Protein AF-A0A2V8G2S6-F1 (afdb_monomer_lite)

Secondary structure (DSSP, 8-state):
-EE-S-B-TT-PBPPPEE------S-S---SPP-EEEEESPTTEEEE-TTPPEEEEESS-B-GGG-STTTEEEEBTTBS---EEEEEETTEEEEEESSPPPTT-EEEEEE-S-BBTTSPBPPPEEEEEEE-S----PPP-EEEEESPTT--SB-TTPPEEEEESS-B-GGG-STTTEEEEETTEEE-EEEEE-TTS-EEEEE-SSPPTT-EEEEEE-TT-BBTT-PBPPPEEEEEEBPPPPP-----EEEEESPTT--SB-TT--EEEEESS-B-HHHHHHHEEEEETTEE--EEEEEETTTTEEEEEESSPPPTT-EEEEEE-TT-BBTT-PBP--EEEEEEBPP-TTTPPP-EEEEESPTTEEEE-SS--EEEEESS-B-GGG-STTTEEEEETTEEEPEEEEE-TTSSEEEEEEB-TTS-B-PPPTT-EEEEEE-S-BBTTSPBPSS-EEEEEEE-S----PPP-EEEEESPTT--S--TT--EEEEESS---GGG-STTTS-EESSSEE-EEEEEETTTTEEEEEESS--PPP------

Foldseek 3Di:
DKDFDDADPVRHGDDIDDDDDDDDPDDDDDDAKEFPAWVVGFAAEAAAQQDKIKTFIPWFFDPVQDDCVQKAKAFVQAGHFDFDWDGDTRMIITGGLFGHAAQTKIKIWGWQTAHPVGHIYDIDIGIYTHHRDADQDWKEFPAWPVHFAAEAAEQFDKIKTFISTAWRPVLDFCVQKFKDWQNHTAWTFPDADSNNGMTITDRGGHDAQTKIKIWGDQSIGHPSGGTYHTDMGIYHHHHDQDQDAKEFPAKFVGFAAEQAALFFKIKTFIPAAWDQVQFVVQKFKDWQPHTFDWDWDADPRRGMIITGTPGGHDAFIKMKIWGFQSTAHPSRHGHDIDIGIYTHHHDLLPDWWEFPAWPVHFAAEAAAQFGWTKTFTSHAWDQVQWAPVQKFKAWPVGTFDWGWGADPRNGMITTFGADPVRHGDTHDAQIKMKMWGHRIGHPSRHHHDDTDIGMYTHHDHHDPDDKDFPAWPVGPPDDPDDLPGKTKTFIPDADDVNVDACVVDFDDDVHTFHFDWDADPNRRMITTDTSDGRDDRPPPPDD

Structure (mmCIF, N/CA/C/O backbone):
data_AF-A0A2V8G2S6-F1
#
_entry.id   AF-A0A2V8G2S6-F1
#
loop_
_atom_site.group_PDB
_atom_site.id
_atom_site.type_symbol
_atom_site.label_atom_id
_atom_site.label_alt_id
_atom_site.label_comp_id
_atom_site.label_asym_id
_atom_site.label_entity_id
_atom_site.label_seq_id
_atom_site.pdbx_PDB_ins_code
_atom_site.Cartn_x
_atom_site.Cartn_y
_atom_site.Cartn_z
_atom_site.occupancy
_atom_site.B_iso_or_equiv
_atom_site.auth_seq_id
_atom_site.auth_comp_id
_atom_site.auth_asym_id
_atom_site.auth_atom_id
_atom_site.pdbx_PDB_model_num
ATOM 1 N N . MET A 1 1 ? -41.842 -23.698 20.831 1.00 73.94 1 MET A N 1
ATOM 2 C CA . MET A 1 1 ? -41.095 -22.805 19.926 1.00 73.94 1 MET A CA 1
ATOM 3 C C . MET A 1 1 ? -39.726 -23.414 19.662 1.00 73.94 1 MET A C 1
ATOM 5 O O . MET A 1 1 ? -39.176 -24.031 20.563 1.00 73.94 1 MET A O 1
ATOM 9 N N . PHE A 1 2 ? -39.205 -23.274 18.445 1.00 83.19 2 PHE A N 1
ATOM 10 C CA . PHE A 1 2 ? -37.863 -23.719 18.058 1.00 83.19 2 PHE A CA 1
ATOM 11 C C . PHE A 1 2 ? -37.106 -22.527 17.459 1.00 83.19 2 PHE A C 1
ATOM 13 O O . PHE A 1 2 ? -37.693 -21.777 16.681 1.00 83.19 2 PHE A O 1
ATOM 20 N N . VAL A 1 3 ? -35.842 -22.342 17.839 1.00 77.25 3 VAL A N 1
ATOM 21 C CA . VAL A 1 3 ? -34.951 -21.271 17.366 1.00 77.25 3 VAL A CA 1
ATOM 22 C C . VAL A 1 3 ? -33.617 -21.898 16.976 1.00 77.25 3 VAL A C 1
ATOM 24 O O . VAL A 1 3 ? -32.995 -22.556 17.799 1.00 77.25 3 VAL A O 1
ATOM 27 N N . GLY A 1 4 ? -33.164 -21.709 15.739 1.00 84.38 4 GLY A N 1
ATOM 28 C CA . GLY A 1 4 ? -31.860 -22.189 15.272 1.00 84.38 4 GLY A CA 1
ATOM 29 C C . GLY A 1 4 ? -31.703 -22.062 13.756 1.00 84.38 4 GLY A C 1
ATOM 30 O O . GLY A 1 4 ? -32.691 -21.858 13.052 1.00 84.38 4 GLY A O 1
ATOM 31 N N . GLY A 1 5 ? -30.467 -22.194 13.259 1.00 81.38 5 GLY A N 1
ATOM 32 C CA . GLY A 1 5 ? -30.161 -22.232 11.818 1.00 81.38 5 GLY A CA 1
ATOM 33 C C . GLY A 1 5 ? -29.676 -20.921 11.183 1.00 81.38 5 GLY A C 1
ATOM 34 O O . GLY A 1 5 ? -29.696 -20.810 9.962 1.00 81.38 5 GLY A O 1
ATOM 35 N N . PHE A 1 6 ? -29.241 -19.937 11.973 1.00 80.00 6 PHE A N 1
ATOM 36 C CA . PHE A 1 6 ? -28.694 -18.655 11.497 1.00 80.00 6 PHE A CA 1
ATOM 37 C C . PHE A 1 6 ? -27.395 -18.291 12.241 1.00 80.00 6 PHE A C 1
ATOM 39 O O . PHE A 1 6 ? -27.136 -18.846 13.309 1.00 80.00 6 PHE A O 1
ATOM 46 N N . ALA A 1 7 ? -26.566 -17.411 11.664 1.00 78.00 7 ALA A N 1
ATOM 47 C CA . ALA A 1 7 ? -25.222 -17.062 12.151 1.00 78.00 7 ALA A CA 1
ATOM 48 C C . ALA A 1 7 ? -25.098 -15.598 12.626 1.00 78.00 7 ALA A C 1
ATOM 50 O O . ALA A 1 7 ? -25.909 -14.758 12.234 1.00 78.00 7 ALA A O 1
ATOM 51 N N . ASP A 1 8 ? -24.082 -15.296 13.447 1.00 53.94 8 ASP A N 1
ATOM 52 C CA . ASP A 1 8 ? -23.677 -13.924 13.795 1.00 53.94 8 ASP A CA 1
ATOM 53 C C . ASP A 1 8 ? -22.885 -13.228 12.661 1.00 53.94 8 ASP A C 1
ATOM 55 O O . ASP A 1 8 ? -22.620 -13.813 11.610 1.00 53.94 8 ASP A O 1
ATOM 59 N N . VAL A 1 9 ? -22.501 -11.959 12.869 1.00 40.91 9 VAL A N 1
ATOM 60 C CA . VAL A 1 9 ? -21.756 -11.140 11.884 1.00 40.91 9 VAL A CA 1
ATOM 61 C C . VAL A 1 9 ? -20.371 -11.725 11.554 1.00 40.91 9 VAL A C 1
ATOM 63 O O . VAL A 1 9 ? -19.828 -11.447 10.488 1.00 40.91 9 VAL A O 1
ATOM 66 N N . ALA A 1 10 ? -19.818 -12.568 12.429 1.00 52.97 10 ALA A N 1
ATOM 67 C CA . ALA A 1 10 ? -18.556 -13.275 12.232 1.00 52.97 10 ALA A CA 1
ATOM 68 C C . ALA A 1 10 ? -18.741 -14.702 11.665 1.00 52.97 10 ALA A C 1
ATOM 70 O O . ALA A 1 10 ? -17.755 -15.403 11.446 1.00 52.97 10 ALA A O 1
ATOM 71 N N . GLY A 1 11 ? -19.980 -15.133 11.394 1.00 57.66 11 GLY A N 1
ATOM 72 C CA . GLY A 1 11 ? -20.303 -16.442 10.822 1.00 57.66 11 GLY A CA 1
ATOM 73 C C . GLY A 1 11 ? -20.510 -17.571 11.839 1.00 57.66 11 GLY A C 1
ATOM 74 O O . GLY A 1 11 ? -20.657 -18.725 11.432 1.00 57.66 11 GLY A O 1
ATOM 75 N N . ASN A 1 12 ? -20.569 -17.283 13.142 1.00 68.88 12 ASN A N 1
ATOM 76 C CA . ASN A 1 12 ? -20.807 -18.303 14.166 1.00 68.88 12 ASN A CA 1
ATOM 77 C C . ASN A 1 12 ? -22.293 -18.679 14.221 1.00 68.88 12 ASN A C 1
ATOM 79 O O . ASN A 1 12 ? -23.148 -17.825 14.453 1.00 68.88 12 ASN A O 1
ATOM 83 N N . LEU A 1 13 ? -22.617 -19.961 14.026 1.00 75.25 13 LEU A N 1
ATOM 84 C CA . LEU A 1 13 ? -23.997 -20.457 14.053 1.00 75.25 13 LEU A CA 1
ATOM 85 C C . LEU A 1 13 ? -24.593 -20.435 15.468 1.00 75.25 13 LEU A C 1
ATOM 87 O O . LEU A 1 13 ? -23.981 -20.909 16.425 1.00 75.25 13 LEU A O 1
ATOM 91 N N . VAL A 1 14 ? -25.837 -19.968 15.582 1.00 81.12 14 VAL A N 1
ATOM 92 C CA . VAL A 1 14 ? -26.627 -20.038 16.816 1.00 81.12 14 VAL A CA 1
ATOM 93 C C . VAL A 1 14 ? -26.963 -21.493 17.143 1.00 81.12 14 VAL A C 1
ATOM 95 O O . VAL A 1 14 ? -27.516 -22.222 16.312 1.00 81.12 14 VAL A O 1
ATOM 98 N N . LEU A 1 15 ? -26.665 -21.901 18.381 1.00 85.94 15 LEU A N 1
ATOM 99 C CA . LEU A 1 15 ? -27.032 -23.211 18.916 1.00 85.94 15 LEU A CA 1
ATOM 100 C C . LEU A 1 15 ? -28.563 -23.387 18.911 1.00 85.94 15 LEU A C 1
ATOM 102 O O . LEU A 1 15 ? -29.269 -22.519 19.432 1.00 85.94 15 LEU A O 1
ATOM 106 N N . PRO A 1 16 ? -29.097 -24.496 18.362 1.00 85.12 16 PRO A N 1
ATOM 107 C CA . PRO A 1 16 ? -30.531 -24.750 18.367 1.00 85.12 16 PRO A CA 1
ATOM 108 C C . PRO A 1 16 ? -31.110 -24.790 19.786 1.00 85.12 16 PRO A C 1
ATOM 110 O O . PRO A 1 16 ? -30.599 -25.487 20.661 1.00 85.12 16 PRO A O 1
ATOM 113 N N . PHE A 1 17 ? -32.219 -24.086 19.989 1.00 86.56 17 PHE A N 1
ATOM 114 C CA . PHE A 1 17 ? -32.960 -24.008 21.242 1.00 86.56 17 PHE A CA 1
ATOM 115 C C . PHE A 1 17 ? -34.432 -24.371 21.019 1.00 86.56 17 PHE A C 1
ATOM 117 O O . PHE A 1 17 ? -35.082 -23.885 20.091 1.00 86.56 17 PHE A O 1
ATOM 124 N N . GLY A 1 18 ? -34.975 -25.220 21.893 1.00 82.06 18 GLY A N 1
ATOM 125 C CA . GLY A 1 18 ? -36.381 -25.617 21.893 1.00 82.06 18 GLY A CA 1
ATOM 126 C C . GLY A 1 18 ? -37.057 -25.291 23.222 1.00 82.06 18 GLY A C 1
ATOM 127 O O . GLY A 1 18 ? -36.481 -25.503 24.284 1.00 82.06 18 GLY A O 1
ATOM 128 N N . SER A 1 19 ? -38.299 -24.812 23.164 1.00 83.12 19 SER A N 1
ATOM 129 C CA . SER A 1 19 ? -39.150 -24.583 24.336 1.00 83.12 19 SER A CA 1
ATOM 130 C C . SER A 1 19 ? -40.579 -25.083 24.110 1.00 83.12 19 SER A C 1
ATOM 132 O O . SER A 1 19 ? -41.086 -25.091 22.984 1.00 83.12 19 SER A O 1
ATOM 134 N N . THR A 1 20 ? -41.262 -25.479 25.182 1.00 82.50 20 THR A N 1
ATOM 135 C CA . THR A 1 20 ? -42.677 -25.886 25.176 1.00 82.50 20 THR A CA 1
ATOM 136 C C . THR A 1 20 ? -43.471 -25.033 26.159 1.00 82.50 20 THR A C 1
ATOM 138 O O . THR A 1 20 ? -42.955 -24.678 27.215 1.00 82.50 20 THR A O 1
ATOM 141 N N . PHE A 1 21 ? -44.728 -24.725 25.840 1.00 76.81 21 PHE A N 1
ATOM 142 C CA . PHE A 1 21 ? -45.660 -24.034 26.733 1.00 76.81 21 PHE A CA 1
ATOM 143 C C . PHE A 1 21 ? -47.059 -24.643 26.596 1.00 76.81 21 PHE A C 1
ATOM 145 O O . PHE A 1 21 ? -47.377 -25.231 25.562 1.00 76.81 21 PHE A O 1
ATOM 152 N N . THR A 1 22 ? -47.890 -24.479 27.625 1.00 76.12 22 THR A N 1
ATOM 153 C CA . THR A 1 22 ? -49.288 -24.932 27.635 1.00 76.12 22 THR A CA 1
ATOM 154 C C . THR A 1 22 ? -50.199 -23.718 27.761 1.00 76.12 22 THR A C 1
ATOM 156 O O . THR A 1 22 ? -50.002 -22.887 28.646 1.00 76.12 22 THR A O 1
ATOM 159 N N . THR A 1 23 ? -51.193 -23.596 26.884 1.00 66.75 23 THR A N 1
ATOM 160 C CA . THR A 1 23 ? -52.196 -22.523 26.940 1.00 66.75 23 THR A CA 1
ATOM 161 C C . THR A 1 23 ? -53.319 -22.886 27.914 1.00 66.75 23 THR A C 1
ATOM 163 O O . THR A 1 23 ? -53.769 -24.031 27.937 1.00 66.75 23 THR A O 1
ATOM 166 N N . GLY A 1 24 ? -53.793 -21.921 28.706 1.00 66.88 24 GLY A N 1
ATOM 167 C CA . GLY A 1 24 ? -54.974 -22.101 29.560 1.00 66.88 24 GLY A CA 1
ATOM 168 C C . GLY A 1 24 ? -56.293 -22.112 28.772 1.00 66.88 24 GLY A C 1
ATOM 169 O O . GLY A 1 24 ? -56.325 -21.776 27.592 1.00 66.88 24 GLY A O 1
ATOM 170 N N . THR A 1 25 ? -57.392 -22.475 29.441 1.00 66.94 25 THR A N 1
ATOM 171 C CA . THR A 1 25 ? -58.759 -22.518 28.875 1.00 66.94 25 THR A CA 1
ATOM 172 C C . THR A 1 25 ? -59.547 -21.207 29.030 1.00 66.94 25 THR A C 1
ATOM 174 O O . THR A 1 25 ? -60.686 -21.126 28.576 1.00 66.94 25 THR A O 1
ATOM 177 N N . ALA A 1 26 ? -58.976 -20.185 29.678 1.00 60.41 26 ALA A N 1
ATOM 178 C CA . ALA A 1 26 ? -59.649 -18.916 29.962 1.00 60.41 26 ALA A CA 1
ATOM 179 C C . ALA A 1 26 ? -59.536 -17.916 28.796 1.00 60.41 26 ALA A C 1
ATOM 181 O O . ALA A 1 26 ? -58.455 -17.711 28.243 1.00 60.41 26 ALA A O 1
ATOM 182 N N . ALA A 1 27 ? -60.652 -17.261 28.461 1.00 57.44 27 ALA A N 1
ATOM 183 C CA . ALA A 1 27 ? -60.690 -16.141 27.526 1.00 57.44 27 ALA A CA 1
ATOM 184 C C . ALA A 1 27 ? -60.096 -14.882 28.182 1.00 57.44 27 ALA A C 1
ATOM 186 O O . ALA A 1 27 ? -60.570 -14.474 29.237 1.00 57.44 27 ALA A O 1
ATOM 187 N N . THR A 1 28 ? -59.080 -14.299 27.532 1.00 59.25 28 THR A N 1
ATOM 188 C CA . THR A 1 28 ? -58.486 -12.962 27.761 1.00 59.25 28 THR A CA 1
ATOM 189 C C . THR A 1 28 ? -58.239 -12.565 29.219 1.00 59.25 28 THR A C 1
ATOM 191 O O . THR A 1 28 ? -59.146 -12.146 29.933 1.00 59.25 28 THR A O 1
ATOM 194 N N . ASP A 1 29 ? -56.974 -12.606 29.635 1.00 66.75 29 ASP A N 1
ATOM 195 C CA . ASP A 1 29 ? -56.553 -11.996 30.892 1.00 66.75 29 ASP A CA 1
ATOM 196 C C . ASP A 1 29 ? -56.624 -10.457 30.794 1.00 66.75 29 ASP A C 1
ATOM 198 O O . ASP A 1 29 ? -56.007 -9.861 29.917 1.00 66.75 29 ASP A O 1
ATOM 202 N N . THR A 1 30 ? -57.400 -9.807 31.665 1.00 70.12 30 THR A N 1
ATOM 203 C CA . THR A 1 30 ? -57.536 -8.335 31.724 1.00 70.12 30 THR A CA 1
ATOM 204 C C . THR A 1 30 ? -57.228 -7.756 33.107 1.00 70.12 30 THR A C 1
ATOM 206 O O . THR A 1 30 ? -57.429 -6.565 33.342 1.00 70.12 30 THR A O 1
ATOM 209 N N . GLY A 1 31 ? -56.811 -8.585 34.071 1.00 80.00 31 GLY A N 1
ATOM 210 C CA . GLY A 1 31 ? -56.532 -8.115 35.433 1.00 80.00 31 GLY A CA 1
ATOM 211 C C . GLY A 1 31 ? -55.173 -7.407 35.523 1.00 80.00 31 GLY A C 1
ATOM 212 O O . GLY A 1 31 ? -54.226 -7.889 34.902 1.00 80.00 31 GLY A O 1
ATOM 213 N N . PRO A 1 32 ? -55.019 -6.342 36.332 1.00 88.31 32 PRO A N 1
ATOM 214 C CA . PRO A 1 32 ? -53.746 -5.633 36.445 1.00 88.31 32 PRO A CA 1
ATOM 215 C C . PRO A 1 32 ? -52.643 -6.526 37.031 1.00 88.31 32 PRO A C 1
ATOM 217 O O . PRO A 1 32 ? -52.900 -7.383 37.891 1.00 88.31 32 PRO A O 1
ATOM 220 N N . LEU A 1 33 ? -51.404 -6.291 36.595 1.00 94.25 33 LEU A N 1
ATOM 221 C CA . LEU A 1 33 ? -50.216 -6.857 37.223 1.00 94.25 33 LEU A CA 1
ATOM 222 C C . LEU A 1 33 ? -49.904 -6.073 38.504 1.00 94.25 33 LEU A C 1
ATOM 224 O O . LEU A 1 33 ? -49.764 -4.851 38.480 1.00 94.25 33 LEU A O 1
ATOM 228 N N . VAL A 1 34 ? -49.802 -6.763 39.639 1.00 95.56 34 VAL A N 1
ATOM 229 C CA . VAL A 1 34 ? -49.590 -6.126 40.948 1.00 95.56 34 VAL A CA 1
ATOM 230 C C . VAL A 1 34 ? -48.527 -6.885 41.732 1.00 95.56 34 VAL A C 1
ATOM 232 O O . VAL A 1 34 ? -48.513 -8.119 41.739 1.00 95.56 34 VAL A O 1
ATOM 235 N N . VAL A 1 35 ? -47.655 -6.150 42.427 1.00 97.69 35 VAL A N 1
ATOM 236 C CA . VAL A 1 35 ? -46.734 -6.730 43.411 1.00 97.69 35 VAL A CA 1
ATOM 237 C C . VAL A 1 35 ? -47.540 -7.181 44.629 1.00 97.69 35 VAL A C 1
ATOM 239 O O . VAL A 1 35 ? -48.164 -6.379 45.314 1.00 97.69 35 VAL A O 1
ATOM 242 N N . SER A 1 36 ? -47.533 -8.483 44.885 1.00 96.19 36 SER A N 1
ATOM 243 C CA . SER A 1 36 ? -48.246 -9.129 45.990 1.00 96.19 36 SER A CA 1
ATOM 244 C C . SER A 1 36 ? -47.417 -9.242 47.272 1.00 96.19 36 SER A C 1
ATOM 246 O O . SER A 1 36 ? -47.992 -9.275 48.357 1.00 96.19 36 SER A O 1
ATOM 248 N N . ALA A 1 37 ? -46.086 -9.317 47.168 1.00 97.38 37 ALA A N 1
ATOM 249 C CA . ALA A 1 37 ? -45.198 -9.401 48.325 1.00 97.38 37 ALA A CA 1
ATOM 250 C C . ALA A 1 37 ? -43.751 -9.020 47.984 1.00 97.38 37 ALA A C 1
ATOM 252 O O . ALA A 1 37 ? -43.295 -9.206 46.853 1.00 97.38 37 ALA A O 1
ATOM 253 N N . PHE A 1 38 ? -43.030 -8.576 49.014 1.00 98.31 38 PHE A N 1
ATOM 254 C CA . PHE A 1 38 ? -41.576 -8.432 49.033 1.00 98.31 38 PHE A CA 1
ATOM 255 C C . PHE A 1 38 ? -40.978 -9.389 50.069 1.00 98.31 38 PHE A C 1
ATOM 257 O O . PHE A 1 38 ? -41.578 -9.645 51.116 1.00 98.31 38 PHE A O 1
ATOM 264 N N . THR A 1 39 ? -39.793 -9.919 49.797 1.00 97.25 39 THR A N 1
ATOM 265 C CA . THR A 1 39 ? -38.954 -10.604 50.785 1.00 97.25 39 THR A CA 1
ATOM 266 C C . THR A 1 39 ? -37.517 -10.112 50.617 1.00 97.25 39 THR A C 1
ATOM 268 O O . THR A 1 39 ? -36.975 -10.293 49.534 1.00 97.25 39 THR A O 1
ATOM 271 N N . PRO A 1 40 ? -36.884 -9.497 51.629 1.00 97.94 40 PRO A N 1
ATOM 272 C CA . PRO A 1 40 ? -37.421 -9.167 52.953 1.00 97.94 40 PRO A CA 1
ATOM 273 C C . PRO A 1 40 ? -38.694 -8.310 52.902 1.00 97.94 40 PRO A C 1
ATOM 275 O O . PRO A 1 40 ? -38.900 -7.538 51.967 1.00 97.94 40 PRO A O 1
ATOM 278 N N . ALA A 1 41 ? -39.576 -8.482 53.889 1.00 96.62 41 ALA A N 1
ATOM 279 C CA . ALA A 1 41 ? -40.801 -7.692 53.971 1.00 96.62 41 ALA A CA 1
ATOM 280 C C . ALA A 1 41 ? -40.472 -6.222 54.285 1.00 96.62 41 ALA A C 1
ATOM 282 O O . ALA A 1 41 ? -39.447 -5.924 54.904 1.00 96.62 41 ALA A O 1
ATOM 283 N N . ASN A 1 42 ? -41.353 -5.303 53.893 1.00 97.06 42 ASN A N 1
ATOM 284 C CA . ASN A 1 42 ? -41.153 -3.878 54.145 1.00 97.06 42 ASN A CA 1
ATOM 285 C C . ASN A 1 42 ? -40.967 -3.584 55.650 1.00 97.06 42 ASN A C 1
ATOM 287 O O . ASN A 1 42 ? -41.752 -4.044 56.477 1.00 97.06 42 ASN A O 1
ATOM 291 N N . GLY A 1 43 ? -39.937 -2.811 55.993 1.00 95.12 43 GLY A N 1
ATOM 292 C CA . GLY A 1 43 ? -39.555 -2.445 57.357 1.00 95.12 43 GLY A CA 1
ATOM 293 C C . GLY A 1 43 ? -38.746 -3.495 58.130 1.00 95.12 43 GLY A C 1
ATOM 294 O O . GLY A 1 43 ? -38.398 -3.236 59.284 1.00 95.12 43 GLY A O 1
ATOM 295 N N . THR A 1 44 ? -38.432 -4.657 57.537 1.00 97.75 44 THR A N 1
ATOM 296 C CA . THR A 1 44 ? -37.689 -5.732 58.228 1.00 97.75 44 THR A CA 1
ATOM 297 C C . THR A 1 44 ? -36.325 -5.235 58.715 1.00 97.75 44 THR A C 1
ATOM 299 O O . THR A 1 44 ? -35.618 -4.537 57.992 1.00 97.75 44 THR A O 1
ATOM 302 N N . GLN A 1 45 ? -35.950 -5.612 59.937 1.00 96.31 45 GLN A N 1
ATOM 303 C CA . GLN A 1 45 ? -34.667 -5.280 60.563 1.00 96.31 45 GLN A CA 1
ATOM 304 C C . GLN A 1 45 ? -33.744 -6.503 60.610 1.00 96.31 45 GLN A C 1
ATOM 306 O O . GLN A 1 45 ? -34.222 -7.636 60.572 1.00 96.31 45 GLN A O 1
ATOM 311 N N . ASN A 1 46 ? -32.437 -6.275 60.773 1.00 92.75 46 ASN A N 1
ATOM 312 C CA . ASN A 1 46 ? -31.417 -7.318 60.942 1.00 92.75 46 ASN A CA 1
ATOM 313 C C . ASN A 1 46 ? -31.403 -8.373 59.821 1.00 92.75 46 ASN A C 1
ATOM 315 O O . ASN A 1 46 ? -31.139 -9.551 60.063 1.00 92.75 46 ASN A O 1
ATOM 319 N N . VAL A 1 47 ? -31.685 -7.957 58.586 1.00 94.81 47 VAL A N 1
ATOM 320 C CA . VAL A 1 47 ? -31.625 -8.841 57.418 1.00 94.81 47 VAL A CA 1
ATOM 321 C C . VAL A 1 47 ? -30.165 -9.247 57.157 1.00 94.81 47 VAL A C 1
ATOM 323 O O . VAL A 1 47 ? -29.308 -8.365 57.101 1.00 94.81 47 VAL A O 1
ATOM 326 N N . PRO A 1 48 ? -29.834 -10.539 56.971 1.00 92.81 48 PRO A N 1
ATOM 327 C CA . PRO A 1 48 ? -28.477 -10.947 56.611 1.00 92.81 48 PRO A CA 1
ATOM 328 C C . PRO A 1 48 ? -27.971 -10.214 55.364 1.00 92.81 48 PRO A C 1
ATOM 330 O O . PRO A 1 48 ? -28.701 -10.088 54.381 1.00 92.81 48 PRO A O 1
ATOM 333 N N . VAL A 1 49 ? -26.720 -9.758 55.385 1.00 89.06 49 VAL A N 1
ATOM 334 C CA . VAL A 1 49 ? -26.115 -8.972 54.292 1.00 89.06 49 VAL A CA 1
ATOM 335 C C . VAL A 1 49 ? -26.077 -9.712 52.947 1.00 89.06 49 VAL A C 1
ATOM 337 O O . VAL A 1 49 ? -26.112 -9.086 51.899 1.00 89.06 49 VAL A O 1
ATOM 340 N N . ASN A 1 50 ? -26.098 -11.044 52.953 1.00 89.38 50 ASN A N 1
ATOM 341 C CA . ASN A 1 50 ? -26.149 -11.894 51.759 1.00 89.38 50 ASN A CA 1
ATOM 342 C C . ASN A 1 50 ? -27.579 -12.274 51.320 1.00 89.38 50 ASN A C 1
ATOM 344 O O . ASN A 1 50 ? -27.755 -13.192 50.517 1.00 89.38 50 ASN A O 1
ATOM 348 N N . SER A 1 51 ? -28.611 -11.627 51.869 1.00 92.94 51 SER A N 1
ATOM 349 C CA . SER A 1 51 ? -30.001 -11.934 51.518 1.00 92.94 51 SER A CA 1
ATOM 350 C C . SER A 1 51 ? -30.320 -11.524 50.083 1.00 92.94 51 SER A C 1
ATOM 352 O O . SER A 1 51 ? -29.951 -10.444 49.634 1.00 92.94 51 SER A O 1
ATOM 354 N N . THR A 1 52 ? -31.087 -12.349 49.378 1.00 96.81 52 THR A N 1
ATOM 355 C CA . THR A 1 52 ? -31.693 -11.971 48.095 1.00 96.81 52 THR A CA 1
ATOM 356 C C . THR A 1 52 ? -32.927 -11.096 48.304 1.00 96.81 52 THR A C 1
ATOM 358 O O . THR A 1 52 ? -33.623 -11.242 49.310 1.00 96.81 52 THR A O 1
ATOM 361 N N . VAL A 1 53 ? -33.267 -10.274 47.312 1.00 98.06 53 VAL A N 1
ATOM 362 C CA . VAL A 1 53 ? -34.546 -9.552 47.246 1.00 98.06 53 VAL A CA 1
ATOM 363 C C . VAL A 1 53 ? -35.504 -10.316 46.335 1.00 98.06 53 VAL A C 1
ATOM 365 O O . VAL A 1 53 ? -35.231 -10.499 45.156 1.00 98.06 53 VAL A O 1
ATOM 368 N N . VAL A 1 54 ? -36.646 -10.748 46.855 1.00 98.38 54 VAL A N 1
ATOM 369 C CA . VAL A 1 54 ? -37.690 -11.452 46.105 1.00 98.38 54 VAL A CA 1
ATOM 370 C C . VAL A 1 54 ? -38.919 -10.559 45.985 1.00 98.38 54 VAL A C 1
ATOM 372 O O . VAL A 1 54 ? -39.483 -10.119 46.987 1.00 98.38 54 VAL A O 1
ATOM 375 N N . VAL A 1 55 ? -39.357 -10.322 44.753 1.00 98.38 55 VAL A N 1
ATOM 376 C CA . VAL A 1 55 ? -40.589 -9.608 44.412 1.00 98.38 55 VAL A CA 1
ATOM 377 C C . VAL A 1 55 ? -41.570 -10.620 43.838 1.00 98.38 55 VAL A C 1
ATOM 379 O O . VAL A 1 55 ? -41.288 -11.266 42.828 1.00 98.38 55 VAL A O 1
ATOM 382 N N . ARG A 1 56 ? -42.732 -10.777 44.474 1.00 98.12 56 ARG A N 1
ATOM 383 C CA . ARG A 1 56 ? -43.760 -11.718 44.021 1.00 98.12 56 ARG A CA 1
ATOM 384 C C . ARG A 1 56 ? -44.941 -10.967 43.443 1.00 98.12 56 ARG A C 1
ATOM 386 O O . ARG A 1 56 ? -45.575 -10.185 44.145 1.00 98.12 56 ARG A O 1
ATOM 393 N N . PHE A 1 57 ? -45.277 -11.243 42.199 1.00 97.62 57 PHE A N 1
ATOM 394 C CA . PHE A 1 57 ? -46.425 -10.699 41.491 1.00 97.62 57 PHE A CA 1
ATOM 395 C C . PHE A 1 57 ? -47.625 -11.645 41.588 1.00 97.62 57 PHE A C 1
ATOM 397 O O . PHE A 1 57 ? -47.485 -12.839 41.858 1.00 97.62 57 PHE A O 1
ATOM 404 N N . ASN A 1 58 ? -48.825 -11.113 41.362 1.00 94.19 58 ASN A N 1
ATOM 405 C CA . ASN A 1 58 ? -50.060 -11.901 41.336 1.00 94.19 58 ASN A CA 1
ATOM 406 C C . ASN A 1 58 ? -50.163 -12.856 40.128 1.00 94.19 58 ASN A C 1
ATOM 408 O O . ASN A 1 58 ? -51.034 -13.724 40.123 1.00 94.19 58 ASN A O 1
ATOM 412 N N . LYS A 1 59 ? -49.308 -12.693 39.110 1.00 91.25 59 LYS A N 1
ATOM 413 C CA . LYS A 1 59 ? -49.313 -13.448 37.848 1.00 91.25 59 LYS A CA 1
ATOM 414 C C . LYS A 1 59 ? -47.905 -13.595 37.281 1.00 91.25 59 LYS A C 1
ATOM 416 O O . LYS A 1 59 ? -46.980 -12.945 37.760 1.00 91.25 59 LYS A O 1
ATOM 421 N N . ALA A 1 60 ? -47.755 -14.441 36.259 1.00 92.31 60 ALA A N 1
ATOM 422 C CA . ALA A 1 60 ? -46.488 -14.609 35.556 1.00 92.31 60 ALA A CA 1
ATOM 423 C C . ALA A 1 60 ? -46.029 -13.306 34.887 1.00 92.31 60 ALA A C 1
ATOM 425 O O . ALA A 1 60 ? -46.826 -12.631 34.236 1.00 92.31 60 ALA A O 1
ATOM 426 N N . VAL A 1 61 ? -44.745 -12.981 35.039 1.00 95.88 61 VAL A N 1
ATOM 427 C CA . VAL A 1 61 ? -44.136 -11.783 34.447 1.00 95.88 61 VAL A CA 1
ATOM 428 C C . VAL A 1 61 ? -43.319 -12.134 33.212 1.00 95.88 61 VAL A C 1
ATOM 430 O O . VAL A 1 61 ? -42.817 -13.250 33.076 1.00 95.88 61 VAL A O 1
ATOM 433 N N . SER A 1 62 ? -43.175 -11.165 32.315 1.00 93.88 62 SER A N 1
ATOM 434 C CA . SER A 1 62 ? -42.331 -11.258 31.132 1.00 93.88 62 SER A CA 1
ATOM 435 C C . SER A 1 62 ? -40.861 -11.029 31.510 1.00 93.88 62 SER A C 1
ATOM 437 O O . SER A 1 62 ? -40.504 -9.904 31.883 1.00 93.88 62 SER A O 1
ATOM 439 N N . PRO A 1 63 ? -39.976 -12.045 31.397 1.00 93.44 63 PRO A N 1
ATOM 440 C CA . PRO A 1 63 ? -38.586 -11.920 31.836 1.00 93.44 63 PRO A CA 1
ATOM 441 C C . PRO A 1 63 ? -37.800 -10.825 31.112 1.00 93.44 63 PRO A C 1
ATOM 443 O O . PRO A 1 63 ? -36.909 -10.227 31.700 1.00 93.44 63 PRO A O 1
ATOM 446 N N . VAL A 1 64 ? -38.153 -10.514 29.861 1.00 93.62 64 VAL A N 1
ATOM 447 C CA . VAL A 1 64 ? -37.467 -9.480 29.062 1.00 93.62 64 VAL A CA 1
ATOM 448 C C . VAL A 1 64 ? -37.719 -8.058 29.565 1.00 93.62 64 VAL A C 1
ATOM 450 O O . VAL A 1 64 ? -36.985 -7.141 29.213 1.00 93.62 64 VAL A O 1
ATOM 453 N N . THR A 1 65 ? -38.748 -7.864 30.391 1.00 95.44 65 THR A N 1
ATOM 454 C CA . THR A 1 65 ? -39.047 -6.559 30.999 1.00 95.44 65 THR A CA 1
ATOM 455 C C . THR A 1 65 ? -38.419 -6.389 32.373 1.00 95.44 65 THR A C 1
ATOM 457 O O . THR A 1 65 ? -38.449 -5.290 32.905 1.00 95.44 65 THR A O 1
ATOM 460 N N . VAL A 1 66 ? -37.825 -7.442 32.943 1.00 96.88 66 VAL A N 1
ATOM 461 C CA . VAL A 1 66 ? -37.175 -7.399 34.254 1.00 96.88 66 VAL A CA 1
ATOM 462 C C . VAL A 1 66 ? -35.712 -7.003 34.082 1.00 96.88 66 VAL A C 1
ATOM 464 O O . VAL A 1 66 ? -34.906 -7.765 33.555 1.00 96.88 66 VAL A O 1
ATOM 467 N N . ASN A 1 67 ? -35.363 -5.806 34.541 1.00 93.06 67 ASN A N 1
ATOM 468 C CA . ASN A 1 67 ? -33.995 -5.293 34.541 1.00 93.06 67 ASN A CA 1
ATOM 469 C C . ASN A 1 67 ? -33.786 -4.268 35.671 1.00 93.06 67 ASN A C 1
ATOM 471 O O . ASN A 1 67 ? -34.690 -3.995 36.467 1.00 93.06 67 ASN A O 1
ATOM 475 N N . THR A 1 68 ? -32.589 -3.682 35.716 1.00 91.56 68 THR A N 1
ATOM 476 C CA . THR A 1 68 ? -32.175 -2.697 36.724 1.00 91.56 68 THR A CA 1
ATOM 477 C C . THR A 1 68 ? -33.044 -1.443 36.768 1.00 91.56 68 THR A C 1
ATOM 479 O O . THR A 1 68 ? -33.136 -0.838 37.826 1.00 91.56 68 THR A O 1
ATOM 482 N N . ASN A 1 69 ? -33.738 -1.082 35.682 1.00 92.62 69 ASN A N 1
ATOM 483 C CA . ASN A 1 69 ? -34.619 0.089 35.649 1.00 92.62 69 ASN A CA 1
ATOM 484 C C . ASN A 1 69 ? -36.045 -0.214 36.131 1.00 92.62 69 ASN A C 1
ATOM 486 O O . ASN A 1 69 ? -36.757 0.697 36.547 1.00 92.62 69 ASN A O 1
ATOM 490 N N . THR A 1 70 ? -36.491 -1.472 36.052 1.00 95.62 70 THR A N 1
ATOM 491 C CA . THR A 1 70 ? -37.860 -1.857 36.440 1.00 95.62 70 THR A CA 1
ATOM 492 C C . THR A 1 70 ? -37.955 -2.388 37.863 1.00 95.62 70 THR A C 1
ATOM 494 O O . THR A 1 70 ? -39.017 -2.325 38.481 1.00 95.62 70 THR A O 1
ATOM 497 N N . ILE A 1 71 ? -36.854 -2.935 38.385 1.00 97.44 71 ILE A N 1
ATOM 498 C CA . ILE A 1 71 ? -36.701 -3.330 39.787 1.00 97.44 71 ILE A CA 1
ATOM 499 C C . ILE A 1 71 ? -35.391 -2.725 40.283 1.00 97.44 71 ILE A C 1
ATOM 501 O O . ILE A 1 71 ? -34.324 -3.321 40.150 1.00 97.44 71 ILE A O 1
ATOM 505 N N . VAL A 1 72 ? -35.484 -1.529 40.847 1.00 96.94 72 VAL A N 1
ATOM 506 C CA . VAL A 1 72 ? -34.346 -0.759 41.344 1.00 96.94 72 VAL A CA 1
ATOM 507 C C . VAL A 1 72 ? -34.086 -1.147 42.795 1.00 96.94 72 VAL A C 1
ATOM 509 O O . VAL A 1 72 ? -34.944 -0.943 43.655 1.00 96.94 72 VAL A O 1
ATOM 512 N N . VAL A 1 73 ? -32.898 -1.678 43.082 1.00 96.31 73 VAL A N 1
ATOM 513 C CA . VAL A 1 73 ? -32.402 -1.886 44.450 1.00 96.31 73 VAL A CA 1
ATOM 514 C C . VAL A 1 73 ? -31.353 -0.816 44.733 1.00 96.31 73 VAL A C 1
ATOM 516 O O . VAL A 1 73 ? -30.397 -0.689 43.976 1.00 96.31 73 VAL A O 1
ATOM 519 N N . SER A 1 74 ? -31.541 -0.021 45.784 1.00 94.44 74 SER A N 1
ATOM 520 C CA . SER A 1 74 ? -30.748 1.181 46.078 1.00 94.44 74 SER A CA 1
ATOM 521 C C . SER A 1 74 ? -30.547 1.390 47.578 1.00 94.44 74 SER A C 1
ATOM 523 O O . SER A 1 74 ? -31.221 0.775 48.401 1.00 94.44 74 SER A O 1
ATOM 525 N N . TYR A 1 75 ? -29.631 2.281 47.944 1.00 91.44 75 TYR A N 1
ATOM 526 C CA . TYR A 1 75 ? -29.487 2.827 49.297 1.00 91.44 75 TYR A CA 1
ATOM 527 C C . TYR A 1 75 ? -28.757 4.175 49.238 1.00 91.44 75 TYR A C 1
ATOM 529 O O . TYR A 1 75 ? -28.483 4.700 48.158 1.00 91.44 75 TYR A O 1
ATOM 537 N N . ALA A 1 76 ? -28.478 4.793 50.387 1.00 83.81 76 ALA A N 1
ATOM 538 C CA . ALA A 1 76 ? -27.848 6.111 50.434 1.00 83.81 76 ALA A CA 1
ATOM 539 C C . ALA A 1 76 ? -26.518 6.145 49.649 1.00 83.81 76 ALA A C 1
ATOM 541 O O . ALA A 1 76 ? -25.582 5.422 49.973 1.00 83.81 76 ALA A O 1
ATOM 542 N N . GLY A 1 77 ? -26.449 7.000 48.622 1.00 78.19 77 GLY A N 1
ATOM 543 C CA . GLY A 1 77 ? -25.275 7.151 47.750 1.00 78.19 77 GLY A CA 1
ATOM 544 C C . GLY A 1 77 ? -25.207 6.186 46.559 1.00 78.19 77 GLY A C 1
ATOM 545 O O . GLY A 1 77 ? -24.316 6.337 45.728 1.00 78.19 77 GLY A O 1
ATOM 546 N N . VAL A 1 78 ? -26.146 5.238 46.436 1.00 84.25 78 VAL A N 1
ATOM 547 C CA . VAL A 1 78 ? -26.135 4.184 45.407 1.00 84.25 78 VAL A CA 1
ATOM 548 C C . VAL A 1 78 ? -27.518 4.033 44.793 1.00 84.25 78 VAL A C 1
ATOM 550 O O . VAL A 1 78 ? -28.451 3.555 45.436 1.00 84.25 78 VAL A O 1
ATOM 553 N N . SER A 1 79 ? -27.655 4.436 43.530 1.00 88.38 79 SER A N 1
ATOM 554 C CA . SER A 1 79 ? -28.933 4.393 42.811 1.00 88.38 79 SER A CA 1
ATOM 555 C C . SER A 1 79 ? -29.301 2.998 42.308 1.00 88.38 79 SER A C 1
ATOM 557 O O . SER A 1 79 ? -30.488 2.698 42.243 1.00 88.38 79 SER A O 1
ATOM 559 N N . HIS A 1 80 ? -28.318 2.149 41.990 1.00 92.00 80 HIS A N 1
ATOM 560 C CA . HIS A 1 80 ? -28.530 0.755 41.594 1.00 92.00 80 HIS A CA 1
ATOM 561 C C . HIS A 1 80 ? -27.429 -0.133 42.171 1.00 92.00 80 HIS A C 1
ATOM 563 O O . HIS A 1 80 ? -26.243 0.107 41.950 1.00 92.00 80 HIS A O 1
ATOM 569 N N . VAL A 1 81 ? -27.829 -1.172 42.896 1.00 90.88 81 VAL A N 1
ATOM 570 C CA . VAL A 1 81 ? -26.936 -2.230 43.370 1.00 90.88 81 VAL A CA 1
ATOM 571 C C . VAL A 1 81 ? -26.758 -3.265 42.261 1.00 90.88 81 VAL A C 1
ATOM 573 O O . VAL A 1 81 ? -27.745 -3.706 41.668 1.00 90.88 81 VAL A O 1
ATOM 576 N N . ALA A 1 82 ? -25.519 -3.679 41.987 1.00 88.56 82 ALA A N 1
ATOM 577 C CA . ALA A 1 82 ? -25.256 -4.760 41.042 1.00 88.56 82 ALA A CA 1
ATOM 578 C C . ALA A 1 82 ? -25.799 -6.100 41.559 1.00 88.56 82 ALA A C 1
ATOM 580 O O . ALA A 1 82 ? -25.641 -6.454 42.729 1.00 88.56 82 ALA A O 1
ATOM 581 N N . GLY A 1 83 ? -26.403 -6.880 40.668 1.00 91.00 83 GLY A N 1
ATOM 582 C CA . GLY A 1 83 ? -26.911 -8.208 40.980 1.00 91.00 83 GLY A CA 1
ATOM 583 C C . GLY A 1 83 ? -27.599 -8.868 39.793 1.00 91.00 83 GLY A C 1
ATOM 584 O O . GLY A 1 83 ? -27.786 -8.261 38.739 1.00 91.00 83 GLY A O 1
ATOM 585 N N . ALA A 1 84 ? -27.962 -10.133 39.967 1.00 93.81 84 ALA A N 1
ATOM 586 C CA . ALA A 1 84 ? -28.617 -10.940 38.948 1.00 93.81 84 ALA A CA 1
ATOM 587 C C . ALA A 1 84 ? -30.119 -11.058 39.224 1.00 93.81 84 ALA A C 1
ATOM 589 O O . ALA A 1 84 ? -30.523 -11.332 40.354 1.00 93.81 84 ALA A O 1
ATOM 590 N N . TYR A 1 85 ? -30.935 -10.918 38.178 1.00 96.25 85 TYR A N 1
ATOM 591 C CA . TYR A 1 85 ? -32.376 -11.157 38.231 1.00 96.25 85 TYR A CA 1
ATOM 592 C C . TYR A 1 85 ? -32.694 -12.550 37.690 1.00 96.25 85 TYR A C 1
ATOM 594 O O . TYR A 1 85 ? -32.303 -12.901 36.579 1.00 96.25 85 TYR A O 1
ATOM 602 N N . ALA A 1 86 ? -33.449 -13.331 38.453 1.00 97.19 86 ALA A N 1
ATOM 603 C CA . ALA A 1 86 ? -34.001 -14.609 38.029 1.00 97.19 86 ALA A CA 1
ATOM 604 C C . ALA A 1 86 ? -35.528 -14.540 38.067 1.00 97.19 86 ALA A C 1
ATOM 606 O O . ALA A 1 86 ? -36.109 -14.131 39.072 1.00 97.19 86 ALA A O 1
ATOM 607 N N . VAL A 1 87 ? -36.179 -14.951 36.979 1.00 97.06 87 VAL A N 1
ATOM 608 C CA . VAL A 1 87 ? -37.641 -14.952 36.859 1.00 97.06 87 VAL A CA 1
ATOM 609 C C . VAL A 1 87 ? -38.155 -16.386 36.850 1.00 97.06 87 VAL A C 1
ATOM 611 O O . VAL A 1 87 ? -37.716 -17.205 36.047 1.00 97.06 87 VAL A O 1
ATOM 614 N N . SER A 1 88 ? -39.114 -16.683 37.726 1.00 94.94 88 SER A N 1
ATOM 615 C CA . SER A 1 88 ? -39.819 -17.965 37.777 1.00 94.94 88 SER A CA 1
ATOM 616 C C . SER A 1 88 ? -41.316 -17.725 37.951 1.00 94.94 88 SER A C 1
ATOM 618 O O . SER A 1 88 ? -41.801 -17.397 39.040 1.00 94.94 88 SER A O 1
ATOM 620 N N . GLY A 1 89 ? -42.058 -17.829 36.845 1.00 92.06 89 GLY A N 1
ATOM 621 C CA . GLY A 1 89 ? -43.476 -17.480 36.802 1.00 92.06 89 GLY A CA 1
ATOM 622 C C . GLY A 1 89 ? -43.699 -16.026 37.220 1.00 92.06 89 GLY A C 1
ATOM 623 O O . GLY A 1 89 ? -43.255 -15.109 36.539 1.00 92.06 89 GLY A O 1
ATOM 624 N N . GLY A 1 90 ? -44.414 -15.816 38.328 1.00 94.00 90 GLY A N 1
ATOM 625 C CA . GLY A 1 90 ? -44.671 -14.487 38.897 1.00 94.00 90 GLY A CA 1
ATOM 626 C C . GLY A 1 90 ? -43.661 -14.036 39.948 1.00 94.00 90 GLY A C 1
ATOM 627 O O . GLY A 1 90 ? -43.903 -13.053 40.635 1.00 94.00 90 GLY A O 1
ATOM 628 N N . THR A 1 91 ? -42.563 -14.761 40.140 1.00 97.69 91 THR A N 1
ATOM 629 C CA . THR A 1 91 ? -41.550 -14.428 41.147 1.00 97.69 91 THR A CA 1
ATOM 630 C C . THR A 1 91 ? -40.295 -13.914 40.463 1.00 97.69 91 THR A C 1
ATOM 632 O O . THR A 1 91 ? -39.770 -14.579 39.570 1.00 97.69 91 THR A O 1
ATOM 635 N N . VAL A 1 92 ? -39.801 -12.761 40.907 1.00 98.31 92 VAL A N 1
ATOM 636 C CA . VAL A 1 92 ? -38.498 -12.224 40.518 1.00 98.31 92 VAL A CA 1
ATOM 637 C C . VAL A 1 92 ? -37.575 -12.232 41.727 1.00 98.31 92 VAL A C 1
ATOM 639 O O . VAL A 1 92 ? -37.894 -11.626 42.746 1.00 98.31 92 VAL A O 1
ATOM 642 N N . THR A 1 93 ? -36.427 -12.886 41.604 1.00 98.12 93 THR A N 1
ATOM 643 C CA . THR A 1 93 ? -35.374 -12.901 42.622 1.00 98.12 93 THR A CA 1
ATOM 644 C C . THR A 1 93 ? -34.190 -12.085 42.130 1.00 98.12 93 THR A C 1
ATOM 646 O O . THR A 1 93 ? -33.585 -12.428 41.120 1.00 98.12 93 THR A O 1
ATOM 649 N N . PHE A 1 94 ? -33.845 -11.029 42.853 1.00 97.88 94 PHE A N 1
ATOM 650 C CA . PHE A 1 94 ? -32.600 -10.290 42.713 1.00 97.88 94 PHE A CA 1
ATOM 651 C C . PHE A 1 94 ? -31.571 -10.826 43.715 1.00 97.88 94 PHE A C 1
ATOM 653 O O . PHE A 1 94 ? -31.795 -10.802 44.928 1.00 97.88 94 PHE A O 1
ATOM 660 N N . THR A 1 95 ? -30.444 -11.310 43.203 1.00 95.75 95 THR A N 1
ATOM 661 C CA . THR A 1 95 ? -29.297 -11.753 44.003 1.00 95.75 95 THR A CA 1
ATOM 662 C C . THR A 1 95 ? -28.203 -10.700 43.884 1.00 95.75 95 THR A C 1
ATOM 664 O O . THR A 1 95 ? -27.693 -10.527 42.775 1.00 95.75 95 THR A O 1
ATOM 667 N N . PRO A 1 96 ? -27.859 -9.973 44.962 1.00 91.81 96 PRO A N 1
ATOM 668 C CA . PRO A 1 96 ? -26.816 -8.958 44.890 1.00 91.81 96 PRO A CA 1
ATOM 669 C C . PRO A 1 96 ? -25.467 -9.614 44.559 1.00 91.81 96 PRO A C 1
ATOM 671 O O . PRO A 1 96 ? -25.202 -10.744 44.972 1.00 91.81 96 PRO A O 1
ATOM 674 N N . ALA A 1 97 ? -24.641 -8.932 43.765 1.00 88.25 97 ALA A N 1
ATOM 675 C CA . ALA A 1 97 ? -23.358 -9.465 43.304 1.00 88.25 97 ALA A CA 1
ATOM 676 C C . ALA A 1 97 ? -22.301 -9.528 44.423 1.00 88.25 97 ALA A C 1
ATOM 678 O O . ALA A 1 97 ? -21.474 -10.435 44.410 1.00 88.25 97 ALA A O 1
ATOM 679 N N . SER A 1 98 ? -22.394 -8.612 45.392 1.00 85.38 98 SER A N 1
ATOM 680 C CA . SER A 1 98 ? -21.665 -8.620 46.669 1.00 85.38 98 SER A CA 1
ATOM 681 C C . SER A 1 98 ? -22.655 -8.452 47.823 1.00 85.38 98 SER A C 1
ATOM 683 O O . SER A 1 98 ? -23.775 -7.978 47.593 1.00 85.38 98 SER A O 1
ATOM 685 N N . PRO A 1 99 ? -22.305 -8.853 49.059 1.00 87.25 99 PRO A N 1
ATOM 686 C CA . PRO A 1 99 ? -23.157 -8.622 50.220 1.00 87.25 99 PRO A CA 1
ATOM 687 C C . PRO A 1 99 ? -23.580 -7.150 50.336 1.00 87.25 99 PRO A C 1
ATOM 689 O O . PRO A 1 99 ? -22.806 -6.236 50.074 1.00 87.25 99 PRO A O 1
ATOM 692 N N . PHE A 1 100 ? -24.821 -6.897 50.748 1.00 88.19 100 PHE A N 1
ATOM 693 C CA . PHE A 1 100 ? -25.249 -5.543 51.085 1.00 88.19 100 PHE A CA 1
ATOM 694 C C . PHE A 1 100 ? -24.398 -4.983 52.240 1.00 88.19 100 PHE A C 1
ATOM 696 O O . PHE A 1 100 ? -24.031 -5.740 53.140 1.00 88.19 100 PHE A O 1
ATOM 703 N N . PRO A 1 101 ? -24.155 -3.662 52.308 1.00 84.94 101 PRO A N 1
ATOM 704 C CA . PRO A 1 101 ? -23.429 -3.087 53.434 1.00 84.94 101 PRO A CA 1
ATOM 705 C C . PRO A 1 101 ? -24.171 -3.322 54.750 1.00 84.94 101 PRO A C 1
ATOM 707 O O . PRO A 1 101 ? -25.406 -3.321 54.790 1.00 84.94 101 PRO A O 1
ATOM 710 N N . GLY A 1 102 ? -23.432 -3.498 55.844 1.00 88.06 102 GLY A N 1
ATOM 711 C CA . GLY A 1 102 ? -24.015 -3.683 57.170 1.00 88.06 102 GLY A CA 1
ATOM 712 C C . GLY A 1 102 ? -24.738 -2.437 57.688 1.00 88.06 102 GLY A C 1
ATOM 713 O O . GLY A 1 102 ? -24.396 -1.310 57.330 1.00 88.06 102 GLY A O 1
ATOM 714 N N . ASN A 1 103 ? -25.739 -2.636 58.550 1.00 90.12 103 ASN A N 1
ATOM 715 C CA . ASN A 1 103 ? -26.513 -1.566 59.197 1.00 90.12 103 ASN A CA 1
ATOM 716 C C . ASN A 1 103 ? -27.048 -0.494 58.218 1.00 90.12 103 ASN A C 1
ATOM 718 O O . ASN A 1 103 ? -27.048 0.702 58.514 1.00 90.12 103 ASN A O 1
ATOM 722 N N . THR A 1 104 ? -27.467 -0.919 57.026 1.00 91.44 104 THR A N 1
ATOM 723 C CA . THR A 1 104 ? -27.835 -0.029 55.920 1.00 91.44 104 THR A CA 1
ATOM 724 C C . THR A 1 104 ? -29.287 -0.246 55.515 1.00 91.44 104 THR A C 1
ATOM 726 O O . THR A 1 104 ? -29.751 -1.380 55.394 1.00 91.44 104 THR A O 1
ATOM 729 N N . SER A 1 105 ? -30.016 0.855 55.301 1.00 95.12 105 SER A N 1
ATOM 730 C CA . SER A 1 105 ? -31.378 0.821 54.763 1.00 95.12 105 SER A CA 1
ATOM 731 C C . SER A 1 105 ? -31.335 0.600 53.254 1.00 95.12 105 SER A C 1
ATOM 733 O O . SER A 1 105 ? -31.006 1.518 52.502 1.00 95.12 105 SER A O 1
ATOM 735 N N . ILE A 1 106 ? -31.719 -0.596 52.820 1.00 96.00 106 ILE A N 1
ATOM 736 C CA . ILE A 1 106 ? -31.885 -0.962 51.416 1.00 96.00 106 ILE A CA 1
ATOM 737 C C . ILE A 1 106 ? -33.314 -0.634 50.986 1.00 96.00 106 ILE A C 1
ATOM 739 O O . ILE A 1 106 ? -34.274 -0.929 51.697 1.00 96.00 106 ILE A O 1
ATOM 743 N N . SER A 1 107 ? -33.455 -0.015 49.821 1.00 97.56 107 SER A N 1
ATOM 744 C CA . SER A 1 107 ? -34.713 0.363 49.186 1.00 97.56 107 SER A CA 1
ATOM 745 C C . SER A 1 107 ? -34.901 -0.438 47.904 1.00 97.56 107 SER A C 1
ATOM 747 O O . SER A 1 107 ? -33.985 -0.561 47.097 1.00 97.56 107 SER A O 1
ATOM 749 N N . VAL A 1 108 ? -36.106 -0.955 47.700 1.00 98.25 108 VAL A N 1
ATOM 750 C CA . VAL A 1 108 ? -36.522 -1.693 46.509 1.00 98.25 108 VAL A CA 1
ATOM 751 C C . VAL A 1 108 ? -37.699 -0.949 45.898 1.00 98.25 108 VAL A C 1
ATOM 753 O O . VAL A 1 108 ? -38.712 -0.740 46.564 1.00 98.25 108 VAL A O 1
ATOM 756 N N . GLN A 1 109 ? -37.578 -0.548 44.638 1.00 97.94 109 GLN A N 1
ATOM 757 C CA . GLN A 1 109 ? -38.637 0.109 43.876 1.00 97.94 109 GLN A CA 1
ATOM 758 C C . GLN A 1 109 ? -38.956 -0.719 42.638 1.00 97.94 109 GLN A C 1
ATOM 760 O O . GLN A 1 109 ? -38.054 -1.158 41.932 1.00 97.94 109 GLN A O 1
ATOM 765 N N . VAL A 1 110 ? -40.241 -0.938 42.378 1.00 98.12 110 VAL A N 1
ATOM 766 C CA . VAL A 1 110 ? -40.723 -1.787 41.289 1.00 98.12 110 VAL A CA 1
ATOM 767 C C . VAL A 1 110 ? -41.740 -1.014 40.466 1.00 98.12 110 VAL A C 1
ATOM 769 O O . VAL A 1 110 ? -42.788 -0.613 40.972 1.00 98.12 110 VAL A O 1
ATOM 772 N N . THR A 1 111 ? -41.451 -0.817 39.185 1.00 96.94 111 THR A N 1
ATOM 773 C CA . THR A 1 111 ? -42.331 -0.116 38.242 1.00 96.94 111 THR A CA 1
ATOM 774 C C . THR A 1 111 ? -42.028 -0.552 36.809 1.00 96.94 111 THR A C 1
ATOM 776 O O . THR A 1 111 ? -40.874 -0.784 36.463 1.00 96.94 111 THR A O 1
ATOM 779 N N . GLY A 1 112 ? -43.051 -0.674 35.963 1.00 94.69 112 GLY A N 1
ATOM 780 C CA . GLY A 1 112 ? -42.870 -0.972 34.537 1.00 94.69 112 GLY A CA 1
ATOM 781 C C . GLY A 1 112 ? -42.491 -2.418 34.180 1.00 94.69 112 GLY A C 1
ATOM 782 O O . GLY A 1 112 ? -42.268 -2.689 33.001 1.00 94.69 112 GLY A O 1
ATOM 783 N N . VAL A 1 113 ? -42.460 -3.350 35.140 1.00 97.31 113 VAL A N 1
ATOM 784 C CA . VAL A 1 113 ? -42.445 -4.796 34.849 1.00 97.31 113 VAL A CA 1
ATOM 785 C C . VAL A 1 113 ? -43.773 -5.159 34.188 1.00 97.31 113 VAL A C 1
ATOM 787 O O . VAL A 1 113 ? -44.821 -4.704 34.649 1.00 97.31 113 VAL A O 1
ATOM 790 N N . GLN A 1 114 ? -43.742 -5.970 33.128 1.00 95.00 114 GLN A N 1
ATOM 791 C CA . GLN A 1 114 ? -44.939 -6.369 32.381 1.00 95.00 114 GLN A CA 1
ATOM 792 C C . GLN A 1 114 ? -45.276 -7.848 32.574 1.00 95.00 114 GLN A C 1
ATOM 794 O O . GLN A 1 114 ? -44.399 -8.678 32.828 1.00 95.00 114 GLN A O 1
ATOM 799 N N . ASP A 1 115 ? -46.553 -8.191 32.421 1.00 92.31 115 ASP A N 1
ATOM 800 C CA . ASP A 1 115 ? -47.003 -9.578 32.296 1.00 92.31 115 ASP A CA 1
ATOM 801 C C . ASP A 1 115 ? -46.767 -10.123 30.872 1.00 92.31 115 ASP A C 1
ATOM 803 O O . ASP A 1 115 ? -46.202 -9.452 30.006 1.00 92.31 115 ASP A O 1
ATOM 807 N N . LEU A 1 116 ? -47.174 -11.370 30.617 1.00 89.38 116 LEU A N 1
ATOM 808 C CA . LEU A 1 116 ? -46.979 -12.022 29.313 1.00 89.38 116 LEU A CA 1
ATOM 809 C C . LEU A 1 116 ? -47.834 -11.432 28.174 1.00 89.38 116 LEU A C 1
ATOM 811 O O . LEU A 1 116 ? -47.622 -11.806 27.022 1.00 89.38 116 LEU A O 1
ATOM 815 N N . ILE A 1 117 ? -48.785 -10.540 28.472 1.00 87.31 117 ILE A N 1
ATOM 816 C CA . ILE A 1 117 ? -49.652 -9.877 27.483 1.00 87.31 117 ILE A CA 1
ATOM 817 C C . ILE A 1 117 ? -49.430 -8.355 27.414 1.00 87.31 117 ILE A C 1
ATOM 819 O O . ILE A 1 117 ? -50.101 -7.681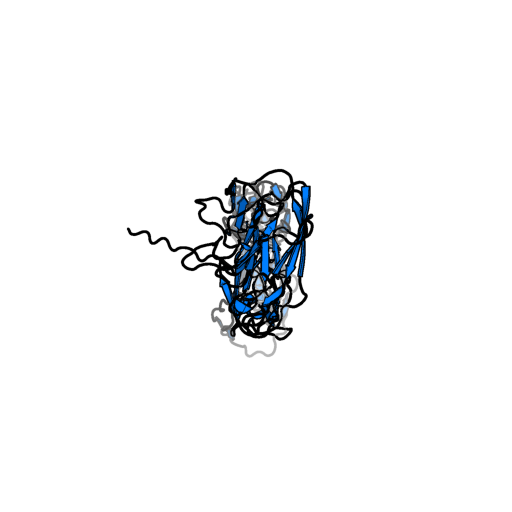 26.635 1.00 87.31 117 ILE A O 1
ATOM 823 N N . GLY A 1 118 ? -48.466 -7.824 28.175 1.00 88.69 118 GLY A N 1
ATOM 824 C CA . GLY A 1 118 ? -48.004 -6.437 28.106 1.00 88.69 118 GLY A CA 1
ATOM 825 C C . GLY A 1 118 ? -48.593 -5.479 29.146 1.00 88.69 118 GLY A C 1
ATOM 826 O O . GLY A 1 118 ? -48.360 -4.275 29.044 1.00 88.69 118 GLY A O 1
ATOM 827 N N . ASN A 1 119 ? -49.334 -5.950 30.157 1.00 90.12 119 ASN A N 1
ATOM 828 C CA . ASN A 1 119 ? -49.808 -5.060 31.223 1.00 90.12 119 ASN A CA 1
ATOM 829 C C . ASN A 1 119 ? -48.675 -4.752 32.207 1.00 90.12 119 ASN A C 1
ATOM 831 O O . ASN A 1 119 ? -48.120 -5.662 32.824 1.00 90.12 119 ASN A O 1
ATOM 835 N N . SER A 1 120 ? -48.377 -3.468 32.405 1.00 93.69 120 SER A N 1
ATOM 836 C CA . SER A 1 120 ? -47.370 -3.013 33.369 1.00 93.69 120 SER A CA 1
ATOM 837 C C . SER A 1 120 ? -47.897 -2.974 34.802 1.00 93.69 120 SER A C 1
ATOM 839 O O . SER A 1 120 ? -49.055 -2.625 35.044 1.00 93.69 120 SER A O 1
ATOM 841 N N . ASN A 1 121 ? -47.024 -3.238 35.774 1.00 95.44 121 ASN A N 1
ATOM 842 C CA . ASN A 1 121 ? -47.332 -2.986 37.176 1.00 95.44 121 ASN A CA 1
ATOM 843 C C . ASN A 1 121 ? -47.332 -1.481 37.505 1.00 95.44 121 ASN A C 1
ATOM 845 O O . ASN A 1 121 ? -46.526 -0.714 36.976 1.00 95.44 121 ASN A O 1
ATOM 849 N N . GLY A 1 122 ? -48.197 -1.070 38.439 1.00 93.25 122 GLY A N 1
ATOM 850 C CA . GLY A 1 122 ? -48.099 0.240 39.093 1.00 93.25 122 GLY A CA 1
ATOM 851 C C . GLY A 1 122 ? -46.938 0.297 40.095 1.00 93.25 122 GLY A C 1
ATOM 852 O O . GLY A 1 122 ? -46.440 -0.746 40.517 1.00 93.25 122 GLY A O 1
ATOM 853 N N . PHE A 1 123 ? -46.522 1.503 40.495 1.00 96.56 123 PHE A N 1
ATOM 854 C CA . PHE A 1 123 ? -45.409 1.699 41.433 1.00 96.56 123 PHE A CA 1
ATOM 855 C C . PHE A 1 123 ? -45.625 0.944 42.754 1.00 96.56 123 PHE A C 1
ATOM 857 O O . PHE A 1 123 ? -46.651 1.108 43.415 1.00 96.56 123 PHE A O 1
ATOM 864 N N . ALA A 1 124 ? -44.631 0.155 43.153 1.00 97.56 124 ALA A N 1
ATOM 865 C CA . ALA A 1 124 ? -44.568 -0.514 44.446 1.00 97.56 124 ALA A CA 1
ATOM 866 C C . ALA A 1 124 ? -43.166 -0.364 45.042 1.00 97.56 124 ALA A C 1
ATOM 868 O O . ALA A 1 124 ? -42.176 -0.333 44.311 1.00 97.56 124 ALA A O 1
ATOM 869 N N . SER A 1 125 ? -43.066 -0.305 46.368 1.00 97.81 125 SER A N 1
ATOM 870 C CA . SER A 1 125 ? -41.776 -0.224 47.047 1.00 97.81 125 SER A CA 1
ATOM 871 C C . SER A 1 125 ? -41.760 -0.963 48.379 1.00 97.81 125 SER A C 1
ATOM 873 O O . SER A 1 125 ? -42.796 -1.187 49.008 1.00 97.81 125 SER A O 1
ATOM 875 N N . ALA A 1 126 ? -40.557 -1.333 48.804 1.00 98.00 126 ALA A N 1
ATOM 876 C CA . ALA A 1 126 ? -40.263 -1.829 50.138 1.00 98.00 126 ALA A CA 1
ATOM 877 C C . ALA A 1 126 ? -38.869 -1.364 50.563 1.00 98.00 126 ALA A C 1
ATOM 879 O O . ALA A 1 126 ? -38.009 -1.110 49.723 1.00 98.00 126 ALA A O 1
ATOM 880 N N . SER A 1 127 ? -38.628 -1.288 51.865 1.00 97.88 127 SER A N 1
ATOM 881 C CA . SER A 1 127 ? -37.292 -1.113 52.423 1.00 97.88 127 SER A CA 1
ATOM 882 C C . SER A 1 127 ? -37.019 -2.112 53.538 1.00 97.88 127 SER A C 1
ATOM 884 O O . SER A 1 127 ? -37.942 -2.657 54.141 1.00 97.88 127 SER A O 1
ATOM 886 N N . PHE A 1 128 ? -35.749 -2.379 53.815 1.00 97.88 128 PHE A N 1
ATOM 887 C CA . PHE A 1 128 ? -35.309 -3.198 54.942 1.00 97.88 128 PHE A CA 1
ATOM 888 C C . PHE A 1 128 ? -33.931 -2.739 55.419 1.00 97.88 128 PHE A C 1
ATOM 890 O O . PHE A 1 128 ? -33.206 -2.077 54.682 1.00 97.88 128 PHE A O 1
ATOM 897 N N . VAL A 1 129 ? -33.567 -3.088 56.652 1.00 96.56 129 VAL A N 1
ATOM 898 C CA . VAL A 1 129 ? -32.266 -2.758 57.246 1.00 96.56 129 VAL A CA 1
ATOM 899 C C . VAL A 1 129 ? -31.451 -4.032 57.430 1.00 96.56 129 VAL A C 1
ATOM 901 O O . VAL A 1 129 ? -31.929 -5.017 58.004 1.00 96.56 129 VAL A O 1
ATOM 904 N N . THR A 1 130 ? -30.219 -4.019 56.933 1.00 93.88 130 THR A N 1
ATOM 905 C CA . THR A 1 130 ? -29.279 -5.137 57.055 1.00 93.88 130 THR A CA 1
ATOM 906 C C . THR A 1 130 ? -28.704 -5.261 58.467 1.00 93.88 130 THR A C 1
ATOM 908 O O . THR A 1 130 ? -28.616 -4.291 59.219 1.00 93.88 130 THR A O 1
ATOM 911 N N . ALA A 1 131 ? -28.291 -6.470 58.844 1.00 89.88 131 ALA A N 1
ATOM 912 C CA . ALA A 1 131 ? -27.557 -6.726 60.078 1.00 89.88 131 ALA A CA 1
ATOM 913 C C . ALA A 1 131 ? -26.206 -5.986 60.085 1.00 89.88 131 ALA A C 1
ATOM 915 O O . ALA A 1 131 ? -25.641 -5.682 59.036 1.00 89.88 131 ALA A O 1
ATOM 916 N N . ALA A 1 132 ? -25.663 -5.718 61.272 1.00 83.69 132 ALA A N 1
ATOM 917 C CA . ALA A 1 132 ? -24.367 -5.060 61.444 1.00 83.69 132 ALA A CA 1
ATOM 918 C C . ALA A 1 132 ? -23.192 -6.028 61.187 1.00 83.69 132 ALA A C 1
ATOM 920 O O . ALA A 1 132 ? -22.463 -6.393 62.106 1.00 83.69 132 ALA A O 1
ATOM 921 N N . VAL A 1 133 ? -23.027 -6.471 59.939 1.00 78.69 133 VAL A N 1
ATOM 922 C CA . VAL A 1 133 ? -21.867 -7.250 59.482 1.00 78.69 133 VAL A CA 1
ATOM 923 C C . VAL A 1 133 ? -21.109 -6.412 58.459 1.00 78.69 133 VAL A C 1
ATOM 925 O O . VAL A 1 133 ? -21.711 -5.926 57.504 1.00 78.69 133 VAL A O 1
ATOM 928 N N . ALA A 1 134 ? -19.812 -6.205 58.680 1.00 70.12 134 ALA A N 1
ATOM 929 C CA . ALA A 1 134 ? -18.970 -5.479 57.737 1.00 70.12 134 ALA A CA 1
ATOM 930 C C . ALA A 1 134 ? -18.658 -6.361 56.522 1.00 70.12 134 ALA A C 1
ATOM 932 O O . ALA A 1 134 ? -18.278 -7.520 56.688 1.00 70.12 134 ALA A O 1
ATOM 933 N N . ASP A 1 135 ? -18.804 -5.802 55.323 1.00 77.88 135 ASP A N 1
ATOM 934 C CA . ASP A 1 135 ? -18.220 -6.386 54.121 1.00 77.88 135 ASP A CA 1
ATOM 935 C C . ASP A 1 135 ? -16.730 -6.040 54.084 1.00 77.88 135 ASP A C 1
ATOM 937 O O . ASP A 1 135 ? -16.353 -4.878 54.231 1.00 77.88 135 ASP A O 1
ATOM 941 N N . THR A 1 136 ? -15.894 -7.063 53.937 1.00 84.94 136 THR A N 1
ATOM 942 C CA . THR A 1 136 ? -14.431 -6.956 53.929 1.00 84.94 136 THR A CA 1
ATOM 943 C C . THR A 1 136 ? -13.819 -7.450 52.619 1.00 84.94 136 THR A C 1
ATOM 945 O O . THR A 1 136 ? -12.611 -7.682 52.575 1.00 84.94 136 THR A O 1
ATOM 948 N N . THR A 1 137 ? -14.631 -7.700 51.590 1.00 88.44 137 THR A N 1
ATOM 949 C CA . THR A 1 137 ? -14.171 -8.220 50.297 1.00 88.44 137 THR A CA 1
ATOM 950 C C . THR A 1 137 ? -13.826 -7.048 49.383 1.00 88.44 137 THR A C 1
ATOM 952 O O . THR A 1 137 ? -14.699 -6.241 49.108 1.00 88.44 137 THR A O 1
ATOM 955 N N . PRO A 1 138 ? -12.574 -6.906 48.922 1.00 91.50 138 PRO A N 1
ATOM 956 C CA . PRO A 1 138 ? -12.225 -5.870 47.959 1.00 91.50 138 PRO A CA 1
ATOM 957 C C . PRO A 1 138 ? -12.864 -6.090 46.582 1.00 91.50 138 PRO A C 1
ATOM 959 O O . PRO A 1 138 ? -13.026 -7.242 46.168 1.00 91.50 138 PRO A O 1
ATOM 962 N N . PRO A 1 139 ? -13.101 -5.016 45.807 1.00 95.31 139 PRO A N 1
ATOM 963 C CA . PRO A 1 139 ? -13.430 -5.164 44.400 1.00 95.31 139 PRO A CA 1
ATOM 964 C C . PRO A 1 139 ? -12.226 -5.724 43.630 1.00 95.31 139 PRO A C 1
ATOM 966 O O . PRO A 1 139 ? -11.074 -5.394 43.913 1.00 95.31 139 PRO A O 1
ATOM 969 N N . GLU A 1 140 ? -12.496 -6.524 42.603 1.00 96.50 140 GLU A N 1
ATOM 970 C CA . GLU A 1 140 ? -11.513 -7.093 41.678 1.00 96.50 140 GLU A CA 1
ATOM 971 C C . GLU A 1 140 ? -11.858 -6.703 40.236 1.00 96.50 140 GLU A C 1
ATOM 973 O O . GLU A 1 140 ? -13.017 -6.443 39.912 1.00 96.50 140 GLU A O 1
ATOM 978 N N . VAL A 1 141 ? -10.873 -6.679 39.336 1.00 97.56 141 VAL A N 1
ATOM 979 C CA . VAL A 1 141 ? -11.136 -6.530 37.897 1.00 97.56 141 VAL A CA 1
ATOM 980 C C . VAL A 1 141 ? -11.560 -7.887 37.337 1.00 97.56 141 VAL A C 1
ATOM 982 O O . VAL A 1 141 ? -10.750 -8.801 37.228 1.00 97.56 141 VAL A O 1
ATOM 985 N N . ALA A 1 142 ? -12.830 -8.012 36.958 1.00 94.44 142 ALA A N 1
ATOM 986 C CA . ALA A 1 142 ? -13.385 -9.228 36.371 1.00 94.44 142 ALA A CA 1
ATOM 987 C C . ALA A 1 142 ? -12.989 -9.394 34.894 1.00 94.44 142 ALA A C 1
ATOM 989 O O . ALA A 1 142 ? -12.770 -10.513 34.434 1.00 94.44 142 ALA A O 1
ATOM 990 N N . SER A 1 143 ? -12.898 -8.292 34.141 1.00 95.50 143 SER A N 1
ATOM 991 C CA . SER A 1 143 ? -12.433 -8.313 32.750 1.00 95.50 143 SER A CA 1
ATOM 992 C C . SER A 1 143 ? -11.960 -6.945 32.270 1.00 95.50 143 SER A C 1
ATOM 994 O O . SER A 1 143 ? -12.517 -5.917 32.659 1.00 95.50 143 SER A O 1
ATOM 996 N N . VAL A 1 144 ? -11.009 -6.951 31.337 1.00 96.25 144 VAL A N 1
ATOM 997 C CA . VAL A 1 144 ? -10.558 -5.777 30.583 1.00 96.25 144 VAL A CA 1
ATOM 998 C C . VAL A 1 144 ? -10.633 -6.069 29.085 1.00 96.25 144 VAL A C 1
ATOM 1000 O O . VAL A 1 144 ? -10.346 -7.179 28.639 1.00 96.25 144 VAL A O 1
ATOM 1003 N N . THR A 1 145 ? -11.087 -5.096 28.304 1.00 94.81 145 THR A N 1
ATOM 1004 C CA . THR A 1 145 ? -11.085 -5.133 26.838 1.00 94.81 145 THR A CA 1
ATOM 1005 C C . THR A 1 145 ? -10.473 -3.833 26.326 1.00 94.81 145 THR A C 1
ATOM 1007 O O . THR A 1 145 ? -10.938 -2.786 26.765 1.00 94.81 145 THR A O 1
ATOM 1010 N N . PRO A 1 146 ? -9.484 -3.851 25.416 1.00 96.44 146 PRO A N 1
ATOM 1011 C CA . PRO A 1 146 ? -8.760 -5.025 24.921 1.00 96.44 146 PRO A CA 1
ATOM 1012 C C . PRO A 1 146 ? -8.115 -5.846 26.047 1.00 96.44 146 PRO A C 1
ATOM 1014 O O . PRO A 1 146 ? -7.829 -5.315 27.118 1.00 96.44 146 PRO A O 1
ATOM 1017 N N . ALA A 1 147 ? -7.958 -7.151 25.820 1.00 93.38 147 ALA A N 1
ATOM 1018 C CA . ALA A 1 147 ? -7.366 -8.048 26.809 1.00 93.38 147 ALA A CA 1
ATOM 1019 C C . ALA A 1 147 ? -5.872 -7.748 26.999 1.00 93.38 147 ALA A C 1
ATOM 1021 O O . ALA A 1 147 ? -5.204 -7.259 26.081 1.00 93.38 147 ALA A O 1
ATOM 1022 N N . ASP A 1 148 ? -5.347 -8.081 28.175 1.00 94.94 148 ASP A N 1
ATOM 1023 C CA . ASP A 1 148 ? -3.942 -7.860 28.500 1.00 94.94 148 ASP A CA 1
ATOM 1024 C C . ASP A 1 148 ? -3.006 -8.601 27.532 1.00 94.94 148 ASP A C 1
ATOM 1026 O O . ASP A 1 148 ? -3.213 -9.773 27.214 1.00 94.94 148 ASP A O 1
ATOM 1030 N N . GLY A 1 149 ? -1.992 -7.897 27.034 1.00 90.81 149 GLY A N 1
ATOM 1031 C CA . GLY A 1 149 ? -1.036 -8.394 26.050 1.00 90.81 149 GLY A CA 1
ATOM 1032 C C . GLY A 1 149 ? -1.575 -8.531 24.622 1.00 90.81 149 GLY A C 1
ATOM 1033 O O . GLY A 1 149 ? -0.863 -9.070 23.775 1.00 90.81 149 GLY A O 1
ATOM 1034 N N . SER A 1 150 ? -2.798 -8.073 24.324 1.00 92.75 150 SER A N 1
ATOM 1035 C CA . SER A 1 150 ? -3.314 -8.094 22.947 1.00 92.75 150 SER A CA 1
ATOM 1036 C C . SER A 1 150 ? -2.498 -7.192 22.013 1.00 92.75 150 SER A C 1
ATOM 1038 O O . SER A 1 150 ? -2.029 -6.125 22.412 1.00 92.75 150 SER A O 1
ATOM 1040 N N . GLY A 1 151 ? -2.313 -7.644 20.771 1.00 91.44 151 GLY A N 1
ATOM 1041 C CA . GLY A 1 151 ? -1.652 -6.895 19.703 1.00 91.44 151 GLY A CA 1
ATOM 1042 C C . GLY A 1 151 ? -2.615 -6.520 18.584 1.00 91.44 151 GLY A C 1
ATOM 1043 O O . GLY A 1 151 ? -3.754 -6.991 18.571 1.00 91.44 151 GLY A O 1
ATOM 1044 N N . ASP A 1 152 ? -2.149 -5.669 17.669 1.00 90.38 152 ASP A N 1
ATOM 1045 C CA . ASP A 1 152 ? -2.896 -5.202 16.494 1.00 90.38 152 ASP A CA 1
ATOM 1046 C C . ASP A 1 152 ? -4.304 -4.688 16.829 1.00 90.38 152 ASP A C 1
ATOM 1048 O O . ASP A 1 152 ? -5.278 -4.899 16.105 1.00 90.38 152 ASP A O 1
ATOM 1052 N N . VAL A 1 153 ? -4.432 -4.019 17.977 1.00 93.38 153 VAL A N 1
ATOM 1053 C CA . VAL A 1 153 ? -5.704 -3.438 18.390 1.00 93.38 153 VAL A CA 1
ATOM 1054 C C . VAL A 1 153 ? -6.011 -2.233 17.505 1.00 93.38 153 VAL A C 1
ATOM 1056 O O . VAL A 1 153 ? -5.212 -1.299 17.408 1.00 93.38 153 VAL A O 1
ATOM 1059 N N . GLY A 1 154 ? -7.203 -2.233 16.906 1.00 91.62 154 GLY A N 1
ATOM 1060 C CA . GLY A 1 154 ? -7.651 -1.158 16.026 1.00 91.62 154 GLY A CA 1
ATOM 1061 C C . GLY A 1 154 ? -7.637 0.219 16.694 1.00 91.62 154 GLY A C 1
ATOM 1062 O O . GLY A 1 154 ? -7.989 0.362 17.869 1.00 91.62 154 GLY A O 1
ATOM 1063 N N . LEU A 1 155 ? -7.300 1.264 15.933 1.00 93.06 155 LEU A N 1
ATOM 1064 C CA . LEU A 1 155 ? -7.076 2.612 16.487 1.00 93.06 155 LEU A CA 1
ATOM 1065 C C . LEU A 1 155 ? -8.324 3.266 17.111 1.00 93.06 155 LEU A C 1
ATOM 1067 O O . LEU A 1 155 ? -8.209 4.249 17.835 1.00 93.06 155 LEU A O 1
ATOM 1071 N N . ASN A 1 156 ? -9.522 2.734 16.860 1.00 90.75 156 ASN A N 1
ATOM 1072 C CA . ASN A 1 156 ? -10.780 3.219 17.447 1.00 90.75 156 ASN A CA 1
ATOM 1073 C C . ASN A 1 156 ? -11.318 2.315 18.573 1.00 90.75 156 ASN A C 1
ATOM 1075 O O . ASN A 1 156 ? -12.478 2.451 18.969 1.00 90.75 156 ASN A O 1
ATOM 1079 N N . ALA A 1 157 ? -10.512 1.373 19.070 1.00 90.38 157 ALA A N 1
ATOM 1080 C CA . ALA A 1 157 ? -10.911 0.494 20.161 1.00 90.38 157 ALA A CA 1
ATOM 1081 C C . ALA A 1 157 ? -11.201 1.284 21.448 1.00 90.38 157 ALA A C 1
ATOM 1083 O O . ALA A 1 157 ? -10.460 2.188 21.835 1.00 90.38 157 ALA A O 1
ATOM 1084 N N . GLN A 1 158 ? -12.282 0.912 22.135 1.00 91.00 158 GLN A N 1
ATOM 1085 C CA . GLN A 1 158 ? -12.588 1.424 23.471 1.00 91.00 158 GLN A CA 1
ATOM 1086 C C . GLN A 1 158 ? -11.937 0.548 24.534 1.00 91.00 158 GLN A C 1
ATOM 1088 O O . GLN A 1 158 ? -11.886 -0.672 24.377 1.00 91.00 158 GLN A O 1
ATOM 1093 N N . VAL A 1 159 ? -11.509 1.169 25.637 1.00 95.50 159 VAL A N 1
ATOM 1094 C CA . VAL A 1 159 ? -11.029 0.429 26.804 1.00 95.50 159 VAL A CA 1
ATOM 1095 C C . VAL A 1 159 ? -12.170 0.281 27.802 1.00 95.50 159 VAL A C 1
ATOM 1097 O O . VAL A 1 159 ? -12.674 1.270 28.328 1.00 95.50 159 VAL A O 1
ATOM 1100 N N . VAL A 1 160 ? -12.592 -0.952 28.059 1.00 96.69 160 VAL A N 1
ATOM 1101 C CA . VAL A 1 160 ? -13.716 -1.290 28.937 1.00 96.69 160 VAL A CA 1
ATOM 1102 C C . VAL A 1 160 ? -13.217 -2.170 30.070 1.00 96.69 160 VAL A C 1
ATOM 1104 O O . VAL A 1 160 ? -12.581 -3.194 29.831 1.00 96.69 160 VAL A O 1
ATOM 1107 N N . VAL A 1 161 ? -13.530 -1.786 31.304 1.00 97.75 161 VAL A N 1
ATOM 1108 C CA . VAL A 1 161 ? -13.174 -2.526 32.518 1.00 97.75 161 VAL A CA 1
ATOM 1109 C C . VAL A 1 161 ? -14.449 -2.897 33.255 1.00 97.75 161 VAL A C 1
ATOM 1111 O O . VAL A 1 161 ? -15.277 -2.029 33.519 1.00 97.75 161 VAL A O 1
ATOM 1114 N N . THR A 1 162 ? -14.603 -4.173 33.596 1.00 96.81 162 THR A N 1
ATOM 1115 C CA . THR A 1 162 ? -15.709 -4.671 34.426 1.00 96.81 162 THR A CA 1
ATOM 1116 C C . THR A 1 162 ? -15.155 -5.181 35.747 1.00 96.81 162 THR A C 1
ATOM 1118 O O . THR A 1 162 ? -14.174 -5.920 35.754 1.00 96.81 162 THR A O 1
ATOM 1121 N N . PHE A 1 163 ? -15.783 -4.805 36.856 1.00 96.62 163 PHE A N 1
ATOM 1122 C CA . PHE A 1 163 ? -15.364 -5.161 38.213 1.00 96.62 163 PHE A CA 1
ATOM 1123 C C . PHE A 1 163 ? -16.161 -6.343 38.776 1.00 96.62 163 PHE A C 1
ATOM 1125 O O . PHE A 1 163 ? -17.160 -6.749 38.186 1.00 96.62 163 PHE A O 1
ATOM 1132 N N . SER A 1 164 ? -15.719 -6.923 39.893 1.00 93.62 164 SER A N 1
ATOM 1133 C CA . SER A 1 164 ? -16.397 -8.007 40.617 1.00 93.62 164 SER A CA 1
ATOM 1134 C C . SER A 1 164 ? -17.630 -7.535 41.387 1.00 93.62 164 SER A C 1
ATOM 1136 O O . SER A 1 164 ? -18.491 -8.360 41.697 1.00 93.62 164 SER A O 1
ATOM 1138 N N . GLU A 1 165 ? -17.758 -6.225 41.618 1.00 89.81 165 GLU A N 1
ATOM 1139 C CA . GLU A 1 165 ? -18.833 -5.588 42.377 1.00 89.81 165 GLU A CA 1
ATOM 1140 C C . GLU A 1 165 ? -18.999 -4.100 42.046 1.00 89.81 165 GLU A C 1
ATOM 1142 O O . GLU A 1 165 ? -18.245 -3.541 41.247 1.00 89.81 165 GLU A O 1
ATOM 1147 N N . SER A 1 166 ? -20.035 -3.471 42.609 1.00 89.44 166 SER A N 1
ATOM 1148 C CA . SER A 1 166 ? -20.305 -2.048 42.402 1.00 89.44 166 SER A CA 1
ATOM 1149 C C . SER A 1 166 ? -19.235 -1.187 43.073 1.00 89.44 166 SER A C 1
ATOM 1151 O O . SER A 1 166 ? -18.973 -1.311 44.266 1.00 89.44 166 SER A O 1
ATOM 1153 N N . LEU A 1 167 ? -18.668 -0.251 42.318 1.00 92.75 167 LEU A N 1
ATOM 1154 C CA . LEU A 1 167 ? -17.728 0.732 42.844 1.00 92.75 167 LEU A CA 1
ATOM 1155 C C . LEU A 1 167 ? -18.454 1.910 43.494 1.00 92.75 167 LEU A C 1
ATOM 1157 O O . LEU A 1 167 ? -19.555 2.284 43.085 1.00 92.75 167 LEU A O 1
ATOM 1161 N N . ASN A 1 168 ? -17.795 2.561 44.452 1.00 89.69 168 ASN A N 1
ATOM 1162 C CA . ASN A 1 168 ? -18.208 3.868 44.946 1.00 89.69 168 ASN A CA 1
ATOM 1163 C C . ASN A 1 168 ? -17.945 4.939 43.878 1.00 89.69 168 ASN A C 1
ATOM 1165 O O . ASN A 1 168 ? -16.775 5.261 43.627 1.00 89.69 168 ASN A O 1
ATOM 1169 N N . PRO A 1 169 ? -18.996 5.563 43.302 1.00 89.69 169 PRO A N 1
ATOM 1170 C CA . PRO A 1 169 ? -18.842 6.530 42.216 1.00 89.69 169 PRO A CA 1
ATOM 1171 C C . PRO A 1 169 ? -17.969 7.729 42.589 1.00 89.69 169 PRO A C 1
ATOM 1173 O O . PRO A 1 169 ? -17.296 8.286 41.728 1.00 89.69 169 PRO A O 1
ATOM 1176 N N . ALA A 1 170 ? -17.922 8.110 43.871 1.00 90.75 170 ALA A N 1
ATOM 1177 C CA . ALA A 1 170 ? -17.096 9.221 44.343 1.00 90.75 170 ALA A CA 1
ATOM 1178 C C . ALA A 1 170 ? -15.584 8.935 44.257 1.00 90.75 170 ALA A C 1
ATOM 1180 O O . ALA A 1 170 ? -14.780 9.864 44.312 1.00 90.75 170 ALA A O 1
ATOM 1181 N N . THR A 1 171 ? -15.190 7.665 44.121 1.00 95.25 171 THR A N 1
ATOM 1182 C CA . THR A 1 171 ? -13.785 7.240 43.993 1.00 95.25 171 THR A CA 1
ATOM 1183 C C . THR A 1 171 ? -13.375 6.932 42.549 1.00 95.25 171 THR A C 1
ATOM 1185 O O . THR A 1 171 ? -12.192 6.734 42.267 1.00 95.25 171 THR A O 1
ATOM 1188 N N . VAL A 1 172 ? -14.326 6.940 41.611 1.00 96.06 172 VAL A N 1
ATOM 1189 C CA . VAL A 1 172 ? -14.098 6.681 40.185 1.00 96.06 172 VAL A CA 1
ATOM 1190 C C . VAL A 1 172 ? -13.877 8.011 39.467 1.00 96.06 172 VAL A C 1
ATOM 1192 O O . VAL A 1 172 ? -14.798 8.797 39.266 1.00 96.06 172 VAL A O 1
ATOM 1195 N N . SER A 1 173 ? -12.628 8.299 39.100 1.00 94.88 173 SER A N 1
ATOM 1196 C CA . SER A 1 173 ? -12.249 9.566 38.470 1.00 94.88 173 SER A CA 1
ATOM 1197 C C . SER A 1 173 ? -11.024 9.409 37.572 1.00 94.88 173 SER A C 1
ATOM 1199 O O . SER A 1 173 ? -10.310 8.412 37.629 1.00 94.88 173 SER A O 1
ATOM 1201 N N . ASN A 1 174 ? -10.700 10.448 36.802 1.00 92.81 174 ASN A N 1
ATOM 1202 C CA . ASN A 1 174 ? -9.475 10.484 35.997 1.00 92.81 174 ASN A CA 1
ATOM 1203 C C . ASN A 1 174 ? -8.178 10.470 36.842 1.00 92.81 174 ASN A C 1
ATOM 1205 O O . ASN A 1 174 ? -7.097 10.278 36.296 1.00 92.81 174 ASN A O 1
ATOM 1209 N N . ASN A 1 175 ? -8.245 10.656 38.163 1.00 92.00 175 ASN A N 1
ATOM 1210 C CA . ASN A 1 175 ? -7.070 10.503 39.029 1.00 92.00 175 ASN A CA 1
ATOM 1211 C C . ASN A 1 175 ? -6.860 9.052 39.480 1.00 92.00 175 ASN A C 1
ATOM 1213 O O . ASN A 1 175 ? -5.755 8.689 39.872 1.00 92.00 175 ASN A O 1
ATOM 1217 N N . THR A 1 176 ? -7.914 8.238 39.444 1.00 96.19 176 THR A N 1
ATOM 1218 C CA . THR A 1 176 ? -7.883 6.831 39.859 1.00 96.19 176 THR A CA 1
ATOM 1219 C C . THR A 1 176 ? -7.877 5.869 38.677 1.00 96.19 176 THR A C 1
ATOM 1221 O O . THR A 1 176 ? -7.485 4.721 38.840 1.00 96.19 176 THR A O 1
ATOM 1224 N N . PHE A 1 177 ? -8.222 6.364 37.486 1.00 97.06 177 PHE A N 1
ATOM 1225 C CA . PHE A 1 177 ? -8.160 5.671 36.205 1.00 97.06 177 PHE A CA 1
ATOM 1226 C C . PHE A 1 177 ? -7.354 6.493 35.193 1.00 97.06 177 PHE A C 1
ATOM 1228 O O . PHE A 1 177 ? -7.622 7.681 34.979 1.00 97.06 177 PHE A O 1
ATOM 1235 N N . ALA A 1 178 ? -6.389 5.866 34.527 1.00 94.12 178 ALA A N 1
ATOM 1236 C CA . ALA A 1 178 ? -5.589 6.511 33.495 1.00 94.12 178 ALA A CA 1
ATOM 1237 C C . ALA A 1 178 ? -5.250 5.545 32.358 1.00 94.12 178 ALA A C 1
ATOM 1239 O O . ALA A 1 178 ? -4.918 4.388 32.601 1.00 94.12 178 ALA A O 1
ATOM 1240 N N . LEU A 1 179 ? -5.294 6.048 31.124 1.00 95.81 179 LEU A N 1
ATOM 1241 C CA . LEU A 1 179 ? -4.653 5.407 29.982 1.00 95.81 179 LEU A CA 1
ATOM 1242 C C . LEU A 1 179 ? -3.341 6.129 29.685 1.00 95.81 179 LEU A C 1
ATOM 1244 O O . LEU A 1 179 ? -3.231 7.340 29.875 1.00 95.81 179 LEU A O 1
ATOM 1248 N N . PHE A 1 180 ? -2.352 5.397 29.196 1.00 95.50 180 PHE A N 1
ATOM 1249 C CA . PHE A 1 180 ? -1.080 5.934 28.735 1.00 95.50 180 PHE A CA 1
ATOM 1250 C C . PHE A 1 180 ? -0.764 5.372 27.358 1.00 95.50 180 PHE A C 1
ATOM 1252 O O . PHE A 1 180 ? -0.939 4.181 27.150 1.00 95.50 180 PHE A O 1
ATOM 1259 N N . ALA A 1 181 ? -0.267 6.202 26.446 1.00 96.06 181 ALA A N 1
ATOM 1260 C CA . ALA A 1 181 ? 0.373 5.764 25.213 1.00 96.06 181 ALA A CA 1
ATOM 1261 C C . ALA A 1 181 ? 1.870 6.029 25.338 1.00 96.06 181 ALA A C 1
ATOM 1263 O O . ALA A 1 181 ? 2.281 7.181 25.487 1.00 96.06 181 ALA A O 1
ATOM 1264 N N . ASN A 1 182 ? 2.683 4.971 25.327 1.00 95.25 182 ASN A N 1
ATOM 1265 C CA . ASN A 1 182 ? 4.142 5.063 25.461 1.00 95.25 182 ASN A CA 1
ATOM 1266 C C . ASN A 1 182 ? 4.586 5.940 26.658 1.00 95.25 182 ASN A C 1
ATOM 1268 O O . ASN A 1 182 ? 5.515 6.738 26.558 1.00 95.25 182 ASN A O 1
ATOM 1272 N N . GLY A 1 183 ? 3.880 5.830 27.791 1.00 91.81 183 GLY A N 1
ATOM 1273 C CA . GLY A 1 183 ? 4.154 6.591 29.018 1.00 91.81 183 GLY A CA 1
ATOM 1274 C C . GLY A 1 183 ? 3.547 8.000 29.083 1.00 91.81 183 GLY A C 1
ATOM 1275 O O . GLY A 1 183 ? 3.610 8.637 30.133 1.00 91.81 183 GLY A O 1
ATOM 1276 N N . ILE A 1 184 ? 2.908 8.487 28.015 1.00 94.56 184 ILE A N 1
ATOM 1277 C CA . ILE A 1 184 ? 2.179 9.762 28.014 1.00 94.56 184 ILE A CA 1
ATOM 1278 C C . ILE A 1 184 ? 0.715 9.509 28.342 1.00 94.56 184 ILE A C 1
ATOM 1280 O O . ILE A 1 184 ? 0.065 8.704 27.682 1.00 94.56 184 ILE A O 1
ATOM 1284 N N . ARG A 1 185 ? 0.179 10.201 29.352 1.00 93.06 185 ARG A N 1
ATOM 1285 C CA . ARG A 1 185 ? -1.221 10.041 29.761 1.00 93.06 185 ARG A CA 1
ATOM 1286 C C . ARG A 1 185 ? -2.156 10.474 28.629 1.00 93.06 185 ARG A C 1
ATOM 1288 O O . ARG A 1 185 ? -2.072 11.606 28.159 1.00 93.06 185 ARG A O 1
ATOM 1295 N N . ILE A 1 186 ? -3.062 9.586 28.239 1.00 91.88 186 ILE A N 1
ATOM 1296 C CA . ILE A 1 186 ? -4.096 9.804 27.228 1.00 91.88 186 ILE A CA 1
ATOM 1297 C C . ILE A 1 186 ? -5.480 9.512 27.814 1.00 91.88 186 ILE A C 1
ATOM 1299 O O . ILE A 1 186 ? -5.621 8.788 28.798 1.00 91.88 186 ILE A O 1
ATOM 1303 N N . GLY A 1 187 ? -6.510 10.073 27.186 1.00 82.75 187 GLY A N 1
ATOM 1304 C CA . GLY A 1 187 ? -7.900 9.724 27.451 1.00 82.75 187 GLY A CA 1
ATOM 1305 C C . GLY A 1 187 ? -8.463 10.087 28.828 1.00 82.75 187 GLY A C 1
ATOM 1306 O O . GLY A 1 187 ? -7.807 10.639 29.719 1.00 82.75 187 GLY A O 1
ATOM 1307 N N . ASN A 1 188 ? -9.745 9.776 28.976 1.00 87.88 188 ASN A N 1
ATOM 1308 C CA . ASN A 1 188 ? -10.546 10.010 30.169 1.00 87.88 188 ASN A CA 1
ATOM 1309 C C . ASN A 1 188 ? -11.633 8.942 30.302 1.00 87.88 188 ASN A C 1
ATOM 1311 O O . ASN A 1 188 ? -11.963 8.241 29.343 1.00 87.88 188 ASN A O 1
ATOM 1315 N N . ILE A 1 189 ? -12.225 8.851 31.491 1.00 93.88 189 ILE A N 1
ATOM 1316 C CA . ILE A 1 189 ? -13.466 8.102 31.682 1.00 93.88 189 ILE A CA 1
ATOM 1317 C C . ILE A 1 189 ? -14.532 8.709 30.762 1.00 93.88 189 ILE A C 1
ATOM 1319 O O . ILE A 1 189 ? -14.773 9.919 30.790 1.00 93.88 189 ILE A O 1
ATOM 1323 N N . ALA A 1 190 ? -15.133 7.861 29.933 1.00 92.19 190 ALA A N 1
ATOM 1324 C CA . ALA A 1 190 ? -16.208 8.205 29.014 1.00 92.19 190 ALA A CA 1
ATOM 1325 C C . ALA A 1 190 ? -17.580 7.952 29.650 1.00 92.19 190 ALA A C 1
ATOM 1327 O O . ALA A 1 190 ? -18.473 8.789 29.544 1.00 92.19 190 ALA A O 1
ATOM 1328 N N . SER A 1 191 ? -17.741 6.820 30.339 1.00 94.06 191 SER A N 1
ATOM 1329 C CA . SER A 1 191 ? -18.982 6.480 31.035 1.00 94.06 191 SER A CA 1
ATOM 1330 C C . SER A 1 191 ? -18.757 5.456 32.141 1.00 94.06 191 SER A C 1
ATOM 1332 O O . SER A 1 191 ? -17.815 4.665 32.090 1.00 94.06 191 SER A O 1
ATOM 1334 N N . VAL A 1 192 ? -19.682 5.434 33.096 1.00 94.31 192 VAL A N 1
ATOM 1335 C CA . VAL A 1 192 ? -19.809 4.393 34.120 1.00 94.31 192 VAL A CA 1
ATOM 1336 C C . VAL A 1 192 ? -21.213 3.796 34.002 1.00 94.31 192 VAL A C 1
ATOM 1338 O O . VAL A 1 192 ? -22.171 4.535 33.762 1.00 94.31 192 VAL A O 1
ATOM 1341 N N . SER A 1 193 ? -21.343 2.473 34.104 1.00 92.94 193 SER A N 1
ATOM 1342 C CA . SER A 1 193 ? -22.647 1.800 34.054 1.00 92.94 193 SER A CA 1
ATOM 1343 C C . SER A 1 193 ? -23.529 2.175 35.249 1.00 92.94 193 SER A C 1
ATOM 1345 O O . SER A 1 193 ? -23.034 2.553 36.307 1.00 92.94 193 SER A O 1
ATOM 1347 N N . ALA A 1 194 ? -24.852 2.047 35.103 1.00 84.94 194 ALA A N 1
ATOM 1348 C CA . ALA A 1 194 ? -25.811 2.438 36.144 1.00 84.94 194 ALA A CA 1
ATOM 1349 C C . ALA A 1 194 ? -25.623 1.685 37.477 1.00 84.94 194 ALA A C 1
ATOM 1351 O O . ALA A 1 194 ? -25.906 2.241 38.535 1.00 84.94 194 ALA A O 1
ATOM 1352 N N . ASP A 1 195 ? -25.129 0.445 37.418 1.00 83.88 195 ASP A N 1
ATOM 1353 C CA . ASP A 1 195 ? -24.792 -0.414 38.561 1.00 83.88 195 ASP A CA 1
ATOM 1354 C C . ASP A 1 195 ? -23.354 -0.212 39.085 1.00 83.88 195 ASP A C 1
ATOM 1356 O O . ASP A 1 195 ? -22.904 -0.942 39.968 1.00 83.88 195 ASP A O 1
ATOM 1360 N N . ASN A 1 196 ? -22.625 0.770 38.546 1.00 90.31 196 ASN A N 1
ATOM 1361 C CA . ASN A 1 196 ? -21.256 1.145 38.910 1.00 90.31 196 ASN A CA 1
ATOM 1362 C C . ASN A 1 196 ? -20.212 0.025 38.791 1.00 90.31 196 ASN A C 1
ATOM 1364 O O . ASN A 1 196 ? -19.200 0.048 39.488 1.00 90.31 196 ASN A O 1
ATOM 1368 N N . ARG A 1 197 ? -20.444 -0.959 37.917 1.00 91.94 197 ARG A N 1
ATOM 1369 C CA . ARG A 1 197 ? -19.559 -2.120 37.742 1.00 91.94 197 ARG A CA 1
ATOM 1370 C C . ARG A 1 197 ? -18.709 -2.055 36.475 1.00 91.94 197 ARG A C 1
ATOM 1372 O O . ARG A 1 197 ? -17.705 -2.752 36.383 1.00 91.94 197 ARG A O 1
ATOM 1379 N N . THR A 1 198 ? -19.095 -1.243 35.495 1.00 95.75 198 THR A N 1
ATOM 1380 C CA . THR A 1 198 ? -18.382 -1.113 34.219 1.00 95.75 198 THR A CA 1
ATOM 1381 C C . THR A 1 198 ? -17.913 0.319 34.027 1.00 95.75 198 THR A C 1
ATOM 1383 O O . THR A 1 198 ? -18.721 1.246 34.063 1.00 95.75 198 THR A O 1
ATOM 1386 N N . VAL A 1 199 ? -16.616 0.497 33.788 1.00 97.06 199 VAL A N 1
ATOM 1387 C CA . VAL A 1 199 ? -16.003 1.786 33.457 1.00 97.06 199 VAL A CA 1
ATOM 1388 C C . VAL A 1 199 ? -15.484 1.715 32.028 1.00 97.06 199 VAL A C 1
ATOM 1390 O O . VAL A 1 199 ? -14.691 0.840 31.687 1.00 97.06 199 VAL A O 1
ATOM 1393 N N . VAL A 1 200 ? -15.933 2.648 31.193 1.00 96.31 200 VAL A N 1
ATOM 1394 C CA . VAL A 1 200 ? -15.451 2.811 29.819 1.00 96.31 200 VAL A CA 1
ATOM 1395 C C . VAL A 1 200 ? -14.524 4.013 29.783 1.00 96.31 200 VAL A C 1
ATOM 1397 O O . VAL A 1 200 ? -14.901 5.106 30.211 1.00 96.31 200 VAL A O 1
ATOM 1400 N N . LEU A 1 201 ? -13.322 3.826 29.250 1.00 94.88 201 LEU A N 1
ATOM 1401 C CA . LEU A 1 201 ? -12.356 4.880 28.988 1.00 94.88 201 LEU A CA 1
ATOM 1402 C C . LEU A 1 201 ? -12.255 5.112 27.479 1.00 94.88 201 LEU A C 1
ATOM 1404 O O . LEU A 1 201 ? -12.246 4.170 26.686 1.00 94.88 201 LEU A O 1
ATOM 1408 N N . SER A 1 202 ? -12.149 6.380 27.090 1.00 86.56 202 SER A N 1
ATOM 1409 C CA . SER A 1 202 ? -11.913 6.779 25.705 1.00 86.56 202 SER A CA 1
ATOM 1410 C C . SER A 1 202 ? -10.623 7.579 25.606 1.00 86.56 202 SER A C 1
ATOM 1412 O O . SER A 1 202 ? -10.438 8.560 26.326 1.00 86.56 202 SER A O 1
ATOM 1414 N N . GLY A 1 203 ? -9.740 7.159 24.700 1.00 76.69 203 GLY A N 1
ATOM 1415 C CA . GLY A 1 203 ? -8.572 7.927 24.264 1.00 76.69 203 GLY A CA 1
ATOM 1416 C C . GLY A 1 203 ? -8.842 8.810 23.043 1.00 76.69 203 GLY A C 1
ATOM 1417 O O . GLY A 1 203 ? -7.923 9.475 22.578 1.00 76.69 203 GLY A O 1
ATOM 1418 N N . GLY A 1 204 ? -10.069 8.806 22.507 1.00 86.25 204 GLY A N 1
ATOM 1419 C CA . GLY A 1 204 ? -10.305 9.177 21.111 1.00 86.25 204 GLY A CA 1
ATOM 1420 C C . GLY A 1 204 ? -9.730 8.110 20.175 1.00 86.25 204 GLY A C 1
ATOM 1421 O O . GLY A 1 204 ? -9.811 6.922 20.483 1.00 86.25 204 GLY A O 1
ATOM 1422 N N . THR A 1 205 ? -9.134 8.529 19.058 1.00 91.06 205 THR A N 1
ATOM 1423 C CA . THR A 1 205 ? -8.326 7.636 18.215 1.00 91.06 205 THR A CA 1
ATOM 1424 C C . THR A 1 205 ? -6.988 7.379 18.902 1.00 91.06 205 THR A C 1
ATOM 1426 O O . THR A 1 205 ? -6.223 8.309 19.164 1.00 91.06 205 THR A O 1
ATOM 1429 N N . LEU A 1 206 ? -6.718 6.116 19.214 1.00 93.62 206 LEU A N 1
ATOM 1430 C CA . LEU A 1 206 ? -5.469 5.672 19.810 1.00 93.62 206 LEU A CA 1
ATOM 1431 C C . LEU A 1 206 ? -4.306 5.889 18.823 1.00 93.62 206 LEU A C 1
ATOM 1433 O O . LEU A 1 206 ? -4.485 5.708 17.616 1.00 93.62 206 LEU A O 1
ATOM 1437 N N . PRO A 1 207 ? -3.107 6.267 19.299 1.00 93.94 207 PRO A N 1
ATOM 1438 C CA . PRO A 1 207 ? -1.933 6.374 18.438 1.00 93.94 207 PRO A CA 1
ATOM 1439 C C . PRO A 1 207 ? -1.570 5.018 17.825 1.00 93.94 207 PRO A C 1
ATOM 1441 O O . PRO A 1 207 ? -1.644 4.002 18.512 1.00 93.94 207 PRO A O 1
ATOM 1444 N N . ALA A 1 208 ? -1.145 5.006 16.564 1.00 94.50 208 ALA A N 1
ATOM 1445 C CA . ALA A 1 208 ? -0.659 3.800 15.900 1.00 94.50 208 ALA A CA 1
ATOM 1446 C C . ALA A 1 208 ? 0.675 3.301 16.478 1.00 94.50 208 ALA A C 1
ATOM 1448 O O . ALA A 1 208 ? 1.424 4.086 17.075 1.00 94.50 208 ALA A O 1
ATOM 1449 N N . ALA A 1 209 ? 0.964 2.011 16.290 1.00 94.69 209 ALA A N 1
ATOM 1450 C CA . ALA A 1 209 ? 2.212 1.349 16.673 1.00 94.69 209 ALA A CA 1
ATOM 1451 C C . ALA A 1 209 ? 2.660 1.673 18.112 1.00 94.69 209 ALA A C 1
ATOM 1453 O O . ALA A 1 209 ? 3.829 1.966 18.378 1.00 94.69 209 ALA A O 1
ATOM 1454 N N . SER A 1 210 ? 1.709 1.712 19.047 1.00 95.94 210 SER A N 1
ATOM 1455 C CA . SER A 1 210 ? 1.930 2.225 20.398 1.00 95.94 210 SER A CA 1
ATOM 1456 C C . SER A 1 210 ? 1.524 1.219 21.462 1.00 95.94 210 SER A C 1
ATOM 1458 O O . SER A 1 210 ? 0.507 0.540 21.340 1.00 95.94 210 SER A O 1
ATOM 1460 N N . LEU A 1 211 ? 2.297 1.168 22.550 1.00 96.94 211 LEU A N 1
ATOM 1461 C CA . LEU A 1 211 ? 1.896 0.474 23.768 1.00 96.94 211 LEU A CA 1
ATOM 1462 C C . LEU A 1 211 ? 0.898 1.350 24.522 1.00 96.94 211 LEU A C 1
ATOM 1464 O O . LEU A 1 211 ? 1.244 2.444 24.983 1.00 96.94 211 LEU A O 1
ATOM 1468 N N . ILE A 1 212 ? -0.324 0.850 24.667 1.00 97.50 212 ILE A N 1
ATOM 1469 C CA . ILE A 1 212 ? -1.357 1.442 25.503 1.00 97.50 212 ILE A CA 1
ATOM 1470 C C . ILE A 1 212 ? -1.348 0.740 26.857 1.00 97.50 212 ILE A C 1
ATOM 1472 O O . ILE A 1 212 ? -1.362 -0.485 26.919 1.00 97.50 212 ILE A O 1
ATOM 1476 N N . SER A 1 213 ? -1.325 1.502 27.948 1.00 96.62 213 SER A N 1
ATOM 1477 C CA . SER A 1 213 ? -1.378 0.978 29.316 1.00 96.62 213 SER A CA 1
ATOM 1478 C C . SER A 1 213 ? -2.542 1.589 30.083 1.00 96.62 213 SER A C 1
ATOM 1480 O O . SER A 1 213 ? -2.643 2.808 30.196 1.00 96.62 213 SER A O 1
ATOM 1482 N N . LEU A 1 214 ? -3.402 0.741 30.632 1.00 96.81 214 LEU A N 1
ATOM 1483 C CA . LEU A 1 214 ? -4.421 1.078 31.613 1.00 96.81 214 LEU A CA 1
ATOM 1484 C C . LEU A 1 214 ? -3.830 0.960 33.014 1.00 96.81 214 LEU A C 1
ATOM 1486 O O . LEU A 1 214 ? -3.253 -0.067 33.353 1.00 96.81 214 LEU A O 1
ATOM 1490 N N . VAL A 1 215 ? -4.027 1.990 33.832 1.00 96.75 215 VAL A N 1
ATOM 1491 C CA . VAL A 1 215 ? -3.658 2.011 35.248 1.00 96.75 215 VAL A CA 1
ATOM 1492 C C . VAL A 1 215 ? -4.885 2.373 36.074 1.00 96.75 215 VAL A C 1
ATOM 1494 O O . VAL A 1 215 ? -5.535 3.390 35.815 1.00 96.75 215 VAL A O 1
ATOM 1497 N N . ILE A 1 216 ? -5.175 1.550 37.079 1.00 97.88 216 ILE A N 1
ATOM 1498 C CA . ILE A 1 216 ? -6.235 1.768 38.061 1.00 97.88 216 ILE A CA 1
ATOM 1499 C C . ILE A 1 216 ? -5.613 1.690 39.451 1.00 97.88 216 ILE A C 1
ATOM 1501 O O . ILE A 1 216 ? -4.901 0.737 39.760 1.00 97.88 216 ILE A O 1
ATOM 1505 N N . THR A 1 217 ? -5.851 2.701 40.280 1.00 97.56 217 THR A N 1
ATOM 1506 C CA . THR A 1 217 ? -5.210 2.799 41.595 1.00 97.56 217 THR A CA 1
ATOM 1507 C C . THR A 1 217 ? -6.091 2.254 42.715 1.00 97.56 217 THR A C 1
ATOM 1509 O O . THR A 1 217 ? -7.319 2.249 42.643 1.00 97.56 217 THR A O 1
ATOM 1512 N N . SER A 1 218 ? -5.452 1.905 43.822 1.00 96.69 218 SER A N 1
ATOM 1513 C CA . SER A 1 218 ? -6.056 1.476 45.085 1.00 96.69 218 SER A CA 1
ATOM 1514 C C . SER A 1 218 ? -6.856 2.558 45.816 1.00 96.69 218 SER A C 1
ATOM 1516 O O . SER A 1 218 ? -7.452 2.315 46.865 1.00 96.69 218 SER A O 1
ATOM 1518 N N . ALA A 1 219 ? -6.922 3.773 45.265 1.00 97.25 219 ALA A N 1
ATOM 1519 C CA . ALA A 1 219 ? -7.861 4.789 45.725 1.00 97.25 219 ALA A CA 1
ATOM 1520 C C . ALA A 1 219 ? -9.305 4.506 45.270 1.00 97.25 219 ALA A C 1
ATOM 1522 O O . ALA A 1 219 ? -10.231 5.084 45.843 1.00 97.25 219 ALA A O 1
ATOM 1523 N N . VAL A 1 220 ? -9.506 3.627 44.279 1.00 97.81 220 VAL A N 1
ATOM 1524 C CA . VAL A 1 220 ? -10.830 3.097 43.931 1.00 97.81 220 VAL A CA 1
ATOM 1525 C C . VAL A 1 220 ? -11.325 2.210 45.065 1.00 97.81 220 VAL A C 1
ATOM 1527 O O . VAL A 1 220 ? -10.605 1.326 45.532 1.00 97.81 220 VAL A O 1
ATOM 1530 N N . ARG A 1 221 ? -12.560 2.444 45.506 1.00 93.81 221 ARG A N 1
ATOM 1531 C CA . ARG A 1 221 ? -13.196 1.661 46.566 1.00 93.81 221 ARG A CA 1
ATOM 1532 C C . ARG A 1 221 ? -14.535 1.113 46.116 1.00 93.81 221 ARG A C 1
ATOM 1534 O O . ARG A 1 221 ? -15.208 1.721 45.281 1.00 93.81 221 ARG A O 1
ATOM 1541 N N . ASP A 1 222 ? -14.929 0.000 46.709 1.00 91.06 222 ASP A N 1
ATOM 1542 C CA . ASP A 1 222 ? -16.313 -0.449 46.667 1.00 91.06 222 ASP A CA 1
ATOM 1543 C C . ASP A 1 222 ? -17.217 0.428 47.552 1.00 91.06 222 ASP A C 1
ATOM 1545 O O . ASP A 1 222 ? -16.812 1.450 48.125 1.00 91.06 222 ASP A O 1
ATOM 1549 N N . LEU A 1 223 ? -18.475 0.017 47.663 1.00 81.44 223 LEU A N 1
ATOM 1550 C CA . LEU A 1 223 ? -19.485 0.718 48.439 1.00 81.44 223 LEU A CA 1
ATOM 1551 C C . LEU A 1 223 ? -19.383 0.503 49.957 1.00 81.44 223 LEU A C 1
ATOM 1553 O O . LEU A 1 223 ? -19.946 1.302 50.709 1.00 81.44 223 LEU A O 1
ATOM 1557 N N . ALA A 1 224 ? -18.687 -0.539 50.409 1.00 82.25 224 ALA A N 1
ATOM 1558 C CA . ALA A 1 224 ? -18.376 -0.793 51.815 1.00 82.25 224 ALA A CA 1
ATOM 1559 C C . ALA A 1 224 ? -17.088 -0.079 52.274 1.00 82.25 224 ALA A C 1
ATOM 1561 O O . ALA A 1 224 ? -16.818 0.026 53.471 1.00 82.25 224 ALA A O 1
ATOM 1562 N N . GLY A 1 225 ? -16.329 0.480 51.330 1.00 86.81 225 GLY A N 1
ATOM 1563 C CA . GLY A 1 225 ? -15.083 1.194 51.548 1.00 86.81 225 GLY A CA 1
ATOM 1564 C C . GLY A 1 225 ? -13.827 0.334 51.394 1.00 86.81 225 GLY A C 1
ATOM 1565 O O . GLY A 1 225 ? -12.741 0.867 51.656 1.00 86.81 225 GLY A O 1
ATOM 1566 N N . ASN A 1 226 ? -13.917 -0.930 50.964 1.00 90.81 226 ASN A N 1
ATOM 1567 C CA . ASN A 1 226 ? -12.724 -1.734 50.697 1.00 90.81 226 ASN A CA 1
ATOM 1568 C C . ASN A 1 226 ? -12.037 -1.232 49.424 1.00 90.81 226 ASN A C 1
ATOM 1570 O O . ASN A 1 226 ? -12.676 -0.805 48.463 1.00 90.81 226 ASN A O 1
ATOM 1574 N N . ALA A 1 227 ? -10.708 -1.213 49.451 1.00 96.50 227 ALA A N 1
ATOM 1575 C CA . ALA A 1 227 ? -9.891 -0.663 48.378 1.00 96.50 227 ALA A CA 1
ATOM 1576 C C . ALA A 1 227 ? -9.558 -1.732 47.336 1.00 96.50 227 ALA A C 1
ATOM 1578 O O . ALA A 1 227 ? -9.136 -2.827 47.700 1.00 96.50 227 ALA A O 1
ATOM 1579 N N . LEU A 1 228 ? -9.675 -1.378 46.058 1.00 97.81 228 LEU A N 1
ATOM 1580 C CA . LEU A 1 228 ? -9.142 -2.159 44.943 1.00 97.81 228 LEU A CA 1
ATOM 1581 C C . LEU A 1 228 ? -7.620 -2.351 45.116 1.00 97.81 228 LEU A C 1
ATOM 1583 O O . LEU A 1 228 ? -6.929 -1.464 45.615 1.00 97.81 228 LEU A O 1
ATOM 1587 N N . ALA A 1 229 ? -7.071 -3.483 44.680 1.00 97.38 229 ALA A N 1
ATOM 1588 C CA . ALA A 1 229 ? -5.622 -3.616 44.514 1.00 97.38 229 ALA A CA 1
ATOM 1589 C C . ALA A 1 229 ? -5.163 -2.862 43.254 1.00 97.38 229 ALA A C 1
ATOM 1591 O O . ALA A 1 229 ? -5.843 -2.931 42.234 1.00 97.38 229 ALA A O 1
ATOM 1592 N N . ASP A 1 230 ? -4.013 -2.176 43.289 1.00 97.25 230 ASP A N 1
ATOM 1593 C CA . ASP A 1 230 ? -3.487 -1.499 42.092 1.00 97.25 230 ASP A CA 1
ATOM 1594 C C . ASP A 1 230 ? -3.474 -2.461 40.892 1.00 97.25 230 ASP A C 1
ATOM 1596 O O . ASP A 1 230 ? -2.984 -3.589 40.983 1.00 97.25 230 ASP A O 1
ATOM 1600 N N . PHE A 1 231 ? -4.022 -2.010 39.767 1.00 97.94 231 PHE A N 1
ATOM 1601 C CA . PHE A 1 231 ? -4.205 -2.828 38.576 1.00 97.94 231 PHE A CA 1
ATOM 1602 C C . PHE A 1 231 ? -3.585 -2.145 37.363 1.00 97.94 231 PHE A C 1
ATOM 1604 O O . PHE A 1 231 ? -3.788 -0.950 37.127 1.00 97.94 231 PHE A O 1
ATOM 1611 N N . VAL A 1 232 ? -2.853 -2.926 36.570 1.00 97.25 232 VAL A N 1
ATOM 1612 C CA . VAL A 1 232 ? -2.272 -2.490 35.302 1.00 97.25 232 VAL A CA 1
ATOM 1613 C C . VAL A 1 232 ? -2.582 -3.528 34.236 1.00 97.25 232 VAL A C 1
ATOM 1615 O O . VAL A 1 232 ? -2.490 -4.725 34.491 1.00 97.25 232 VAL A O 1
ATOM 1618 N N . SER A 1 233 ? -2.922 -3.061 33.041 1.00 97.25 233 SER A N 1
ATOM 1619 C CA . SER A 1 233 ? -3.013 -3.891 31.842 1.00 97.25 233 SER A CA 1
ATOM 1620 C C . SER A 1 233 ? -2.489 -3.109 30.645 1.00 97.25 233 SER A C 1
ATOM 1622 O O . SER A 1 233 ? -2.543 -1.878 30.647 1.00 97.25 233 SER A O 1
ATOM 1624 N N . GLY A 1 234 ? -1.969 -3.783 29.625 1.00 96.75 234 GLY A N 1
ATOM 1625 C CA . GLY A 1 234 ? -1.539 -3.134 28.397 1.00 96.75 234 GLY A CA 1
ATOM 1626 C C . GLY A 1 234 ? -1.825 -3.934 27.138 1.00 96.75 234 GLY A C 1
ATOM 1627 O O . GLY A 1 234 ? -1.976 -5.147 27.169 1.00 96.75 234 GLY A O 1
ATOM 1628 N N . PHE A 1 235 ? -1.886 -3.228 26.016 1.00 97.25 235 PHE A N 1
ATOM 1629 C CA . PHE A 1 235 ? -2.054 -3.788 24.677 1.00 97.25 235 PHE A CA 1
ATOM 1630 C C . PHE A 1 235 ? -1.307 -2.922 23.660 1.00 97.25 235 PHE A C 1
ATOM 1632 O O . PHE A 1 235 ? -0.982 -1.770 23.952 1.00 97.25 235 PHE A O 1
ATOM 1639 N N . THR A 1 236 ? -1.031 -3.445 22.467 1.00 97.56 236 THR A N 1
ATOM 1640 C CA . THR A 1 236 ? -0.418 -2.668 21.380 1.00 97.56 236 THR A CA 1
ATOM 1641 C C . THR A 1 236 ? -1.414 -2.392 20.263 1.00 97.56 236 THR A C 1
ATOM 1643 O O . THR A 1 236 ? -2.193 -3.265 19.879 1.00 97.56 236 THR A O 1
ATOM 1646 N N . THR A 1 237 ? -1.390 -1.169 19.743 1.00 95.50 237 THR A N 1
ATOM 1647 C CA . THR A 1 237 ? -2.211 -0.759 18.600 1.00 95.50 237 THR A CA 1
ATOM 1648 C C . THR A 1 237 ? -1.594 -1.168 17.269 1.00 95.50 237 THR A C 1
ATOM 1650 O O . THR A 1 237 ? -0.378 -1.335 17.168 1.00 95.50 237 THR A O 1
ATOM 1653 N N . GLU A 1 238 ? -2.444 -1.311 16.253 1.00 93.06 238 GLU A N 1
ATOM 1654 C CA . GLU A 1 238 ? -2.028 -1.544 14.866 1.00 93.06 238 GLU A CA 1
ATOM 1655 C C . GLU A 1 238 ? -1.142 -0.410 14.315 1.00 93.06 238 GLU A C 1
ATOM 1657 O O . GLU A 1 238 ? -1.117 0.712 14.839 1.00 93.06 238 GLU A O 1
ATOM 1662 N N . ASP A 1 239 ? -0.407 -0.704 13.242 1.00 88.44 239 ASP A N 1
ATOM 1663 C CA . ASP A 1 239 ? 0.338 0.301 12.485 1.00 88.44 239 ASP A CA 1
ATOM 1664 C C . ASP A 1 239 ? -0.596 1.350 11.865 1.00 88.44 239 ASP A C 1
ATOM 1666 O O . ASP A 1 239 ? -1.798 1.144 11.687 1.00 88.44 239 ASP A O 1
ATOM 1670 N N . ALA A 1 240 ? -0.036 2.512 11.517 1.00 85.06 240 ALA A N 1
ATOM 1671 C CA . ALA A 1 240 ? -0.807 3.514 10.798 1.00 85.06 240 ALA A CA 1
ATOM 1672 C C . ALA A 1 240 ? -1.204 2.931 9.433 1.00 85.06 240 ALA A C 1
ATOM 1674 O O . ALA A 1 240 ? -0.365 2.285 8.798 1.00 85.06 240 ALA A O 1
ATOM 1675 N N . PRO A 1 241 ? -2.442 3.161 8.958 1.00 79.00 241 PRO A N 1
ATOM 1676 C CA . PRO A 1 241 ? -2.834 2.701 7.637 1.00 79.00 241 PRO A CA 1
ATOM 1677 C C . PRO A 1 241 ? -1.864 3.269 6.602 1.00 79.00 241 PRO A C 1
ATOM 1679 O O . PRO A 1 241 ? -1.607 4.476 6.580 1.00 79.00 241 PRO A O 1
ATOM 1682 N N . ASP A 1 242 ? -1.315 2.393 5.762 1.00 81.62 242 ASP A N 1
ATOM 1683 C CA . ASP A 1 242 ? -0.507 2.829 4.632 1.00 81.62 242 ASP A CA 1
ATOM 1684 C C . ASP A 1 242 ? -1.420 3.568 3.656 1.00 81.62 242 ASP A C 1
ATOM 1686 O O . ASP A 1 242 ? -2.384 3.003 3.142 1.00 81.62 242 ASP A O 1
ATOM 1690 N N . THR A 1 243 ? -1.145 4.850 3.446 1.00 86.69 243 THR A N 1
ATOM 1691 C CA . THR A 1 243 ? -1.857 5.694 2.479 1.00 86.69 243 THR A CA 1
ATOM 1692 C C . THR A 1 243 ? -0.950 6.135 1.336 1.00 86.69 243 THR A C 1
ATOM 1694 O O . THR A 1 243 ? -1.310 7.034 0.567 1.00 86.69 243 THR A O 1
ATOM 1697 N N . SER A 1 244 ? 0.275 5.610 1.273 1.00 88.75 244 SER A N 1
ATOM 1698 C CA . SER A 1 244 ? 1.179 5.910 0.176 1.00 88.75 244 SER A CA 1
ATOM 1699 C C . SER A 1 244 ? 0.688 5.216 -1.096 1.00 88.75 244 SER A C 1
ATOM 1701 O O . SER A 1 244 ? 0.001 4.203 -1.058 1.00 88.75 244 SER A O 1
ATOM 1703 N N . ARG A 1 245 ? 0.878 5.885 -2.238 1.00 94.00 245 ARG A N 1
ATOM 1704 C CA . ARG A 1 245 ? 0.350 5.418 -3.524 1.00 94.00 245 ARG A CA 1
ATOM 1705 C C . ARG A 1 245 ? 1.488 4.903 -4.396 1.00 94.00 245 ARG A C 1
ATOM 1707 O O . ARG A 1 245 ? 2.438 5.672 -4.617 1.00 94.00 245 ARG A O 1
ATOM 1714 N N . PRO A 1 246 ? 1.321 3.742 -5.056 1.00 96.44 246 PRO A N 1
ATOM 1715 C CA . PRO A 1 246 ? 2.373 3.198 -5.900 1.00 96.44 246 PRO A CA 1
ATOM 1716 C C . PRO A 1 246 ? 2.672 4.107 -7.086 1.00 96.44 246 PRO A C 1
ATOM 1718 O O . PRO A 1 246 ? 1.793 4.795 -7.607 1.00 96.44 246 PRO A O 1
ATOM 1721 N N . SER A 1 247 ? 3.912 4.114 -7.560 1.00 97.00 247 SER A N 1
ATOM 1722 C CA . SER A 1 247 ? 4.319 4.849 -8.760 1.00 97.00 247 SER A CA 1
ATOM 1723 C C . SER A 1 247 ? 5.358 4.068 -9.554 1.00 97.00 247 SER A C 1
ATOM 1725 O O . SER A 1 247 ? 6.116 3.273 -8.998 1.00 97.00 247 SER A O 1
ATOM 1727 N N . ILE A 1 248 ? 5.403 4.286 -10.869 1.00 97.44 248 ILE A N 1
ATOM 1728 C CA . ILE A 1 248 ? 6.449 3.701 -11.710 1.00 97.44 248 ILE A CA 1
ATOM 1729 C C . ILE A 1 248 ? 7.744 4.495 -11.532 1.00 97.44 248 ILE A C 1
ATOM 1731 O O . ILE A 1 248 ? 7.815 5.677 -11.864 1.00 97.44 248 ILE A O 1
ATOM 1735 N N . VAL A 1 249 ? 8.778 3.816 -11.043 1.00 94.25 249 VAL A N 1
ATOM 1736 C CA . VAL A 1 249 ? 10.134 4.348 -10.857 1.00 94.25 249 VAL A CA 1
ATOM 1737 C C . VAL A 1 249 ? 10.892 4.355 -12.182 1.00 94.25 249 VAL A C 1
ATOM 1739 O O . VAL A 1 249 ? 11.609 5.306 -12.491 1.00 94.25 249 VAL A O 1
ATOM 1742 N N . SER A 1 250 ? 10.744 3.298 -12.983 1.00 90.50 250 SER A N 1
ATOM 1743 C CA . SER A 1 250 ? 11.362 3.200 -14.307 1.00 90.50 250 SER A CA 1
ATOM 1744 C C . SER A 1 250 ? 10.684 2.152 -15.193 1.00 90.50 250 SER A C 1
ATOM 1746 O O . SER A 1 250 ? 9.956 1.280 -14.719 1.00 90.50 250 SER A O 1
ATOM 1748 N N . GLN A 1 251 ? 10.936 2.241 -16.502 1.00 92.44 251 GLN A N 1
ATOM 1749 C CA . GLN A 1 251 ? 10.434 1.313 -17.514 1.00 92.44 251 GLN A CA 1
ATOM 1750 C C . GLN A 1 251 ? 11.565 0.853 -18.438 1.00 92.44 251 GLN A C 1
ATOM 1752 O O . GLN A 1 251 ? 12.443 1.641 -18.792 1.00 92.44 251 GLN A O 1
ATOM 1757 N N . ARG A 1 252 ? 11.480 -0.397 -18.904 1.00 88.56 252 ARG A N 1
ATOM 1758 C CA . ARG A 1 252 ? 12.263 -0.941 -20.021 1.00 88.56 252 ARG A CA 1
ATOM 1759 C C . ARG A 1 252 ? 11.339 -1.555 -21.080 1.00 88.56 252 ARG A C 1
ATOM 1761 O O . ARG A 1 252 ? 10.506 -2.369 -20.703 1.00 88.56 252 ARG A O 1
ATOM 1768 N N . PRO A 1 253 ? 11.469 -1.222 -22.378 1.00 90.25 253 PRO A N 1
ATOM 1769 C CA . PRO A 1 253 ? 12.302 -0.161 -22.949 1.00 90.25 253 PRO A CA 1
ATOM 1770 C C . PRO A 1 253 ? 11.938 1.222 -22.399 1.00 90.25 253 PRO A C 1
ATOM 1772 O O . PRO A 1 253 ? 10.779 1.475 -22.082 1.00 90.25 253 PRO A O 1
ATOM 1775 N N . ALA A 1 254 ? 12.920 2.116 -22.287 1.00 87.00 254 ALA A N 1
ATOM 1776 C CA . ALA A 1 254 ? 12.704 3.443 -21.714 1.00 87.00 254 ALA A CA 1
ATOM 1777 C C . ALA A 1 254 ? 11.651 4.254 -22.492 1.00 87.00 254 ALA A C 1
ATOM 1779 O O . ALA A 1 254 ? 11.486 4.092 -23.703 1.00 87.00 254 ALA A O 1
ATOM 1780 N N . ASN A 1 255 ? 10.972 5.171 -21.799 1.00 90.94 255 ASN A N 1
ATOM 1781 C CA . ASN A 1 255 ? 10.047 6.102 -22.439 1.00 90.94 255 ASN A CA 1
ATOM 1782 C C . ASN A 1 255 ? 10.776 6.931 -23.516 1.00 90.94 255 ASN A C 1
ATOM 1784 O O . ASN A 1 255 ? 11.833 7.504 -23.261 1.00 90.94 255 ASN A O 1
ATOM 1788 N N . GLY A 1 256 ? 10.215 6.977 -24.721 1.00 87.94 256 GLY A N 1
ATOM 1789 C CA . GLY A 1 256 ? 10.794 7.616 -25.901 1.00 87.94 256 GLY A CA 1
ATOM 1790 C C . GLY A 1 256 ? 11.861 6.794 -26.632 1.00 87.94 256 GLY A C 1
ATOM 1791 O O . GLY A 1 256 ? 12.417 7.290 -27.612 1.00 87.94 256 GLY A O 1
ATOM 1792 N N . ALA A 1 257 ? 12.163 5.560 -26.205 1.00 84.81 257 ALA A N 1
ATOM 1793 C CA . ALA A 1 257 ? 13.135 4.714 -26.900 1.00 84.81 257 ALA A CA 1
ATOM 1794 C C . ALA A 1 257 ? 12.718 4.457 -28.360 1.00 84.81 257 ALA A C 1
ATOM 1796 O O . ALA A 1 257 ? 11.533 4.363 -28.678 1.00 84.81 257 ALA A O 1
ATOM 1797 N N . SER A 1 258 ? 13.695 4.321 -29.255 1.00 84.31 258 SER A N 1
ATOM 1798 C CA . SER A 1 258 ? 13.488 3.987 -30.670 1.00 84.31 258 SER A CA 1
ATOM 1799 C C . SER A 1 258 ? 14.445 2.878 -31.098 1.00 84.31 258 SER A C 1
ATOM 1801 O O . SER A 1 258 ? 15.439 2.623 -30.418 1.00 84.31 258 SER A O 1
ATOM 1803 N N . GLY A 1 259 ? 14.140 2.186 -32.199 1.00 78.50 259 GLY A N 1
ATOM 1804 C CA . GLY A 1 259 ? 14.963 1.060 -32.654 1.00 78.50 259 GLY A CA 1
ATOM 1805 C C . GLY A 1 259 ? 14.862 -0.172 -31.749 1.00 78.50 259 GLY A C 1
ATOM 1806 O O . GLY A 1 259 ? 15.775 -0.995 -31.719 1.00 78.50 259 GLY A O 1
ATOM 1807 N N . VAL A 1 260 ? 13.772 -0.290 -30.985 1.00 85.56 260 VAL A N 1
ATOM 1808 C CA . VAL A 1 260 ? 13.522 -1.442 -30.114 1.00 85.56 260 VAL A CA 1
ATOM 1809 C C . VAL A 1 260 ? 13.227 -2.678 -30.970 1.00 85.56 260 VAL A C 1
ATOM 1811 O O . VAL A 1 260 ? 12.588 -2.582 -32.019 1.00 85.56 260 VAL A O 1
ATOM 1814 N N . SER A 1 261 ? 13.693 -3.848 -30.530 1.00 84.69 261 SER A N 1
ATOM 1815 C CA . SER A 1 261 ? 13.427 -5.115 -31.217 1.00 84.69 261 SER A CA 1
ATOM 1816 C C . SER A 1 261 ? 11.935 -5.460 -31.209 1.00 84.69 261 SER A C 1
ATOM 1818 O O . SER A 1 261 ? 11.254 -5.307 -30.197 1.00 84.69 261 SER A O 1
ATOM 1820 N N . ALA A 1 262 ? 11.442 -6.013 -32.317 1.00 87.94 262 ALA A N 1
ATOM 1821 C CA . ALA A 1 262 ? 10.061 -6.474 -32.447 1.00 87.94 262 ALA A CA 1
ATOM 1822 C C . ALA A 1 262 ? 9.675 -7.577 -31.437 1.00 87.94 262 ALA A C 1
ATOM 1824 O O . ALA A 1 262 ? 8.498 -7.771 -31.162 1.00 87.94 262 ALA A O 1
ATOM 1825 N N . ALA A 1 263 ? 10.645 -8.289 -30.854 1.00 85.12 263 ALA A N 1
ATOM 1826 C CA . ALA A 1 263 ? 10.392 -9.338 -29.861 1.00 85.12 263 ALA A CA 1
ATOM 1827 C C . ALA A 1 263 ? 10.473 -8.854 -28.397 1.00 85.12 263 ALA A C 1
ATOM 1829 O O . ALA A 1 263 ? 10.292 -9.653 -27.477 1.00 85.12 263 ALA A O 1
ATOM 1830 N N . SER A 1 264 ? 10.790 -7.578 -28.156 1.00 86.19 264 SER A N 1
ATOM 1831 C CA . SER A 1 264 ? 10.990 -7.053 -26.802 1.00 86.19 264 SER A CA 1
ATOM 1832 C C . SER A 1 264 ? 9.693 -7.034 -25.987 1.00 86.19 264 SER A C 1
ATOM 1834 O O . SER A 1 264 ? 8.687 -6.475 -26.421 1.00 86.19 264 SER A O 1
ATOM 1836 N N . GLY A 1 265 ? 9.739 -7.593 -24.775 1.00 91.19 265 GLY A N 1
ATOM 1837 C CA . GLY A 1 265 ? 8.732 -7.351 -23.740 1.00 91.19 265 GLY A CA 1
ATOM 1838 C C . GLY A 1 265 ? 8.905 -5.981 -23.074 1.00 91.19 265 GLY A C 1
ATOM 1839 O O . GLY A 1 265 ? 9.871 -5.266 -23.343 1.00 91.19 265 GLY A O 1
ATOM 1840 N N . ILE A 1 266 ? 7.973 -5.636 -22.190 1.00 94.44 266 ILE A N 1
ATOM 1841 C CA . ILE A 1 266 ? 7.959 -4.409 -21.386 1.00 94.44 266 ILE A CA 1
ATOM 1842 C C . ILE A 1 266 ? 8.147 -4.788 -19.915 1.00 94.44 266 ILE A C 1
ATOM 1844 O O . ILE A 1 266 ? 7.562 -5.758 -19.442 1.00 94.44 266 ILE A O 1
ATOM 1848 N N . VAL A 1 267 ? 8.945 -4.022 -19.179 1.00 93.44 267 VAL A N 1
ATOM 1849 C CA . VAL A 1 267 ? 9.152 -4.176 -17.738 1.00 93.44 267 VAL A CA 1
ATOM 1850 C C . VAL A 1 267 ? 8.958 -2.836 -17.045 1.00 93.44 267 VAL A C 1
ATOM 1852 O O . VAL A 1 267 ? 9.565 -1.847 -17.450 1.00 93.44 267 VAL A O 1
ATOM 1855 N N . LEU A 1 268 ? 8.136 -2.812 -15.999 1.00 95.19 268 LEU A N 1
ATOM 1856 C CA . LEU A 1 268 ? 7.888 -1.652 -15.146 1.00 95.19 268 LEU A CA 1
ATOM 1857 C C . LEU A 1 268 ? 8.395 -1.943 -13.733 1.00 95.19 268 LEU A C 1
ATOM 1859 O O . LEU A 1 268 ? 8.086 -2.993 -13.170 1.00 95.19 268 LEU A O 1
ATOM 1863 N N . PHE A 1 269 ? 9.146 -1.003 -13.167 1.00 93.88 269 PHE A N 1
ATOM 1864 C CA . PHE A 1 269 ? 9.616 -1.032 -11.784 1.00 93.88 269 PHE A CA 1
ATOM 1865 C C . PHE A 1 269 ? 8.755 -0.096 -10.944 1.00 93.88 269 PHE A C 1
ATOM 1867 O O . PHE A 1 269 ? 8.589 1.068 -11.308 1.00 93.88 269 PHE A O 1
ATOM 1874 N N . VAL A 1 270 ? 8.216 -0.595 -9.836 1.00 95.69 270 VAL A N 1
ATOM 1875 C CA . VAL A 1 270 ? 7.232 0.102 -8.996 1.00 95.69 270 VAL A CA 1
ATOM 1876 C C . VAL A 1 270 ? 7.865 0.500 -7.661 1.00 95.69 270 VAL A C 1
ATOM 1878 O O . VAL A 1 270 ? 8.735 -0.205 -7.150 1.00 95.69 270 VAL A O 1
ATOM 1881 N N . SER A 1 271 ? 7.451 1.636 -7.096 1.00 94.88 271 SER A N 1
ATOM 1882 C CA . SER A 1 271 ? 7.970 2.157 -5.823 1.00 94.88 271 SER A CA 1
ATOM 1883 C C . SER A 1 271 ? 7.653 1.264 -4.622 1.00 94.88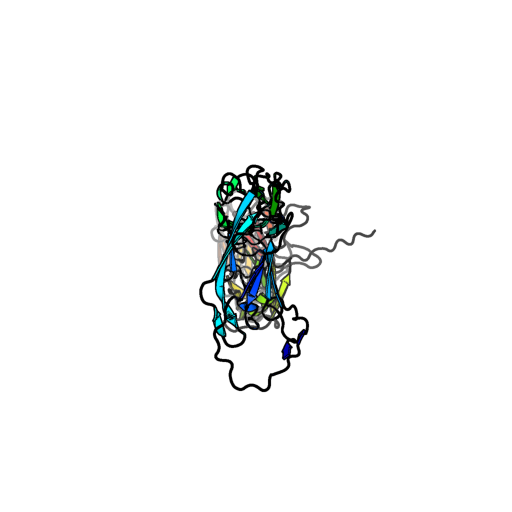 271 SER A C 1
ATOM 1885 O O . SER A 1 271 ? 8.407 1.271 -3.655 1.00 94.88 271 SER A O 1
ATOM 1887 N N . GLU A 1 272 ? 6.594 0.458 -4.701 1.00 93.25 272 GLU A N 1
ATOM 1888 C CA . GLU A 1 272 ? 6.142 -0.445 -3.642 1.00 93.25 272 GLU A CA 1
ATOM 1889 C C . GLU A 1 272 ? 5.419 -1.683 -4.210 1.00 93.25 272 GLU A C 1
ATOM 1891 O O . GLU A 1 272 ? 5.092 -1.702 -5.404 1.00 93.25 272 GLU A O 1
ATOM 1896 N N . PRO A 1 273 ? 5.232 -2.749 -3.409 1.00 95.19 273 PRO A N 1
ATOM 1897 C CA . PRO A 1 273 ? 4.576 -3.977 -3.849 1.00 95.19 273 PRO A CA 1
ATOM 1898 C C . PRO A 1 273 ? 3.120 -3.777 -4.290 1.00 95.19 273 PRO A C 1
ATOM 1900 O O . PRO A 1 273 ? 2.278 -3.339 -3.515 1.00 95.19 273 PRO A O 1
ATOM 1903 N N . LEU A 1 274 ? 2.796 -4.195 -5.514 1.00 96.44 274 LEU A N 1
ATOM 1904 C CA . LEU A 1 274 ? 1.416 -4.270 -5.994 1.00 96.44 274 LEU A CA 1
ATOM 1905 C C . LEU A 1 274 ? 0.763 -5.609 -5.652 1.00 96.44 274 LEU A C 1
ATOM 1907 O O . LEU A 1 274 ? 1.424 -6.652 -5.663 1.00 96.44 274 LEU A O 1
ATOM 1911 N N . ASN A 1 275 ? -0.558 -5.596 -5.467 1.00 96.19 275 ASN A N 1
ATOM 1912 C CA . ASN A 1 275 ? -1.390 -6.791 -5.472 1.00 96.19 275 ASN A CA 1
ATOM 1913 C C . ASN A 1 275 ? -1.443 -7.384 -6.898 1.00 96.19 275 ASN A C 1
ATOM 1915 O O . ASN A 1 275 ? -2.085 -6.795 -7.780 1.00 96.19 275 ASN A O 1
ATOM 1919 N N . PRO A 1 276 ? -0.849 -8.571 -7.149 1.00 95.75 276 PRO A N 1
ATOM 1920 C CA . PRO A 1 276 ? -0.765 -9.147 -8.491 1.00 95.75 276 PRO A CA 1
ATOM 1921 C C . PRO A 1 276 ? -2.116 -9.392 -9.168 1.00 95.75 276 PRO A C 1
ATOM 1923 O O . PRO A 1 276 ? -2.193 -9.347 -10.395 1.00 95.75 276 PRO A O 1
ATOM 1926 N N . ALA A 1 277 ? -3.178 -9.626 -8.389 1.00 96.12 277 ALA A N 1
ATOM 1927 C CA . ALA A 1 277 ? -4.516 -9.883 -8.919 1.00 96.12 277 ALA A CA 1
ATOM 1928 C C . ALA A 1 277 ? -5.133 -8.652 -9.605 1.00 96.12 277 ALA A C 1
ATOM 1930 O O . ALA A 1 277 ? -6.011 -8.798 -10.451 1.00 96.12 277 ALA A O 1
ATOM 1931 N N . THR A 1 278 ? -4.662 -7.449 -9.268 1.00 97.06 278 THR A N 1
ATOM 1932 C CA . THR A 1 278 ? -5.206 -6.188 -9.793 1.00 97.06 278 THR A CA 1
ATOM 1933 C C . THR A 1 278 ? -4.490 -5.706 -11.058 1.00 97.06 278 THR A C 1
ATOM 1935 O O . THR A 1 278 ? -5.073 -5.009 -11.884 1.00 97.06 278 THR A O 1
ATOM 1938 N N . VAL A 1 279 ? -3.236 -6.125 -11.267 1.00 96.62 279 VAL A N 1
ATOM 1939 C CA . VAL A 1 279 ? -2.375 -5.593 -12.337 1.00 96.62 279 VAL A CA 1
ATOM 1940 C C . VAL A 1 279 ? -2.827 -6.019 -13.733 1.00 96.62 279 VAL A C 1
ATOM 1942 O O . VAL A 1 279 ? -2.752 -5.221 -14.663 1.00 96.62 279 VAL A O 1
ATOM 1945 N N . GLY A 1 280 ? -3.310 -7.254 -13.898 1.00 93.69 280 GLY A N 1
ATOM 1946 C CA . GLY A 1 280 ? -3.669 -7.790 -15.216 1.00 93.69 280 GLY A CA 1
ATOM 1947 C C . GLY A 1 280 ? -4.759 -6.988 -15.935 1.00 93.69 280 GLY A C 1
ATOM 1948 O O . GLY A 1 280 ? -4.675 -6.809 -17.143 1.00 93.69 280 GLY A O 1
ATOM 1949 N N . ALA A 1 281 ? -5.743 -6.470 -15.194 1.00 93.00 281 ALA A N 1
ATOM 1950 C CA . ALA A 1 281 ? -6.820 -5.642 -15.743 1.00 93.00 281 ALA A CA 1
ATOM 1951 C C . ALA A 1 281 ? -6.449 -4.151 -15.867 1.00 93.00 281 ALA A C 1
ATOM 1953 O O . ALA A 1 281 ? -7.152 -3.402 -16.540 1.00 93.00 281 ALA A O 1
ATOM 1954 N N . ALA A 1 282 ? -5.372 -3.722 -15.206 1.00 97.25 282 ALA A N 1
ATOM 1955 C CA . ALA A 1 282 ? -4.953 -2.325 -15.126 1.00 97.25 282 ALA A CA 1
ATOM 1956 C C . ALA A 1 282 ? -3.881 -1.942 -16.158 1.00 97.25 282 ALA A C 1
ATOM 1958 O O . ALA A 1 282 ? -3.673 -0.755 -16.421 1.00 97.25 282 ALA A O 1
ATOM 1959 N N . ILE A 1 283 ? -3.151 -2.928 -16.696 1.00 97.62 283 ILE A N 1
ATOM 1960 C CA . ILE A 1 283 ? -2.127 -2.707 -17.718 1.00 97.62 283 ILE A CA 1
ATOM 1961 C C . ILE A 1 283 ? -2.734 -2.789 -19.116 1.00 97.62 283 ILE A C 1
ATOM 1963 O O . ILE A 1 283 ? -3.255 -3.821 -19.531 1.00 97.62 283 ILE A O 1
ATOM 1967 N N . HIS A 1 284 ? -2.585 -1.708 -19.875 1.00 97.56 284 HIS A N 1
ATOM 1968 C CA . HIS A 1 284 ? -3.062 -1.609 -21.249 1.00 97.56 284 HIS A CA 1
ATOM 1969 C C . HIS A 1 284 ? -1.891 -1.257 -22.150 1.00 97.56 284 HIS A C 1
ATOM 1971 O O . HIS A 1 284 ? -1.231 -0.233 -21.964 1.00 97.56 284 HIS A O 1
ATOM 1977 N N . VAL A 1 285 ? -1.623 -2.099 -23.142 1.00 98.19 285 VAL A N 1
ATOM 1978 C CA . VAL A 1 285 ? -0.582 -1.841 -24.137 1.00 98.19 285 VAL A CA 1
ATOM 1979 C C . VAL A 1 285 ? -1.252 -1.684 -25.489 1.00 98.19 285 VAL A C 1
ATOM 1981 O O . VAL A 1 285 ? -2.126 -2.471 -25.846 1.00 98.19 285 VAL A O 1
ATOM 1984 N N . SER A 1 286 ? -0.870 -0.656 -26.240 1.00 98.06 286 SER A N 1
ATOM 1985 C CA . SER A 1 286 ? -1.371 -0.436 -27.591 1.00 98.06 286 SER A CA 1
ATOM 1986 C C . SER A 1 286 ? -0.238 -0.334 -28.602 1.00 98.06 286 SER A C 1
ATOM 1988 O O . SER A 1 286 ? 0.856 0.144 -28.305 1.00 98.06 286 SER A O 1
ATOM 1990 N N . GLN A 1 287 ? -0.515 -0.787 -29.819 1.00 98.00 287 GLN A N 1
ATOM 1991 C CA . GLN A 1 287 ? 0.321 -0.632 -30.995 1.00 98.00 287 GLN A CA 1
ATOM 1992 C C . GLN A 1 287 ? -0.399 0.297 -31.973 1.00 98.00 287 GLN A C 1
ATOM 1994 O O . GLN A 1 287 ? -1.477 -0.026 -32.468 1.00 98.00 287 GLN A O 1
ATOM 1999 N N . ASN A 1 288 ? 0.199 1.451 -32.268 1.00 96.38 288 ASN A N 1
ATOM 2000 C CA . ASN A 1 288 ? -0.374 2.487 -33.133 1.00 96.38 288 ASN A CA 1
ATOM 2001 C C . ASN A 1 288 ? -1.807 2.884 -32.718 1.00 96.38 288 ASN A C 1
ATOM 2003 O O . ASN A 1 288 ? -2.672 3.083 -33.568 1.00 96.38 288 ASN A O 1
ATOM 2007 N N . GLY A 1 289 ? -2.062 2.965 -31.408 1.00 94.44 289 GLY A N 1
ATOM 2008 C CA . GLY A 1 289 ? -3.374 3.300 -30.848 1.00 94.44 289 GLY A CA 1
ATOM 2009 C C . GLY A 1 289 ? -4.362 2.133 -30.734 1.00 94.44 289 GLY A C 1
ATOM 2010 O O . GLY A 1 289 ? -5.440 2.327 -30.182 1.00 94.44 289 GLY A O 1
ATOM 2011 N N . VAL A 1 290 ? -4.015 0.928 -31.196 1.00 97.44 290 VAL A N 1
ATOM 2012 C CA . VAL A 1 290 ? -4.866 -0.271 -31.088 1.00 97.44 290 VAL A CA 1
ATOM 2013 C C . VAL A 1 290 ? -4.371 -1.154 -29.949 1.00 97.44 290 VAL A C 1
ATOM 2015 O O . VAL A 1 290 ? -3.187 -1.477 -29.916 1.00 97.44 290 VAL A O 1
ATOM 2018 N N . LEU A 1 291 ? -5.248 -1.539 -29.017 1.00 96.44 291 LEU A N 1
ATOM 2019 C CA . LEU A 1 291 ? -4.878 -2.432 -27.913 1.00 96.44 291 LEU A CA 1
ATOM 2020 C C . LEU A 1 291 ? -4.340 -3.767 -28.432 1.00 96.44 291 LEU A C 1
ATOM 2022 O O . LEU A 1 291 ? -4.827 -4.306 -29.426 1.00 96.44 291 LEU A O 1
ATOM 2026 N N . VAL A 1 292 ? -3.324 -4.279 -27.746 1.00 95.88 292 VAL A N 1
ATOM 2027 C CA . VAL A 1 292 ? -2.681 -5.550 -28.066 1.00 95.88 292 VAL A CA 1
ATOM 2028 C C . VAL A 1 292 ? -2.760 -6.507 -26.891 1.00 95.88 292 VAL A C 1
ATOM 2030 O O . VAL A 1 292 ? -2.545 -6.130 -25.738 1.00 95.88 292 VAL A O 1
ATOM 2033 N N . ASP A 1 293 ? -3.010 -7.771 -27.205 1.00 92.62 293 ASP A N 1
ATOM 2034 C CA . ASP A 1 293 ? -2.998 -8.822 -26.202 1.00 92.62 293 ASP A CA 1
ATOM 2035 C C . ASP A 1 293 ? -1.566 -9.174 -25.786 1.00 92.62 293 ASP A C 1
ATOM 2037 O O . ASP A 1 293 ? -0.610 -9.171 -26.575 1.00 92.62 293 ASP A O 1
ATOM 2041 N N . GLY A 1 294 ? -1.427 -9.541 -24.520 1.00 93.19 294 GLY A N 1
ATOM 2042 C CA . GLY A 1 294 ? -0.183 -10.031 -23.959 1.00 93.19 294 GLY A CA 1
ATOM 2043 C C . GLY A 1 294 ? -0.379 -10.584 -22.560 1.00 93.19 294 GLY A C 1
ATOM 2044 O O . GLY A 1 294 ? -1.461 -10.523 -21.979 1.00 93.19 294 GLY A O 1
ATOM 2045 N N . THR A 1 295 ? 0.688 -11.152 -22.018 1.00 93.38 295 THR A N 1
ATOM 2046 C CA . THR A 1 295 ? 0.692 -11.715 -20.669 1.00 93.38 295 THR A CA 1
ATOM 2047 C C . THR A 1 295 ? 1.441 -10.783 -19.732 1.00 93.38 295 THR A C 1
ATOM 2049 O O . THR A 1 295 ? 2.637 -10.554 -19.931 1.00 93.38 295 THR A O 1
ATOM 2052 N N . ALA A 1 296 ? 0.757 -10.291 -18.699 1.00 94.69 296 ALA A N 1
ATOM 2053 C CA . ALA A 1 296 ? 1.366 -9.560 -17.595 1.00 94.69 296 ALA A CA 1
ATOM 2054 C C . ALA A 1 296 ? 1.708 -10.512 -16.439 1.00 94.69 296 ALA A C 1
ATOM 2056 O O . ALA A 1 296 ? 0.932 -11.410 -16.110 1.00 94.69 296 ALA A O 1
ATOM 2057 N N . GLN A 1 297 ? 2.871 -10.326 -15.824 1.00 93.88 297 GLN A N 1
ATOM 2058 C CA . GLN A 1 297 ? 3.334 -11.065 -14.652 1.00 93.88 297 GLN A CA 1
ATOM 2059 C C . GLN A 1 297 ? 3.914 -10.089 -13.636 1.00 93.88 297 GLN A C 1
ATOM 2061 O O . GLN A 1 297 ? 4.704 -9.219 -13.997 1.00 93.88 297 GLN A O 1
ATOM 2066 N N . VAL A 1 298 ? 3.557 -10.258 -12.365 1.00 93.94 298 VAL A N 1
ATOM 2067 C CA . VAL A 1 298 ? 4.136 -9.484 -11.264 1.00 93.94 298 VAL A CA 1
ATOM 2068 C C . VAL A 1 298 ? 5.171 -10.346 -10.550 1.00 93.94 298 VAL A C 1
ATOM 2070 O O . VAL A 1 298 ? 4.895 -11.468 -10.135 1.00 93.94 298 VAL A O 1
ATOM 2073 N N . THR A 1 299 ? 6.391 -9.834 -10.442 1.00 90.00 299 THR A N 1
ATOM 2074 C CA . THR A 1 299 ? 7.563 -10.511 -9.875 1.00 90.00 299 THR A CA 1
ATOM 2075 C C . THR A 1 299 ? 8.294 -9.571 -8.914 1.00 90.00 299 THR A C 1
ATOM 2077 O O . THR A 1 299 ? 7.811 -8.475 -8.629 1.00 90.00 299 THR A O 1
ATOM 2080 N N . GLY A 1 300 ? 9.437 -10.000 -8.365 1.00 82.56 300 GLY A N 1
ATOM 2081 C CA . GLY A 1 300 ? 10.256 -9.147 -7.497 1.00 82.56 300 GLY A CA 1
ATOM 2082 C C . GLY A 1 300 ? 9.497 -8.664 -6.260 1.00 82.56 300 GLY A C 1
ATOM 2083 O O . GLY A 1 300 ? 9.495 -7.474 -5.981 1.00 82.56 300 GLY A O 1
ATOM 2084 N N . ASN A 1 301 ? 8.800 -9.577 -5.572 1.00 86.88 301 ASN A N 1
ATOM 2085 C CA . ASN A 1 301 ? 7.965 -9.278 -4.401 1.00 86.88 301 ASN A CA 1
ATOM 2086 C C . ASN A 1 301 ? 6.908 -8.184 -4.649 1.00 86.88 301 ASN A C 1
ATOM 2088 O O . ASN A 1 301 ? 6.673 -7.351 -3.785 1.00 86.88 301 ASN A O 1
ATOM 2092 N N . GLY A 1 302 ? 6.282 -8.168 -5.830 1.00 89.94 302 GLY A N 1
ATOM 2093 C CA . GLY A 1 302 ? 5.217 -7.211 -6.151 1.00 89.94 302 GLY A CA 1
ATOM 2094 C C . GLY A 1 302 ? 5.693 -5.940 -6.857 1.00 89.94 302 GLY A C 1
ATOM 2095 O O . GLY A 1 302 ? 4.859 -5.164 -7.308 1.00 89.94 302 GLY A O 1
ATOM 2096 N N . GLN A 1 303 ? 7.005 -5.718 -6.981 1.00 94.38 303 GLN A N 1
ATOM 2097 C CA . GLN A 1 303 ? 7.565 -4.441 -7.450 1.00 94.38 303 GLN A CA 1
ATOM 2098 C C . GLN A 1 303 ? 7.991 -4.434 -8.924 1.00 94.38 303 GLN A C 1
ATOM 2100 O O . GLN A 1 303 ? 8.469 -3.415 -9.423 1.00 94.38 303 GLN A O 1
ATOM 2105 N N . VAL A 1 304 ? 7.853 -5.555 -9.637 1.00 93.88 304 VAL A N 1
ATOM 2106 C CA . VAL A 1 304 ? 8.254 -5.659 -11.047 1.00 93.88 304 VAL A CA 1
ATOM 2107 C C . VAL A 1 304 ? 7.118 -6.231 -11.877 1.00 93.88 304 VAL A C 1
ATOM 2109 O O . VAL A 1 304 ? 6.781 -7.406 -11.736 1.00 93.88 304 VAL A O 1
ATOM 2112 N N . ILE A 1 305 ? 6.570 -5.433 -12.791 1.00 95.94 305 ILE A N 1
ATOM 2113 C CA . ILE A 1 305 ? 5.574 -5.882 -13.770 1.00 95.94 305 ILE A CA 1
ATOM 2114 C C . ILE A 1 305 ? 6.299 -6.214 -15.070 1.00 95.94 305 ILE A C 1
ATOM 2116 O O . ILE A 1 305 ? 7.037 -5.386 -15.593 1.00 95.94 305 ILE A O 1
ATOM 2120 N N . GLN A 1 306 ? 6.081 -7.405 -15.614 1.00 93.94 306 GLN A N 1
ATOM 2121 C CA . GLN A 1 306 ? 6.601 -7.836 -16.909 1.00 93.94 306 GLN A CA 1
ATOM 2122 C C . GLN A 1 306 ? 5.433 -8.114 -17.846 1.00 93.94 306 GLN A C 1
ATOM 2124 O O . GLN A 1 306 ? 4.590 -8.948 -17.537 1.00 93.94 306 GLN A O 1
ATOM 2129 N N . PHE A 1 307 ? 5.395 -7.442 -18.989 1.00 95.81 307 PHE A N 1
ATOM 2130 C CA . PHE A 1 307 ? 4.419 -7.668 -20.045 1.00 95.81 307 PHE A CA 1
ATOM 2131 C C . PHE A 1 307 ? 5.116 -8.238 -21.278 1.00 95.81 307 PHE A C 1
ATOM 2133 O O . PHE A 1 307 ? 6.041 -7.633 -21.821 1.00 95.81 307 PHE A O 1
ATOM 2140 N N . GLN A 1 308 ? 4.658 -9.396 -21.740 1.00 93.56 308 GLN A N 1
ATOM 2141 C CA . GLN A 1 308 ? 5.111 -10.001 -22.987 1.00 93.56 308 GLN A CA 1
ATOM 2142 C C . GLN A 1 308 ? 3.967 -9.942 -24.006 1.00 93.56 308 GLN A C 1
ATOM 2144 O O . GLN A 1 308 ? 2.908 -10.509 -23.730 1.00 93.56 308 GLN A O 1
ATOM 2149 N N . PRO A 1 309 ? 4.146 -9.295 -25.172 1.00 94.75 309 PRO A N 1
ATOM 2150 C CA . PRO A 1 309 ? 3.129 -9.329 -26.216 1.00 94.75 309 PRO A CA 1
ATOM 2151 C C . PRO A 1 309 ? 2.923 -10.750 -26.744 1.00 94.75 309 PRO A C 1
ATOM 2153 O O . PRO A 1 309 ? 3.881 -11.521 -26.859 1.00 94.75 309 PRO A O 1
ATOM 2156 N N . ALA A 1 310 ? 1.680 -11.080 -27.102 1.00 92.56 310 ALA A N 1
ATOM 2157 C CA . ALA A 1 310 ? 1.337 -12.384 -27.674 1.00 92.56 310 ALA A CA 1
ATOM 2158 C C . ALA A 1 310 ? 1.912 -12.583 -29.090 1.00 92.56 310 ALA A C 1
ATOM 2160 O O . ALA A 1 310 ? 2.184 -13.708 -29.507 1.00 92.56 310 ALA A O 1
ATOM 2161 N N . VAL A 1 311 ? 2.116 -11.485 -29.822 1.00 92.44 311 VAL A N 1
ATOM 2162 C CA . VAL A 1 311 ? 2.673 -11.455 -31.179 1.00 92.44 311 VAL A CA 1
ATOM 2163 C C . VAL A 1 311 ? 3.811 -10.437 -31.223 1.00 92.44 311 VAL A C 1
ATOM 2165 O O . VAL A 1 311 ? 3.747 -9.408 -30.556 1.00 92.44 311 VAL A O 1
ATOM 2168 N N . ALA A 1 312 ? 4.859 -10.715 -32.002 1.00 92.56 312 ALA A N 1
ATOM 2169 C CA . ALA A 1 312 ? 5.941 -9.756 -32.212 1.00 92.56 312 ALA A CA 1
ATOM 2170 C C . ALA A 1 312 ? 5.405 -8.430 -32.781 1.00 92.56 312 ALA A C 1
ATOM 2172 O O . ALA A 1 312 ? 4.504 -8.416 -33.622 1.00 92.56 312 ALA A O 1
ATOM 2173 N N . TRP A 1 313 ? 5.982 -7.319 -32.333 1.00 94.69 313 TRP A N 1
ATOM 2174 C CA . TRP A 1 313 ? 5.556 -5.985 -32.727 1.00 94.69 313 TRP A CA 1
ATOM 2175 C C . TRP A 1 313 ? 5.790 -5.710 -34.214 1.00 94.69 313 TRP A C 1
ATOM 2177 O O . TRP A 1 313 ? 6.785 -6.147 -34.797 1.00 94.69 313 TRP A O 1
ATOM 2187 N N . ALA A 1 314 ? 4.907 -4.920 -34.821 1.00 93.62 314 ALA A N 1
ATOM 2188 C CA . ALA A 1 314 ? 5.075 -4.492 -36.202 1.00 93.62 314 ALA A CA 1
ATOM 2189 C C . ALA A 1 314 ? 6.273 -3.526 -36.347 1.00 93.62 314 ALA A C 1
ATOM 2191 O O . ALA A 1 314 ? 6.502 -2.685 -35.468 1.00 93.62 314 ALA A O 1
ATOM 2192 N N . PRO A 1 315 ? 7.026 -3.589 -37.462 1.00 89.56 315 PRO A N 1
ATOM 2193 C CA . PRO A 1 315 ? 8.111 -2.650 -37.720 1.00 89.56 315 PRO A CA 1
ATOM 2194 C C . PRO A 1 315 ? 7.634 -1.192 -37.695 1.00 89.56 315 PRO A C 1
ATOM 2196 O O . PRO A 1 315 ? 6.534 -0.879 -38.150 1.00 89.56 315 PRO A O 1
ATOM 2199 N N . ASN A 1 316 ? 8.470 -0.294 -37.169 1.00 89.50 316 ASN A N 1
ATOM 2200 C CA . ASN A 1 316 ? 8.196 1.141 -36.994 1.00 89.50 316 ASN A CA 1
ATOM 2201 C C . ASN A 1 316 ? 6.963 1.486 -36.130 1.00 89.50 316 ASN A C 1
ATOM 2203 O O . ASN A 1 316 ? 6.563 2.654 -36.050 1.00 89.50 316 ASN A O 1
ATOM 2207 N N . ALA A 1 317 ? 6.337 0.501 -35.484 1.00 94.81 317 ALA A N 1
ATOM 2208 C CA . ALA A 1 317 ? 5.147 0.756 -34.696 1.00 94.81 317 ALA A CA 1
ATOM 2209 C C . ALA A 1 317 ? 5.456 1.612 -33.462 1.00 94.81 317 ALA A C 1
ATOM 2211 O O . ALA A 1 317 ? 6.498 1.461 -32.816 1.00 94.81 317 ALA A O 1
ATOM 2212 N N . LEU A 1 318 ? 4.526 2.510 -33.138 1.00 96.94 318 LEU A N 1
ATOM 2213 C CA . LEU A 1 318 ? 4.487 3.214 -31.864 1.00 96.94 318 LEU A CA 1
ATOM 2214 C C . LEU A 1 318 ? 3.798 2.312 -30.844 1.00 96.94 318 LEU A C 1
ATOM 2216 O O . LEU A 1 318 ? 2.611 2.026 -30.984 1.00 96.94 318 LEU A O 1
ATOM 2220 N N . ILE A 1 319 ? 4.532 1.891 -29.822 1.00 98.25 319 ILE A N 1
ATOM 2221 C CA . ILE A 1 319 ? 3.979 1.161 -28.687 1.00 98.25 319 ILE A CA 1
ATOM 2222 C C . ILE A 1 319 ? 3.688 2.163 -27.580 1.00 98.25 319 ILE A C 1
ATOM 2224 O O . ILE A 1 319 ? 4.555 2.969 -27.240 1.00 98.25 319 ILE A O 1
ATOM 2228 N N . GLN A 1 320 ? 2.481 2.131 -27.031 1.00 98.38 320 GLN A N 1
ATOM 2229 C CA . GLN A 1 320 ? 2.069 2.964 -25.905 1.00 98.38 320 GLN A CA 1
ATOM 2230 C C . GLN A 1 320 ? 1.708 2.049 -24.740 1.00 98.38 320 GLN A C 1
ATOM 2232 O O . GLN A 1 320 ? 1.051 1.027 -24.928 1.00 98.38 320 GLN A O 1
ATOM 2237 N N . VAL A 1 321 ? 2.165 2.403 -23.545 1.00 98.44 321 VAL A N 1
ATOM 2238 C CA . VAL A 1 321 ? 1.952 1.623 -22.325 1.00 98.44 321 VAL A CA 1
ATOM 2239 C C . VAL A 1 321 ? 1.177 2.491 -21.356 1.00 98.44 321 VAL A C 1
ATOM 2241 O O . VAL A 1 321 ? 1.576 3.627 -21.107 1.00 98.44 321 VAL A O 1
ATOM 2244 N N . PHE A 1 322 ? 0.102 1.950 -20.802 1.00 98.31 322 PHE A N 1
ATOM 2245 C CA . PHE A 1 322 ? -0.709 2.578 -19.773 1.00 98.31 322 PHE A CA 1
ATOM 2246 C C . PHE A 1 322 ? -0.828 1.621 -18.592 1.00 98.31 322 PHE A C 1
ATOM 2248 O O . PHE A 1 322 ? -1.031 0.421 -18.773 1.00 98.31 322 PHE A O 1
ATOM 2255 N N . LEU A 1 323 ? -0.705 2.156 -17.385 1.00 98.25 323 LEU A N 1
ATOM 2256 C CA . LEU A 1 323 ? -1.028 1.450 -16.154 1.00 98.25 323 LEU A CA 1
ATOM 2257 C C . LEU A 1 323 ? -1.928 2.368 -15.336 1.00 98.25 323 LEU A C 1
ATOM 2259 O O . LEU A 1 323 ? -1.497 3.443 -14.915 1.00 98.25 323 LEU A O 1
ATOM 2263 N N . ASP A 1 324 ? -3.191 1.991 -15.191 1.00 97.44 324 ASP A N 1
ATOM 2264 C CA . ASP A 1 324 ? -4.195 2.826 -14.537 1.00 97.44 324 ASP A CA 1
ATOM 2265 C C . ASP A 1 324 ? -4.300 2.558 -13.021 1.00 97.44 324 ASP A C 1
ATOM 2267 O O . ASP A 1 324 ? -3.576 1.740 -12.452 1.00 97.44 324 ASP A O 1
ATOM 2271 N N . GLY A 1 325 ? -5.180 3.306 -12.346 1.00 96.25 325 GLY A N 1
ATOM 2272 C CA . GLY A 1 325 ? -5.385 3.210 -10.896 1.00 96.25 325 GLY A CA 1
ATOM 2273 C C . GLY A 1 325 ? -6.137 1.959 -10.427 1.00 96.25 325 GLY A C 1
ATOM 2274 O O . GLY A 1 325 ? -6.319 1.799 -9.223 1.00 96.25 325 GLY A O 1
ATOM 2275 N N . ASN A 1 326 ? -6.576 1.072 -11.330 1.00 97.06 326 ASN A N 1
ATOM 2276 C CA . ASN A 1 326 ? -7.112 -0.229 -10.931 1.00 97.06 326 ASN A CA 1
ATOM 2277 C C . ASN A 1 326 ? -6.004 -1.143 -10.399 1.00 97.06 326 ASN A C 1
ATOM 2279 O O . ASN A 1 326 ? -6.308 -2.062 -9.646 1.00 97.06 326 ASN A O 1
ATOM 2283 N N . ALA A 1 327 ? -4.736 -0.884 -10.746 1.00 97.44 327 ALA A N 1
ATOM 2284 C CA . ALA A 1 327 ? -3.605 -1.496 -10.064 1.00 97.44 327 ALA A CA 1
ATOM 2285 C C . ALA A 1 327 ? -3.522 -0.930 -8.642 1.00 97.44 327 ALA A C 1
ATOM 2287 O O . ALA A 1 327 ? -3.412 0.284 -8.464 1.00 97.44 327 ALA A O 1
ATOM 2288 N N . GLN A 1 328 ? -3.563 -1.805 -7.642 1.00 96.69 328 GLN A N 1
ATOM 2289 C CA . GLN A 1 328 ? -3.534 -1.435 -6.227 1.00 96.69 328 GLN A CA 1
ATOM 2290 C C . GLN A 1 328 ? -2.363 -2.110 -5.515 1.00 96.69 328 GLN A C 1
ATOM 2292 O O . GLN A 1 328 ? -1.894 -3.169 -5.948 1.00 96.69 328 GLN A O 1
ATOM 2297 N N . ASP A 1 329 ? -1.893 -1.511 -4.425 1.00 95.62 329 ASP A N 1
ATOM 2298 C CA . ASP A 1 329 ? -1.005 -2.184 -3.473 1.00 95.62 329 ASP A CA 1
ATOM 2299 C C . ASP A 1 329 ? -1.746 -3.260 -2.650 1.00 95.62 329 ASP A C 1
ATOM 2301 O O . ASP A 1 329 ? -2.889 -3.633 -2.939 1.00 95.62 329 ASP A O 1
ATOM 2305 N N . LEU A 1 330 ? -1.070 -3.818 -1.644 1.00 91.19 330 LEU A N 1
ATOM 2306 C CA . LEU A 1 330 ? -1.645 -4.837 -0.762 1.00 91.19 330 LEU A CA 1
ATOM 2307 C C . LEU A 1 330 ? -2.662 -4.260 0.241 1.00 91.19 330 LEU A C 1
ATOM 2309 O O . LEU A 1 330 ? -3.426 -5.026 0.827 1.00 91.19 330 LEU A O 1
ATOM 2313 N N . GLN A 1 331 ? -2.687 -2.940 0.416 1.00 90.75 331 GLN A N 1
ATOM 2314 C CA . GLN A 1 331 ? -3.545 -2.191 1.332 1.00 90.75 331 GLN A CA 1
ATOM 2315 C C . GLN A 1 331 ? -4.753 -1.559 0.613 1.00 90.75 331 GLN A C 1
ATOM 2317 O O . GLN A 1 331 ? -5.657 -1.035 1.261 1.00 90.75 331 GLN A O 1
ATOM 2322 N N . GLY A 1 332 ? -4.812 -1.669 -0.717 1.00 92.06 332 GLY A N 1
ATOM 2323 C CA . GLY A 1 332 ? -5.892 -1.165 -1.562 1.00 92.06 332 GLY A CA 1
ATOM 2324 C C . GLY A 1 332 ? -5.665 0.250 -2.104 1.00 92.06 332 GLY A C 1
ATOM 2325 O O . GLY A 1 332 ? -6.564 0.797 -2.749 1.00 92.06 332 GLY A O 1
ATOM 2326 N N . ASN A 1 333 ? -4.494 0.861 -1.896 1.00 94.31 333 ASN A N 1
ATOM 2327 C CA . ASN A 1 333 ? -4.197 2.170 -2.468 1.00 94.31 333 ASN A CA 1
ATOM 2328 C C . ASN A 1 333 ? -3.981 2.053 -3.978 1.00 94.31 333 ASN A C 1
ATOM 2330 O O . ASN A 1 333 ? -3.173 1.262 -4.468 1.00 94.31 333 ASN A O 1
ATOM 2334 N N . ALA A 1 334 ? -4.691 2.889 -4.733 1.00 96.75 334 ALA A N 1
ATOM 2335 C CA . ALA A 1 334 ? -4.582 2.944 -6.184 1.00 96.75 334 ALA A CA 1
ATOM 2336 C C . ALA A 1 334 ? -3.227 3.511 -6.631 1.00 96.75 334 ALA A C 1
ATOM 2338 O O . ALA A 1 334 ? -2.809 4.585 -6.186 1.00 96.75 334 ALA A O 1
ATOM 2339 N N . LEU A 1 335 ? -2.597 2.866 -7.611 1.00 97.75 335 LEU A N 1
ATOM 2340 C CA . LEU A 1 335 ? -1.390 3.351 -8.273 1.00 97.75 335 LEU A CA 1
ATOM 2341 C C . LEU A 1 335 ? -1.606 4.746 -8.894 1.00 97.75 335 LEU A C 1
ATOM 2343 O O . LEU A 1 335 ? -2.687 5.096 -9.380 1.00 97.75 335 LEU A O 1
ATOM 2347 N N . ASN A 1 336 ? -0.564 5.576 -8.872 1.00 97.56 336 ASN A N 1
ATOM 2348 C CA . ASN A 1 336 ? -0.487 6.810 -9.646 1.00 97.56 336 ASN A CA 1
ATOM 2349 C C . ASN A 1 336 ? -0.397 6.459 -11.130 1.00 97.56 336 ASN A C 1
ATOM 2351 O O . ASN A 1 336 ? 0.630 5.945 -11.577 1.00 97.56 336 ASN A O 1
ATOM 2355 N N . SER A 1 337 ? -1.476 6.725 -11.874 1.00 97.50 337 SER A N 1
ATOM 2356 C CA . SER A 1 337 ? -1.592 6.311 -13.272 1.00 97.50 337 SER A CA 1
ATOM 2357 C C . SER A 1 337 ? -0.381 6.738 -14.093 1.00 97.50 337 SER A C 1
ATOM 2359 O O . SER A 1 337 ? 0.092 7.872 -14.010 1.00 97.50 337 SER A O 1
ATOM 2361 N N . TYR A 1 338 ? 0.111 5.804 -14.894 1.00 98.44 338 TYR A N 1
ATOM 2362 C CA . TYR A 1 338 ? 1.343 5.939 -15.644 1.00 98.44 338 TYR A CA 1
ATOM 2363 C C . TYR A 1 338 ? 1.080 5.761 -17.134 1.00 98.44 338 TYR A C 1
ATOM 2365 O O . TYR A 1 338 ? 0.286 4.912 -17.539 1.00 98.44 338 TYR A O 1
ATOM 2373 N N . GLN A 1 339 ? 1.785 6.545 -17.950 1.00 98.00 339 GLN A N 1
ATOM 2374 C CA . GLN A 1 339 ? 1.786 6.392 -19.398 1.00 98.00 339 GLN A CA 1
ATOM 2375 C C . GLN A 1 339 ? 3.188 6.583 -19.974 1.00 98.00 339 GLN A C 1
ATOM 2377 O O . GLN A 1 339 ? 3.963 7.426 -19.511 1.00 98.00 339 GLN A O 1
ATOM 2382 N N . SER A 1 340 ? 3.497 5.837 -21.025 1.00 97.94 340 SER A N 1
ATOM 2383 C CA . SER A 1 340 ? 4.748 5.961 -21.768 1.00 97.94 340 SER A CA 1
ATOM 2384 C C . SER A 1 340 ? 4.573 5.530 -23.221 1.00 97.94 340 SER A C 1
ATOM 2386 O O . SER A 1 340 ? 3.532 5.000 -23.618 1.00 97.94 340 SER A O 1
ATOM 2388 N N . SER A 1 341 ? 5.606 5.742 -24.034 1.00 97.56 341 SER A N 1
ATOM 2389 C CA . SER A 1 341 ? 5.660 5.154 -25.371 1.00 97.56 341 SER A CA 1
ATOM 2390 C C . SER A 1 341 ? 7.083 4.847 -25.820 1.00 97.56 341 SER A C 1
ATOM 2392 O O . SER A 1 341 ? 8.035 5.427 -25.307 1.00 97.56 341 SER A O 1
ATOM 2394 N N . PHE A 1 342 ? 7.239 3.951 -26.789 1.00 95.06 342 PHE A N 1
ATOM 2395 C CA . PHE A 1 342 ? 8.499 3.690 -27.489 1.00 95.06 342 PHE A CA 1
ATOM 2396 C C . PHE A 1 342 ? 8.226 3.249 -28.933 1.00 95.06 342 PHE A C 1
ATOM 2398 O O . PHE A 1 342 ? 7.091 2.947 -29.299 1.00 95.06 342 PHE A O 1
ATOM 2405 N N . ARG A 1 343 ? 9.255 3.234 -29.783 1.00 93.88 343 ARG A N 1
ATOM 2406 C CA . ARG A 1 343 ? 9.156 2.854 -31.199 1.00 93.88 343 ARG A CA 1
ATOM 2407 C C . ARG A 1 343 ? 9.982 1.619 -31.529 1.00 93.88 343 ARG A C 1
ATOM 2409 O O . ARG A 1 343 ? 11.167 1.534 -31.195 1.00 93.88 343 ARG A O 1
ATOM 2416 N N . ILE A 1 344 ? 9.356 0.700 -32.256 1.00 92.25 344 ILE A N 1
ATOM 2417 C CA . ILE A 1 344 ? 10.006 -0.482 -32.829 1.00 92.25 344 ILE A CA 1
ATOM 2418 C C . ILE A 1 344 ? 10.895 -0.067 -33.999 1.00 92.25 344 ILE A C 1
ATOM 2420 O O . ILE A 1 344 ? 10.616 0.918 -34.684 1.00 92.25 344 ILE A O 1
ATOM 2424 N N . ALA A 1 345 ? 11.981 -0.803 -34.224 1.00 84.62 345 ALA A N 1
ATOM 2425 C CA . ALA A 1 345 ? 12.842 -0.608 -35.383 1.00 84.62 345 ALA A CA 1
ATOM 2426 C C . ALA A 1 345 ? 12.048 -0.661 -36.703 1.00 84.62 345 ALA A C 1
ATOM 2428 O O . ALA A 1 345 ? 11.083 -1.415 -36.839 1.00 84.62 345 ALA A O 1
ATOM 2429 N N . VAL A 1 346 ? 12.454 0.160 -37.674 1.00 82.56 346 VAL A N 1
ATOM 2430 C CA . VAL A 1 346 ? 11.938 0.093 -39.050 1.00 82.56 346 VAL A CA 1
ATOM 2431 C C . VAL A 1 346 ? 12.297 -1.248 -39.688 1.00 82.56 346 VAL A C 1
ATOM 2433 O O . VAL A 1 346 ? 13.261 -1.889 -39.273 1.00 82.56 346 VAL A O 1
ATOM 2436 N N . ASP A 1 347 ? 11.543 -1.663 -40.705 1.00 78.25 347 ASP A N 1
ATOM 2437 C CA . ASP A 1 347 ? 11.889 -2.854 -41.477 1.00 78.25 347 ASP A CA 1
ATOM 2438 C C . ASP A 1 347 ? 13.151 -2.573 -42.321 1.00 78.25 347 ASP A C 1
ATOM 2440 O O . ASP A 1 347 ? 13.097 -1.742 -43.238 1.00 78.25 347 ASP A O 1
ATOM 2444 N N . PRO A 1 348 ? 14.285 -3.246 -42.046 1.00 65.38 348 PRO A N 1
ATOM 2445 C CA . PRO A 1 348 ? 15.528 -3.026 -42.782 1.00 65.38 348 PRO A CA 1
ATOM 2446 C C . PRO A 1 348 ? 15.433 -3.442 -44.259 1.00 65.38 348 PRO A C 1
ATOM 2448 O O . PRO A 1 348 ? 16.298 -3.077 -45.050 1.00 65.38 348 PRO A O 1
ATOM 2451 N N . GLN A 1 349 ? 14.402 -4.195 -44.659 1.00 67.56 349 GLN A N 1
ATOM 2452 C CA . GLN A 1 349 ? 14.208 -4.596 -46.053 1.00 67.56 349 GLN A CA 1
ATOM 2453 C C . GLN A 1 349 ? 13.624 -3.472 -46.918 1.00 67.56 349 GLN A C 1
ATOM 2455 O O . GLN A 1 349 ? 13.844 -3.465 -48.125 1.00 67.56 349 GLN A O 1
ATOM 2460 N N . THR A 1 350 ? 12.928 -2.486 -46.342 1.00 74.12 350 THR A N 1
ATOM 2461 C CA . THR A 1 350 ? 12.207 -1.451 -47.117 1.00 74.12 350 THR A CA 1
ATOM 2462 C C . THR A 1 350 ? 12.594 -0.012 -46.776 1.00 74.12 350 THR A C 1
ATOM 2464 O O . THR A 1 350 ? 12.272 0.901 -47.537 1.00 74.12 350 THR A O 1
ATOM 2467 N N . ALA A 1 351 ? 13.311 0.222 -45.675 1.00 80.75 351 ALA A N 1
ATOM 2468 C CA . ALA A 1 351 ? 13.742 1.562 -45.294 1.00 80.75 351 ALA A CA 1
ATOM 2469 C C . ALA A 1 351 ? 14.861 2.103 -46.208 1.00 80.75 351 ALA A C 1
ATOM 2471 O O . ALA A 1 351 ? 15.666 1.356 -46.766 1.00 80.75 351 ALA A O 1
ATOM 2472 N N . ALA A 1 352 ? 14.929 3.427 -46.364 1.00 85.94 352 ALA A N 1
ATOM 2473 C CA . ALA A 1 352 ? 16.094 4.088 -46.950 1.00 85.94 352 ALA A CA 1
ATOM 2474 C C . ALA A 1 352 ? 17.207 4.218 -45.895 1.00 85.94 352 ALA A C 1
ATOM 2476 O O . ALA A 1 352 ? 16.891 4.488 -44.730 1.00 85.94 352 ALA A O 1
ATOM 2477 N N . PRO A 1 353 ? 18.498 4.085 -46.265 1.00 88.69 353 PRO A N 1
ATOM 2478 C CA . PRO A 1 353 ? 19.574 4.344 -45.321 1.00 88.69 353 PRO A CA 1
ATOM 2479 C C . PRO A 1 353 ? 19.561 5.807 -44.878 1.00 88.69 353 PRO A C 1
ATOM 2481 O O . PRO A 1 353 ? 19.567 6.717 -45.707 1.00 88.69 353 PRO A O 1
ATOM 2484 N N . VAL A 1 354 ? 19.590 6.034 -43.571 1.00 88.19 354 VAL A N 1
ATOM 2485 C CA . VAL A 1 354 ? 19.693 7.359 -42.955 1.00 88.19 354 VAL A CA 1
ATOM 2486 C C . VAL A 1 354 ? 20.931 7.380 -42.078 1.00 88.19 354 VAL A C 1
ATOM 2488 O O . VAL A 1 354 ? 21.125 6.471 -41.268 1.00 88.19 354 VAL A O 1
ATOM 2491 N N . ALA A 1 355 ? 21.760 8.414 -42.229 1.00 89.38 355 ALA A N 1
ATOM 2492 C CA . ALA A 1 355 ? 22.904 8.619 -41.352 1.00 89.38 355 ALA A CA 1
ATOM 2493 C C . ALA A 1 355 ? 22.414 8.925 -39.924 1.00 89.38 355 ALA A C 1
ATOM 2495 O O . ALA A 1 355 ? 21.686 9.892 -39.706 1.00 89.38 355 ALA A O 1
ATOM 2496 N N . THR A 1 356 ? 22.796 8.095 -38.956 1.00 85.50 356 THR A N 1
ATOM 2497 C CA . THR A 1 356 ? 22.343 8.170 -37.556 1.00 85.50 356 THR A CA 1
ATOM 2498 C C . THR A 1 356 ? 23.337 8.886 -36.653 1.00 85.50 356 THR A C 1
ATOM 2500 O O . THR A 1 356 ? 22.936 9.516 -35.677 1.00 85.50 356 THR A O 1
ATOM 2503 N N . ALA A 1 357 ? 24.630 8.807 -36.968 1.00 87.75 357 ALA A N 1
ATOM 2504 C CA . ALA A 1 357 ? 25.689 9.490 -36.238 1.00 87.75 357 ALA A CA 1
ATOM 2505 C C . ALA A 1 357 ? 26.959 9.611 -37.088 1.00 87.75 357 ALA A C 1
ATOM 2507 O O . ALA A 1 357 ? 27.172 8.854 -38.036 1.00 87.75 357 ALA A O 1
ATOM 2508 N N . VAL A 1 358 ? 27.821 10.558 -36.717 1.00 90.81 358 VAL A N 1
ATOM 2509 C CA . VAL A 1 358 ? 29.118 10.774 -37.357 1.00 90.81 358 VAL A CA 1
ATOM 2510 C C . VAL A 1 358 ? 30.225 11.018 -36.340 1.00 90.81 358 VAL A C 1
ATOM 2512 O O . VAL A 1 358 ? 29.992 11.557 -35.258 1.00 90.81 358 VAL A O 1
ATOM 2515 N N . SER A 1 359 ? 31.440 10.626 -36.705 1.00 91.69 359 SER A N 1
ATOM 2516 C CA . SER A 1 359 ? 32.667 10.898 -35.962 1.00 91.69 359 SER A CA 1
ATOM 2517 C C . SER A 1 359 ? 33.722 11.416 -36.939 1.00 91.69 359 SER A C 1
ATOM 2519 O O . SER A 1 359 ? 33.934 10.766 -37.955 1.00 91.69 359 SER A O 1
ATOM 2521 N N . PRO A 1 360 ? 34.415 12.532 -36.670 1.00 92.31 360 PRO A N 1
ATOM 2522 C CA . PRO A 1 360 ? 34.109 13.515 -35.633 1.00 92.31 360 PRO A CA 1
ATOM 2523 C C . PRO A 1 360 ? 32.695 14.094 -35.786 1.00 92.31 360 PRO A C 1
ATOM 2525 O O . PRO A 1 360 ? 32.164 14.150 -36.898 1.00 92.31 360 PRO A O 1
ATOM 2528 N N . ALA A 1 361 ? 32.090 14.529 -34.677 1.00 88.50 361 ALA A N 1
ATOM 2529 C CA . ALA A 1 361 ? 30.769 15.154 -34.704 1.00 88.50 361 ALA A CA 1
ATOM 2530 C C . ALA A 1 361 ? 30.786 16.435 -35.561 1.00 88.50 361 ALA A C 1
ATOM 2532 O O . ALA A 1 361 ? 31.811 17.120 -35.638 1.00 88.50 361 ALA A O 1
ATOM 2533 N N . TYR A 1 362 ? 29.652 16.774 -36.175 1.00 91.44 362 TYR A N 1
ATOM 2534 C CA . TYR A 1 362 ? 29.508 17.974 -37.002 1.00 91.44 362 TYR A CA 1
ATOM 2535 C C . TYR A 1 362 ? 29.979 19.234 -36.261 1.00 91.44 362 TYR A C 1
ATOM 2537 O O . TYR A 1 362 ? 29.507 19.533 -35.166 1.00 91.44 362 TYR A O 1
ATOM 2545 N N . GLY A 1 363 ? 30.917 19.967 -36.858 1.00 92.81 363 GLY A N 1
ATOM 2546 C CA . GLY A 1 363 ? 31.470 21.203 -36.310 1.00 92.81 363 GLY A CA 1
ATOM 2547 C C . GLY A 1 363 ? 32.490 21.037 -35.184 1.00 92.81 363 GLY A C 1
ATOM 2548 O O . GLY A 1 363 ? 32.866 22.041 -34.577 1.00 92.81 363 GLY A O 1
ATOM 2549 N N . SER A 1 364 ? 32.963 19.814 -34.913 1.00 91.75 364 SER A N 1
ATOM 2550 C CA . SER A 1 364 ? 33.952 19.558 -33.854 1.00 91.75 364 SER A CA 1
ATOM 2551 C C . SER A 1 364 ? 35.222 20.395 -34.030 1.00 91.75 364 SER A C 1
ATOM 2553 O O . SER A 1 364 ? 35.745 20.516 -35.138 1.00 91.75 364 SER A O 1
ATOM 2555 N N . GLN A 1 365 ? 35.731 20.936 -32.923 1.00 93.88 365 GLN A N 1
ATOM 2556 C CA . GLN A 1 365 ? 36.995 21.677 -32.844 1.00 93.88 365 GLN A CA 1
ATOM 2557 C C . GLN A 1 365 ? 38.088 20.808 -32.218 1.00 93.88 365 GLN A C 1
ATOM 2559 O O . GLN A 1 365 ? 37.777 19.858 -31.500 1.00 93.88 365 GLN A O 1
ATOM 2564 N N . ASN A 1 366 ? 39.358 21.173 -32.423 1.00 91.12 366 ASN A N 1
ATOM 2565 C CA . ASN A 1 366 ? 40.515 20.518 -31.798 1.00 91.12 366 ASN A CA 1
ATOM 2566 C C . ASN A 1 366 ? 40.563 18.994 -32.005 1.00 91.12 366 ASN A C 1
ATOM 2568 O O . ASN A 1 366 ? 41.039 18.257 -31.143 1.00 91.12 366 ASN A O 1
ATOM 2572 N N . VAL A 1 367 ? 40.069 18.509 -33.146 1.00 93.56 367 VAL A N 1
ATOM 2573 C CA . VAL A 1 367 ? 40.155 17.090 -33.508 1.00 93.56 367 VAL A CA 1
ATOM 2574 C C . VAL A 1 367 ? 41.635 16.707 -33.672 1.00 93.56 367 VAL A C 1
ATOM 2576 O O . VAL A 1 367 ? 42.379 17.473 -34.292 1.00 93.56 367 VAL A O 1
ATOM 2579 N N . PRO A 1 368 ? 42.102 15.562 -33.142 1.00 94.19 368 PRO A N 1
ATOM 2580 C CA . PRO A 1 368 ? 43.504 15.173 -33.272 1.00 94.19 368 PRO A CA 1
ATOM 2581 C C . PRO A 1 368 ? 43.910 15.009 -34.739 1.00 94.19 368 PRO A C 1
ATOM 2583 O O . PRO A 1 368 ? 43.069 14.734 -35.594 1.00 94.19 368 PRO A O 1
ATOM 2586 N N . LEU A 1 369 ? 45.207 15.143 -35.035 1.00 94.88 369 LEU A N 1
ATOM 2587 C CA . LEU A 1 369 ? 45.726 15.070 -36.412 1.00 94.88 369 LEU A CA 1
ATOM 2588 C C . LEU A 1 369 ? 45.494 13.706 -37.082 1.00 94.88 369 LEU A C 1
ATOM 2590 O O . LEU A 1 369 ? 45.481 13.608 -38.305 1.00 94.88 369 LEU A O 1
ATOM 2594 N N . ASN A 1 370 ? 45.254 12.661 -36.293 1.00 92.12 370 ASN A N 1
ATOM 2595 C CA . ASN A 1 370 ? 44.972 11.300 -36.729 1.00 92.12 370 ASN A CA 1
ATOM 2596 C C . ASN A 1 370 ? 43.542 10.868 -36.329 1.00 92.12 370 ASN A C 1
ATOM 2598 O O . ASN A 1 370 ? 43.378 9.915 -35.559 1.00 92.12 370 ASN A O 1
ATOM 2602 N N . PRO A 1 371 ? 42.477 11.519 -36.835 1.00 90.88 371 PRO A N 1
ATOM 2603 C CA . PRO A 1 371 ? 41.121 11.186 -36.421 1.00 90.88 371 PRO A CA 1
ATOM 2604 C C . PRO A 1 371 ? 40.676 9.814 -36.938 1.00 90.88 371 PRO A C 1
ATOM 2606 O O . PRO A 1 371 ? 41.198 9.289 -37.927 1.00 90.88 371 PRO A O 1
ATOM 2609 N N . SER A 1 372 ? 39.673 9.248 -36.268 1.00 87.62 372 SER A N 1
ATOM 2610 C CA . SER A 1 372 ? 38.878 8.123 -36.767 1.00 87.62 372 SER A CA 1
ATOM 2611 C C . SER A 1 372 ? 37.587 8.679 -37.364 1.00 87.62 372 SER A C 1
ATOM 2613 O O . SER A 1 372 ? 36.663 9.041 -36.625 1.00 87.62 372 SER A O 1
ATOM 2615 N N . ILE A 1 373 ? 37.561 8.821 -38.694 1.00 94.00 373 ILE A N 1
ATOM 2616 C CA . ILE A 1 373 ? 36.423 9.397 -39.412 1.00 94.00 373 ILE A CA 1
ATOM 2617 C C . ILE A 1 373 ? 35.449 8.275 -39.782 1.00 94.00 373 ILE A C 1
ATOM 2619 O O . ILE A 1 373 ? 35.842 7.277 -40.390 1.00 94.00 373 ILE A O 1
ATOM 2623 N N . ALA A 1 374 ? 34.184 8.422 -39.401 1.00 94.50 374 ALA A N 1
ATOM 2624 C CA . ALA A 1 374 ? 33.153 7.431 -39.643 1.00 94.50 374 ALA A CA 1
ATOM 2625 C C . ALA A 1 374 ? 31.749 8.039 -39.770 1.00 94.50 374 ALA A C 1
ATOM 2627 O O . ALA A 1 374 ? 31.431 9.041 -39.126 1.00 94.50 374 ALA A O 1
ATOM 2628 N N . VAL A 1 375 ? 30.902 7.380 -40.562 1.00 93.62 375 VAL A N 1
ATOM 2629 C CA . VAL A 1 375 ? 29.476 7.694 -40.737 1.00 93.62 375 VAL A CA 1
ATOM 2630 C C . VAL A 1 375 ? 28.672 6.427 -40.478 1.00 93.62 375 VAL A C 1
ATOM 2632 O O . VAL A 1 375 ? 28.860 5.434 -41.178 1.00 93.62 375 VAL A O 1
ATOM 2635 N N . GLY A 1 376 ? 27.802 6.446 -39.471 1.00 90.69 376 GLY A N 1
ATOM 2636 C CA . GLY A 1 376 ? 26.898 5.338 -39.166 1.00 90.69 376 GLY A CA 1
ATOM 2637 C C . GLY A 1 376 ? 25.535 5.525 -39.808 1.00 90.69 376 GLY A C 1
ATOM 2638 O O . GLY A 1 376 ? 25.022 6.642 -39.850 1.00 90.69 376 GLY A O 1
ATOM 2639 N N . TYR A 1 377 ? 24.946 4.426 -40.265 1.00 88.88 377 TYR A N 1
ATOM 2640 C CA . TYR A 1 377 ? 23.608 4.364 -40.841 1.00 88.88 377 TYR A CA 1
ATOM 2641 C C . TYR A 1 377 ? 22.680 3.477 -40.003 1.00 88.88 377 TYR A C 1
ATOM 2643 O O . TYR A 1 377 ? 23.124 2.638 -39.223 1.00 88.88 377 TYR A O 1
ATOM 2651 N N . ASN A 1 378 ? 21.371 3.669 -40.158 1.00 83.19 378 ASN A N 1
ATOM 2652 C CA . ASN A 1 378 ? 20.330 2.885 -39.481 1.00 83.19 378 ASN A CA 1
ATOM 2653 C C . ASN A 1 378 ? 20.144 1.455 -40.029 1.00 83.19 378 ASN A C 1
ATOM 2655 O O . ASN A 1 378 ? 19.337 0.710 -39.476 1.00 83.19 378 ASN A O 1
ATOM 2659 N N . GLN A 1 379 ? 20.839 1.081 -41.107 1.00 84.75 379 GLN A N 1
ATOM 2660 C CA . GLN A 1 379 ? 20.757 -0.239 -41.736 1.00 84.75 379 GLN A CA 1
ATOM 2661 C C . GLN A 1 379 ? 22.011 -0.553 -42.576 1.00 84.75 379 GLN A C 1
ATOM 2663 O O . GLN A 1 379 ? 22.753 0.377 -42.912 1.00 84.75 379 GLN A O 1
ATOM 2668 N N . PRO A 1 380 ? 22.253 -1.830 -42.942 1.00 89.00 380 PRO A N 1
ATOM 2669 C CA . PRO A 1 380 ? 23.398 -2.216 -43.764 1.00 89.00 380 PRO A CA 1
ATOM 2670 C C . PRO A 1 380 ? 23.403 -1.557 -45.150 1.00 89.00 380 PRO A C 1
ATOM 2672 O O . PRO A 1 380 ? 22.375 -1.462 -45.827 1.00 89.00 380 PRO A O 1
ATOM 2675 N N . LEU A 1 381 ? 24.587 -1.132 -45.581 1.00 92.44 381 LEU A N 1
ATOM 2676 C CA . LEU A 1 381 ? 24.835 -0.518 -46.881 1.00 92.44 381 LEU A CA 1
ATOM 2677 C C . LEU A 1 381 ? 25.316 -1.545 -47.903 1.00 92.44 381 LEU A C 1
ATOM 2679 O O . LEU A 1 381 ? 25.989 -2.510 -47.548 1.00 92.44 381 LEU A O 1
ATOM 2683 N N . ASP A 1 382 ? 25.007 -1.308 -49.177 1.00 94.25 382 ASP A N 1
ATOM 2684 C CA . ASP A 1 382 ? 25.570 -2.076 -50.285 1.00 94.25 382 ASP A CA 1
ATOM 2685 C C . ASP A 1 382 ? 27.069 -1.742 -50.426 1.00 94.25 382 ASP A C 1
ATOM 2687 O O . ASP A 1 382 ? 27.399 -0.608 -50.811 1.00 94.25 382 ASP A O 1
ATOM 2691 N N . PRO A 1 383 ? 27.983 -2.702 -50.164 1.00 95.06 383 PRO A N 1
ATOM 2692 C CA . PRO A 1 383 ? 29.422 -2.471 -50.242 1.00 95.06 383 PRO A CA 1
ATOM 2693 C C . PRO A 1 383 ? 29.889 -1.986 -51.617 1.00 95.06 383 PRO A C 1
ATOM 2695 O O . PRO A 1 383 ? 30.860 -1.238 -51.692 1.00 95.06 383 PRO A O 1
ATOM 2698 N N . ALA A 1 384 ? 29.195 -2.349 -52.705 1.00 94.94 384 ALA A N 1
ATOM 2699 C CA . ALA A 1 384 ? 29.548 -1.898 -54.051 1.00 94.94 384 ALA A CA 1
ATOM 2700 C C . ALA A 1 384 ? 29.379 -0.378 -54.216 1.00 94.94 384 ALA A C 1
ATOM 2702 O O . ALA A 1 384 ? 30.099 0.264 -54.986 1.00 94.94 384 ALA A O 1
ATOM 2703 N N . THR A 1 385 ? 28.455 0.217 -53.458 1.00 94.94 385 THR A N 1
ATOM 2704 C CA . THR A 1 385 ? 28.182 1.657 -53.495 1.00 94.94 385 THR A CA 1
ATOM 2705 C C . THR A 1 385 ? 29.033 2.462 -52.521 1.00 94.94 385 THR A C 1
ATOM 2707 O O . THR A 1 385 ? 29.015 3.684 -52.600 1.00 94.94 385 THR A O 1
ATOM 2710 N N . VAL A 1 386 ? 29.804 1.826 -51.633 1.00 96.06 386 VAL A N 1
ATOM 2711 C CA . VAL A 1 386 ? 30.642 2.499 -50.627 1.00 96.06 386 VAL A CA 1
ATOM 2712 C C . VAL A 1 386 ? 32.099 2.475 -51.081 1.00 96.06 386 VAL A C 1
ATOM 2714 O O . VAL A 1 386 ? 32.832 1.520 -50.845 1.00 96.06 386 VAL A O 1
ATOM 2717 N N . ASN A 1 387 ? 32.528 3.535 -51.764 1.00 94.81 387 ASN A N 1
ATOM 2718 C CA . ASN A 1 387 ? 33.873 3.641 -52.320 1.00 94.81 387 ASN A CA 1
ATOM 2719 C C . ASN A 1 387 ? 34.325 5.110 -52.400 1.00 94.81 387 ASN A C 1
ATOM 2721 O O . ASN A 1 387 ? 33.612 6.027 -52.002 1.00 94.81 387 ASN A O 1
ATOM 2725 N N . THR A 1 388 ? 35.524 5.357 -52.924 1.00 93.31 388 THR A N 1
ATOM 2726 C CA . THR A 1 388 ? 36.120 6.702 -52.990 1.00 93.31 388 THR A CA 1
ATOM 2727 C C . THR A 1 388 ? 35.436 7.654 -53.985 1.00 93.31 388 THR A C 1
ATOM 2729 O O . THR A 1 388 ? 35.727 8.851 -53.970 1.00 93.31 388 THR A O 1
ATOM 2732 N N . SER A 1 389 ? 34.534 7.165 -54.843 1.00 92.12 389 SER A N 1
ATOM 2733 C CA . SER A 1 389 ? 33.729 8.010 -55.743 1.00 92.12 389 SER A CA 1
ATOM 2734 C C . SER A 1 389 ? 32.452 8.516 -55.072 1.00 92.12 389 SER A C 1
ATOM 2736 O O . SER A 1 389 ? 31.984 9.608 -55.380 1.00 92.12 389 SER A O 1
ATOM 2738 N N . THR A 1 390 ? 31.894 7.733 -54.149 1.00 94.06 390 THR A N 1
ATOM 2739 C CA . THR A 1 390 ? 30.654 8.041 -53.419 1.00 94.06 390 THR A CA 1
ATOM 2740 C C . THR A 1 390 ? 30.907 8.600 -52.021 1.00 94.06 390 THR A C 1
ATOM 2742 O O . THR A 1 390 ? 30.013 9.184 -51.411 1.00 94.06 390 THR A O 1
ATOM 2745 N N . VAL A 1 391 ? 32.131 8.461 -51.511 1.00 95.88 391 VAL A N 1
ATOM 2746 C CA . VAL A 1 391 ? 32.574 9.001 -50.226 1.00 95.88 391 VAL A CA 1
ATOM 2747 C C . VAL A 1 391 ? 33.849 9.807 -50.434 1.00 95.88 391 VAL A C 1
ATOM 2749 O O . VAL A 1 391 ? 34.842 9.303 -50.959 1.00 95.88 391 VAL A O 1
ATOM 2752 N N . SER A 1 392 ? 33.841 11.066 -50.001 1.00 94.25 392 SER A N 1
ATOM 2753 C CA . SER A 1 392 ? 34.984 11.971 -50.160 1.00 94.25 392 SER A CA 1
ATOM 2754 C C . SER A 1 392 ? 35.378 12.621 -48.845 1.00 94.25 392 SER A C 1
ATOM 2756 O O . SER A 1 392 ? 34.501 12.993 -48.069 1.00 94.25 392 SER A O 1
ATOM 2758 N N . LEU A 1 393 ? 36.679 12.836 -48.654 1.00 96.75 393 LEU A N 1
ATOM 2759 C CA . LEU A 1 393 ? 37.253 13.712 -47.637 1.00 96.75 393 LEU A CA 1
ATOM 2760 C C . LEU A 1 393 ? 37.967 14.866 -48.343 1.00 96.75 393 LEU A C 1
ATOM 2762 O O . LEU A 1 393 ? 38.766 14.645 -49.252 1.00 96.75 393 LEU A O 1
ATOM 2766 N N . ASN A 1 394 ? 37.693 16.092 -47.925 1.00 96.81 394 ASN A N 1
ATOM 2767 C CA . ASN A 1 394 ? 38.267 17.304 -48.487 1.00 96.81 394 ASN A CA 1
ATOM 2768 C C . ASN A 1 394 ? 38.855 18.153 -47.361 1.00 96.81 394 ASN A C 1
ATOM 2770 O O . ASN A 1 394 ? 38.303 18.211 -46.263 1.00 96.81 394 ASN A O 1
ATOM 2774 N N . GLY A 1 395 ? 39.981 18.796 -47.645 1.00 96.25 395 GLY A N 1
ATOM 2775 C CA . GLY A 1 395 ? 40.720 19.642 -46.720 1.00 96.25 395 GLY A CA 1
ATOM 2776 C C . GLY A 1 395 ? 41.170 20.950 -47.376 1.00 96.25 395 GLY A C 1
ATOM 2777 O O . GLY A 1 395 ? 40.710 21.287 -48.470 1.00 96.25 395 GLY A O 1
ATOM 2778 N N . PRO A 1 396 ? 42.102 21.688 -46.750 1.00 94.38 396 PRO A N 1
ATOM 2779 C CA . PRO A 1 396 ? 42.512 23.017 -47.213 1.00 94.38 396 PRO A CA 1
ATOM 2780 C C . PRO A 1 396 ? 43.204 23.009 -48.586 1.00 94.38 396 PRO A C 1
ATOM 2782 O O . PRO A 1 396 ? 43.116 23.987 -49.319 1.00 94.38 396 PRO A O 1
ATOM 2785 N N . ALA A 1 397 ? 43.863 21.905 -48.954 1.00 93.44 397 ALA A N 1
ATOM 2786 C CA . ALA A 1 397 ? 44.521 21.725 -50.252 1.00 93.44 397 ALA A CA 1
ATOM 2787 C C . ALA A 1 397 ? 43.626 21.021 -51.297 1.00 93.44 397 ALA A C 1
ATOM 2789 O O . ALA A 1 397 ? 44.115 20.575 -52.332 1.00 93.44 397 ALA A O 1
ATOM 2790 N N . GLY A 1 398 ? 42.324 20.887 -51.024 1.00 93.88 398 GLY A N 1
ATOM 2791 C CA . GLY A 1 398 ? 41.386 20.134 -51.855 1.00 93.88 398 GLY A CA 1
ATOM 2792 C C . GLY A 1 398 ? 41.186 18.695 -51.374 1.00 93.88 398 GLY A C 1
ATOM 2793 O O . GLY A 1 398 ? 41.229 18.412 -50.174 1.00 93.88 398 GLY A O 1
ATOM 2794 N N . ARG A 1 399 ? 40.902 17.781 -52.307 1.00 94.50 399 ARG A N 1
ATOM 2795 C CA . ARG A 1 399 ? 40.540 16.391 -51.995 1.00 94.50 399 ARG A CA 1
ATOM 2796 C C . ARG A 1 399 ? 41.698 15.654 -51.318 1.00 94.50 399 ARG A C 1
ATOM 2798 O O . ARG A 1 399 ? 42.800 15.588 -51.853 1.00 94.50 399 ARG A O 1
ATOM 2805 N N . VAL A 1 400 ? 41.423 15.060 -50.161 1.00 96.12 400 VAL A N 1
ATOM 2806 C CA . VAL A 1 400 ? 42.373 14.253 -49.389 1.00 96.12 400 VAL A CA 1
ATOM 2807 C C . VAL A 1 400 ? 42.287 12.811 -49.871 1.00 96.12 400 VAL A C 1
ATOM 2809 O O . VAL A 1 400 ? 41.190 12.268 -50.025 1.00 96.12 400 VAL A O 1
ATOM 2812 N N . ASN A 1 401 ? 43.435 12.175 -50.106 1.00 94.69 401 ASN A N 1
ATOM 2813 C CA . ASN A 1 401 ? 43.446 10.750 -50.404 1.00 94.69 401 ASN A CA 1
ATOM 2814 C C . ASN A 1 401 ? 43.053 9.959 -49.148 1.00 94.69 401 ASN A C 1
ATOM 2816 O O . ASN A 1 401 ? 43.615 10.158 -48.070 1.00 94.69 401 ASN A O 1
ATOM 2820 N N . ALA A 1 402 ? 42.054 9.093 -49.276 1.00 94.81 402 ALA A N 1
ATOM 2821 C CA . ALA A 1 402 ? 41.515 8.333 -48.161 1.00 94.81 402 ALA A CA 1
ATOM 2822 C C . ALA A 1 402 ? 41.093 6.939 -48.620 1.00 94.81 402 ALA A C 1
ATOM 2824 O O . ALA A 1 402 ? 40.512 6.787 -49.697 1.00 94.81 402 ALA A O 1
ATOM 2825 N N . SER A 1 403 ? 41.339 5.936 -47.780 1.00 94.31 403 SER A N 1
ATOM 2826 C CA . SER A 1 403 ? 40.681 4.644 -47.928 1.00 94.31 403 SER A CA 1
ATOM 2827 C C . SER A 1 403 ? 39.271 4.725 -47.346 1.00 94.31 403 SER A C 1
ATOM 2829 O O . SER A 1 403 ? 39.025 5.395 -46.339 1.00 94.31 403 SER A O 1
ATOM 2831 N N . VAL A 1 404 ? 38.333 4.074 -48.030 1.00 95.69 404 VAL A N 1
ATOM 2832 C CA . VAL A 1 404 ? 36.910 4.038 -47.687 1.00 95.69 404 VAL A CA 1
ATOM 2833 C C . VAL A 1 404 ? 36.497 2.577 -47.614 1.00 95.69 404 VAL A C 1
ATOM 2835 O O . VAL A 1 404 ? 36.781 1.814 -48.535 1.00 95.69 404 VAL A O 1
ATOM 2838 N N . GLY A 1 405 ? 35.827 2.188 -46.535 1.00 94.25 405 GLY A N 1
ATOM 2839 C CA . GLY A 1 405 ? 35.317 0.830 -46.377 1.00 94.25 405 GLY A CA 1
ATOM 2840 C C . GLY A 1 405 ? 34.203 0.746 -45.346 1.00 94.25 405 GLY A C 1
ATOM 2841 O O . GLY A 1 405 ? 33.951 1.704 -44.617 1.00 94.25 405 GLY A O 1
ATOM 2842 N N . LEU A 1 406 ? 33.541 -0.404 -45.288 1.00 94.62 406 LEU A N 1
ATOM 2843 C CA . LEU A 1 406 ? 32.533 -0.705 -44.276 1.00 94.62 406 LEU A CA 1
ATOM 2844 C C . LEU A 1 406 ? 33.148 -1.470 -43.104 1.00 94.62 406 LEU A C 1
ATOM 2846 O O . LEU A 1 406 ? 34.121 -2.210 -43.261 1.00 94.62 406 LEU A O 1
ATOM 2850 N N . ASP A 1 407 ? 32.578 -1.289 -41.919 1.00 89.69 407 ASP A N 1
ATOM 2851 C CA . ASP A 1 407 ? 32.834 -2.176 -40.791 1.00 89.69 407 ASP A CA 1
ATOM 2852 C C . ASP A 1 407 ? 32.172 -3.554 -40.990 1.00 89.69 407 ASP A C 1
ATOM 2854 O O . ASP A 1 407 ? 31.445 -3.794 -41.953 1.00 89.69 407 ASP A O 1
ATOM 2858 N N . SER A 1 408 ? 32.408 -4.481 -40.058 1.00 85.81 408 SER A N 1
ATOM 2859 C CA . SER A 1 408 ? 31.865 -5.844 -40.138 1.00 85.81 408 SER A CA 1
ATOM 2860 C C . SER A 1 408 ? 30.337 -5.910 -40.079 1.00 85.81 408 SER A C 1
ATOM 2862 O O . SER A 1 408 ? 29.765 -6.922 -40.475 1.00 85.81 408 SER A O 1
ATOM 2864 N N . THR A 1 409 ? 29.671 -4.862 -39.586 1.00 83.75 409 THR A N 1
ATOM 2865 C CA . THR A 1 409 ? 28.205 -4.786 -39.558 1.00 83.75 409 THR A CA 1
ATOM 2866 C C . THR A 1 409 ? 27.614 -4.290 -40.878 1.00 83.75 409 THR A C 1
ATOM 2868 O O . THR A 1 409 ? 26.415 -4.443 -41.106 1.00 83.75 409 THR A O 1
ATOM 2871 N N . GLY A 1 410 ? 28.433 -3.691 -41.750 1.00 89.75 410 GLY A N 1
ATOM 2872 C CA . GLY A 1 410 ? 27.985 -3.053 -42.984 1.00 89.75 410 GLY A CA 1
ATOM 2873 C C . GLY A 1 410 ? 27.246 -1.730 -42.766 1.00 89.75 410 GLY A C 1
ATOM 2874 O O . GLY A 1 410 ? 26.775 -1.142 -43.735 1.00 89.75 410 GLY A O 1
ATOM 2875 N N . MET A 1 411 ? 27.119 -1.254 -41.524 1.00 88.62 411 MET A N 1
ATOM 2876 C CA . MET A 1 411 ? 26.342 -0.056 -41.178 1.00 88.62 411 MET A CA 1
ATOM 2877 C C . MET A 1 411 ? 27.217 1.180 -40.963 1.00 88.62 411 MET A C 1
ATOM 2879 O O . MET A 1 411 ? 26.692 2.292 -40.912 1.00 88.62 411 MET A O 1
ATOM 2883 N N . VAL A 1 412 ? 28.538 1.020 -40.825 1.00 92.69 412 VAL A N 1
ATOM 2884 C CA . VAL A 1 412 ? 29.458 2.134 -40.568 1.00 92.69 412 VAL A CA 1
ATOM 2885 C C . VAL A 1 412 ? 30.467 2.265 -41.702 1.00 92.69 412 VAL A C 1
ATOM 2887 O O . VAL A 1 412 ? 31.324 1.403 -41.886 1.00 92.69 412 VAL A O 1
ATOM 2890 N N . ILE A 1 413 ? 30.416 3.389 -42.420 1.00 94.94 413 ILE A N 1
ATOM 2891 C CA . ILE A 1 413 ? 31.466 3.796 -43.359 1.00 94.94 413 ILE A CA 1
ATOM 2892 C C . ILE A 1 413 ? 32.652 4.316 -42.548 1.00 94.94 413 ILE A C 1
ATOM 2894 O O . ILE A 1 413 ? 32.486 5.204 -41.715 1.00 94.94 413 ILE A O 1
ATOM 2898 N N . ARG A 1 414 ? 33.852 3.801 -42.813 1.00 94.44 414 ARG A N 1
ATOM 2899 C CA . ARG A 1 414 ? 35.128 4.273 -42.265 1.00 94.44 414 ARG A CA 1
ATOM 2900 C C . ARG A 1 414 ? 35.911 4.998 -43.347 1.00 94.44 414 ARG A C 1
ATOM 2902 O O . ARG A 1 414 ? 36.049 4.485 -44.455 1.00 94.44 414 ARG A O 1
ATOM 2909 N N . ILE A 1 415 ? 36.435 6.169 -43.002 1.00 95.50 415 ILE A N 1
ATOM 2910 C CA . ILE A 1 415 ? 37.258 7.006 -43.874 1.00 95.50 415 ILE A CA 1
ATOM 2911 C C . ILE A 1 415 ? 38.608 7.189 -43.182 1.00 95.50 415 ILE A C 1
ATOM 2913 O O . ILE A 1 415 ? 38.680 7.732 -42.079 1.00 95.50 415 ILE A O 1
ATOM 2917 N N . LEU A 1 416 ? 39.685 6.729 -43.811 1.00 93.94 416 LEU A N 1
ATOM 2918 C CA . LEU A 1 416 ? 41.029 6.825 -43.248 1.00 93.94 416 LEU A CA 1
ATOM 2919 C C . LEU A 1 416 ? 41.931 7.619 -44.199 1.00 93.94 416 LEU A C 1
ATOM 2921 O O . LEU A 1 416 ? 42.161 7.151 -45.312 1.00 93.94 416 LEU A O 1
ATOM 2925 N N . PRO A 1 417 ? 42.456 8.790 -43.793 1.00 95.00 417 PRO A N 1
ATOM 2926 C CA . PRO A 1 417 ? 43.435 9.525 -44.590 1.00 95.00 417 PRO A CA 1
ATOM 2927 C C . PRO A 1 417 ? 44.686 8.674 -44.827 1.00 95.00 417 PRO A C 1
ATOM 2929 O O . PRO A 1 417 ? 45.262 8.146 -43.870 1.00 95.00 417 PRO A O 1
ATOM 2932 N N . VAL A 1 418 ? 45.107 8.542 -46.087 1.00 94.81 418 VAL A N 1
ATOM 2933 C CA . VAL A 1 418 ? 46.265 7.721 -46.475 1.00 94.81 418 VAL A CA 1
ATOM 2934 C C . VAL A 1 418 ? 47.152 8.397 -47.521 1.00 94.81 418 VAL A C 1
ATOM 2936 O O . VAL A 1 418 ? 46.695 9.235 -48.298 1.00 94.81 418 VAL A O 1
ATOM 2939 N N . ASP A 1 419 ? 48.427 8.014 -47.567 1.00 93.38 419 ASP A N 1
ATOM 2940 C CA . ASP A 1 419 ? 49.336 8.364 -48.658 1.00 93.38 419 ASP A CA 1
ATOM 2941 C C . ASP A 1 419 ? 49.036 7.546 -49.933 1.00 93.38 419 ASP A C 1
ATOM 2943 O O . ASP A 1 419 ? 48.106 6.736 -49.988 1.00 93.38 419 ASP A O 1
ATOM 2947 N N . ALA A 1 420 ? 49.813 7.766 -50.997 1.00 90.25 420 ALA A N 1
ATOM 2948 C CA . ALA A 1 420 ? 49.678 7.021 -52.254 1.00 90.25 420 ALA A CA 1
ATOM 2949 C C . ALA A 1 420 ? 49.978 5.514 -52.109 1.00 90.25 420 ALA A C 1
ATOM 2951 O O . ALA A 1 420 ? 49.543 4.720 -52.940 1.00 90.25 420 ALA A O 1
ATOM 2952 N N . SER A 1 421 ? 50.685 5.127 -51.047 1.00 93.38 421 SER A N 1
ATOM 2953 C CA . SER A 1 421 ? 51.028 3.746 -50.699 1.00 93.38 421 SER A CA 1
ATOM 2954 C C . SER A 1 421 ? 50.038 3.131 -49.699 1.00 93.38 421 SER A C 1
ATOM 2956 O O . SER A 1 421 ? 50.290 2.048 -49.175 1.00 93.38 421 SER A O 1
ATOM 2958 N N . ASN A 1 422 ? 48.904 3.798 -49.448 1.00 89.25 422 ASN A N 1
ATOM 2959 C CA . ASN A 1 422 ? 47.847 3.391 -48.522 1.00 89.25 422 ASN A CA 1
ATOM 2960 C C . ASN A 1 422 ? 48.270 3.329 -47.037 1.00 89.25 422 ASN A C 1
ATOM 2962 O O . ASN A 1 422 ? 47.595 2.697 -46.221 1.00 89.25 422 ASN A O 1
ATOM 2966 N N . ASN A 1 423 ? 49.359 4.004 -46.656 1.00 91.81 423 ASN A N 1
ATOM 2967 C CA . ASN A 1 423 ? 49.738 4.163 -45.255 1.00 91.81 423 ASN A CA 1
ATOM 2968 C C . ASN A 1 423 ? 48.978 5.330 -44.635 1.00 91.81 423 ASN A C 1
ATOM 2970 O O . ASN A 1 423 ? 48.807 6.372 -45.263 1.00 91.81 423 ASN A O 1
ATOM 2974 N N . ARG A 1 424 ? 48.559 5.182 -43.376 1.00 91.00 424 ARG A N 1
ATOM 2975 C CA . ARG A 1 424 ? 47.842 6.234 -42.645 1.00 91.00 424 ARG A CA 1
ATOM 2976 C C . ARG A 1 424 ? 48.683 7.510 -42.545 1.00 91.00 424 ARG A C 1
ATOM 2978 O O . ARG A 1 424 ? 49.819 7.458 -42.076 1.00 91.00 424 ARG A O 1
ATOM 2985 N N . VAL A 1 425 ? 48.087 8.650 -42.890 1.00 93.38 425 VAL A N 1
ATOM 2986 C CA . VAL A 1 425 ? 48.713 9.976 -42.762 1.00 93.38 425 VAL A CA 1
ATOM 2987 C C . VAL A 1 425 ? 47.974 10.857 -41.765 1.00 93.38 425 VAL A C 1
ATOM 2989 O O . VAL A 1 425 ? 46.784 10.671 -41.505 1.00 93.38 425 VAL A O 1
ATOM 2992 N N . ASP A 1 426 ? 48.698 11.831 -41.221 1.00 94.56 426 ASP A N 1
ATOM 2993 C CA . ASP A 1 426 ? 48.088 12.908 -40.452 1.00 94.56 426 ASP A CA 1
ATOM 2994 C C . ASP A 1 426 ? 47.425 13.929 -41.359 1.00 94.56 426 ASP A C 1
ATOM 2996 O O . ASP A 1 426 ? 47.885 14.226 -42.463 1.00 94.56 426 ASP A O 1
ATOM 3000 N N . LEU A 1 427 ? 46.385 14.540 -40.818 1.00 96.06 427 LEU A N 1
ATOM 3001 C CA . LEU A 1 427 ? 45.818 15.765 -41.335 1.00 96.06 427 LEU A CA 1
ATOM 3002 C C . LEU A 1 427 ? 46.654 16.974 -40.892 1.00 96.06 427 LEU A C 1
ATOM 3004 O O . LEU A 1 427 ? 47.274 16.974 -39.830 1.00 96.06 427 LEU A O 1
ATOM 3008 N N . ALA A 1 428 ? 46.645 18.034 -41.702 1.00 96.19 428 ALA A N 1
ATOM 3009 C CA . ALA A 1 428 ? 47.284 19.305 -41.360 1.00 96.19 428 ALA A CA 1
ATOM 3010 C C . ALA A 1 428 ? 46.695 19.910 -40.066 1.00 96.19 428 ALA A C 1
ATOM 3012 O O . ALA A 1 428 ? 45.485 19.783 -39.851 1.00 96.19 428 ALA A O 1
ATOM 3013 N N . PRO A 1 429 ? 47.504 20.585 -39.229 1.00 96.75 429 PRO A N 1
ATOM 3014 C CA . PRO A 1 429 ? 47.035 21.214 -37.997 1.00 96.75 429 PRO A CA 1
ATOM 3015 C C . PRO A 1 429 ? 46.194 22.472 -38.255 1.00 96.75 429 PRO A C 1
ATOM 3017 O O . PRO A 1 429 ? 46.407 23.162 -39.252 1.00 96.75 429 PRO A O 1
ATOM 3020 N N . ASN A 1 430 ? 45.282 22.797 -37.330 1.00 96.44 430 ASN A N 1
ATOM 3021 C CA . ASN A 1 430 ? 44.426 23.998 -37.358 1.00 96.44 430 ASN A CA 1
ATOM 3022 C C . ASN A 1 430 ? 43.667 24.202 -38.681 1.00 96.44 430 ASN A C 1
ATOM 3024 O O . ASN A 1 430 ? 43.487 25.330 -39.144 1.00 96.44 430 ASN A O 1
ATOM 3028 N N . ALA A 1 431 ? 43.247 23.111 -39.316 1.00 97.12 431 ALA A N 1
ATOM 3029 C CA . ALA A 1 431 ? 42.693 23.121 -40.660 1.00 97.12 431 ALA A CA 1
ATOM 3030 C C . ALA A 1 431 ? 41.253 22.604 -40.692 1.00 97.12 431 ALA A C 1
ATOM 3032 O O . ALA A 1 431 ? 40.861 21.718 -39.931 1.00 97.12 431 ALA A O 1
ATOM 3033 N N . PHE A 1 432 ? 40.474 23.165 -41.616 1.00 97.62 432 PHE A N 1
ATOM 3034 C CA . PHE A 1 432 ? 39.107 22.750 -41.902 1.00 97.62 432 PHE A CA 1
ATOM 3035 C C . PHE A 1 432 ? 39.093 21.521 -42.813 1.00 97.62 432 PHE A C 1
ATOM 3037 O O . PHE A 1 432 ? 39.711 21.531 -43.881 1.00 97.62 432 PHE A O 1
ATOM 3044 N N . TYR A 1 433 ? 38.339 20.500 -42.413 1.00 97.94 433 TYR A N 1
ATOM 3045 C CA . TYR A 1 433 ? 38.049 19.327 -43.230 1.00 97.94 433 TYR A CA 1
ATOM 3046 C C . TYR A 1 433 ? 36.551 19.075 -43.280 1.00 97.94 433 TYR A C 1
ATOM 3048 O O . TYR A 1 433 ? 35.853 19.234 -42.280 1.00 97.94 433 TYR A O 1
ATOM 3056 N N . TYR A 1 434 ? 36.069 18.610 -44.427 1.00 96.88 434 TYR A N 1
ATOM 3057 C CA . TYR A 1 434 ? 34.709 18.113 -44.572 1.00 96.88 434 TYR A CA 1
ATOM 3058 C C . TYR A 1 434 ? 34.687 16.790 -45.324 1.00 96.88 434 TYR A C 1
ATOM 3060 O O . TYR A 1 434 ? 35.534 16.519 -46.177 1.00 96.88 434 TYR A O 1
ATOM 3068 N N . TYR A 1 435 ? 33.708 15.956 -45.007 1.00 95.31 435 TYR A N 1
ATOM 3069 C CA . TYR A 1 435 ? 33.467 14.694 -45.681 1.00 95.31 435 TYR A CA 1
ATOM 3070 C C . TYR A 1 435 ? 32.006 14.577 -46.092 1.00 95.31 435 TYR A C 1
ATOM 3072 O O . TYR A 1 435 ? 31.105 15.141 -45.465 1.00 95.31 435 TYR A O 1
ATOM 3080 N N . GLN A 1 436 ? 31.795 13.867 -47.193 1.00 93.69 436 GLN A N 1
ATOM 3081 C CA . GLN A 1 436 ? 30.489 13.719 -47.817 1.00 93.69 436 GLN A CA 1
ATOM 3082 C C . GLN A 1 436 ? 30.225 12.279 -48.213 1.00 93.69 436 GLN A C 1
ATOM 3084 O O . GLN A 1 436 ? 31.151 11.528 -48.519 1.00 93.69 436 GLN A O 1
ATOM 3089 N N . THR A 1 437 ? 28.942 11.935 -48.243 1.00 93.94 437 THR A N 1
ATOM 3090 C CA . THR A 1 437 ? 28.431 10.681 -48.799 1.00 93.94 437 THR A CA 1
ATOM 3091 C C . THR A 1 437 ? 27.406 11.021 -49.873 1.00 93.94 437 THR A C 1
ATOM 3093 O O . THR A 1 437 ? 26.507 11.822 -49.637 1.00 93.94 437 THR A O 1
ATOM 3096 N N . ASN A 1 438 ? 27.547 10.468 -51.072 1.00 91.50 438 ASN A N 1
ATOM 3097 C CA . ASN A 1 438 ? 26.644 10.720 -52.189 1.00 91.50 438 ASN A CA 1
ATOM 3098 C C . ASN A 1 438 ? 26.536 9.469 -53.068 1.00 91.50 438 ASN A C 1
ATOM 3100 O O . ASN A 1 438 ? 27.549 8.880 -53.427 1.00 91.50 438 ASN A O 1
ATOM 3104 N N . GLY A 1 439 ? 25.318 9.053 -53.415 1.00 90.38 439 GLY A N 1
ATOM 3105 C CA . GLY A 1 439 ? 25.094 7.838 -54.209 1.00 90.38 439 GLY A CA 1
ATOM 3106 C C . GLY A 1 439 ? 25.216 6.521 -53.431 1.00 90.38 439 GLY A C 1
ATOM 3107 O O . GLY A 1 439 ? 25.277 5.460 -54.049 1.00 90.38 439 GLY A O 1
ATOM 3108 N N . ILE A 1 440 ? 25.224 6.576 -52.095 1.00 93.75 440 ILE A N 1
ATOM 3109 C CA . ILE A 1 440 ? 25.189 5.394 -51.222 1.00 93.75 440 ILE A CA 1
ATOM 3110 C C . ILE A 1 440 ? 23.811 4.723 -51.290 1.00 93.75 440 ILE A C 1
ATOM 3112 O O . ILE A 1 440 ? 22.784 5.409 -51.311 1.00 93.75 440 ILE A O 1
ATOM 3116 N N . ARG A 1 441 ? 23.779 3.386 -51.289 1.00 92.62 441 ARG A N 1
ATOM 3117 C CA . ARG A 1 441 ? 22.546 2.587 -51.229 1.00 92.62 441 ARG A CA 1
ATOM 3118 C C . ARG A 1 441 ? 22.578 1.586 -50.081 1.00 92.62 441 ARG A C 1
ATOM 3120 O O . ARG A 1 441 ? 23.644 1.171 -49.633 1.00 92.62 441 ARG A O 1
ATOM 3127 N N . GLY A 1 442 ? 21.397 1.201 -49.611 1.00 91.19 442 GLY A N 1
ATOM 3128 C CA . GLY A 1 442 ? 21.221 0.065 -48.710 1.00 91.19 442 GLY A CA 1
ATOM 3129 C C . GLY A 1 442 ? 21.418 -1.254 -49.449 1.00 91.19 442 GLY A C 1
ATOM 3130 O O . GLY A 1 442 ? 21.311 -1.300 -50.676 1.00 91.19 442 GLY A O 1
ATOM 3131 N N . THR A 1 443 ? 21.637 -2.344 -48.714 1.00 90.38 443 THR A N 1
ATOM 3132 C CA . THR A 1 443 ? 21.654 -3.705 -49.294 1.00 90.38 443 THR A CA 1
ATOM 3133 C C . THR A 1 443 ? 20.323 -4.094 -49.946 1.00 90.38 443 THR A C 1
ATOM 3135 O O . THR A 1 443 ? 20.285 -4.965 -50.809 1.00 90.38 443 THR A O 1
ATOM 3138 N N . ASN A 1 444 ? 19.237 -3.409 -49.585 1.00 86.31 444 ASN A N 1
ATOM 3139 C CA . ASN A 1 444 ? 17.922 -3.500 -50.217 1.00 86.31 444 ASN A CA 1
ATOM 3140 C C . ASN A 1 444 ? 17.795 -2.703 -51.536 1.00 86.31 444 ASN A C 1
ATOM 3142 O O . ASN A 1 444 ? 16.718 -2.642 -52.124 1.00 86.31 444 ASN A O 1
ATOM 3146 N N . GLY A 1 445 ? 18.869 -2.053 -51.995 1.00 88.19 445 GLY A N 1
ATOM 3147 C CA . GLY A 1 445 ? 18.909 -1.277 -53.236 1.00 88.19 445 GLY A CA 1
ATOM 3148 C C . GLY A 1 445 ? 18.325 0.138 -53.143 1.00 88.19 445 GLY A C 1
ATOM 3149 O O . GLY A 1 445 ? 18.421 0.892 -54.119 1.00 88.19 445 GLY A O 1
ATOM 3150 N N . VAL A 1 446 ? 17.767 0.530 -51.992 1.00 90.31 446 VAL A N 1
ATOM 3151 C CA . VAL A 1 446 ? 17.187 1.863 -51.764 1.00 90.31 446 VAL A CA 1
ATOM 3152 C C . VAL A 1 446 ? 18.299 2.892 -51.547 1.00 90.31 446 VAL A C 1
ATOM 3154 O O . VAL A 1 446 ? 19.250 2.654 -50.802 1.00 90.31 446 VAL A O 1
ATOM 3157 N N . ALA A 1 447 ? 18.195 4.053 -52.198 1.00 90.44 447 ALA A N 1
ATOM 3158 C CA . ALA A 1 447 ? 19.167 5.136 -52.045 1.00 90.44 447 ALA A CA 1
ATOM 3159 C C . ALA A 1 447 ? 19.104 5.767 -50.646 1.00 90.44 447 ALA A C 1
ATOM 3161 O O . ALA A 1 447 ? 18.020 5.949 -50.092 1.00 90.44 447 ALA A O 1
ATOM 3162 N N . ALA A 1 448 ? 20.267 6.120 -50.092 1.00 88.62 448 ALA A N 1
ATOM 3163 C CA . ALA A 1 448 ? 20.350 6.842 -48.830 1.00 88.62 448 ALA A CA 1
ATOM 3164 C C . ALA A 1 448 ? 19.605 8.184 -48.917 1.00 88.62 448 ALA A C 1
ATOM 3166 O O . ALA A 1 448 ? 19.740 8.919 -49.899 1.00 88.62 448 ALA A O 1
ATOM 3167 N N . GLN A 1 449 ? 18.819 8.507 -47.889 1.00 75.88 449 GLN A N 1
ATOM 3168 C CA . GLN A 1 449 ? 18.153 9.805 -47.799 1.00 75.88 449 GLN A CA 1
ATOM 3169 C C . GLN A 1 449 ? 19.184 10.887 -47.472 1.00 75.88 449 GLN A C 1
ATOM 3171 O O . GLN A 1 449 ? 19.860 10.800 -46.451 1.00 75.88 449 GLN A O 1
ATOM 3176 N N . ASN A 1 450 ? 19.226 11.924 -48.317 1.00 67.00 450 ASN A N 1
ATOM 3177 C CA . ASN A 1 450 ? 20.123 13.083 -48.252 1.00 67.00 450 ASN A CA 1
ATOM 3178 C C . ASN A 1 450 ? 21.618 12.729 -48.353 1.00 67.00 450 ASN A C 1
ATOM 3180 O O . ASN A 1 450 ? 22.193 12.088 -47.476 1.00 67.00 450 ASN A O 1
ATOM 3184 N N . SER A 1 451 ? 22.284 13.222 -49.400 1.00 72.88 451 SER A N 1
ATOM 3185 C CA . SER A 1 451 ? 23.745 13.164 -49.498 1.00 72.88 451 SER A CA 1
ATOM 3186 C C . SER A 1 451 ? 24.356 13.946 -48.331 1.00 72.88 451 SER A C 1
ATOM 3188 O O . SER A 1 451 ? 24.143 15.153 -48.205 1.00 72.88 451 SER A O 1
ATOM 3190 N N . GLY A 1 452 ? 25.049 13.253 -47.429 1.00 82.88 452 GLY A N 1
ATOM 3191 C CA . GLY A 1 452 ? 25.518 13.840 -46.177 1.00 82.88 452 GLY A CA 1
ATOM 3192 C C . GLY A 1 452 ? 26.689 14.800 -46.378 1.00 82.88 452 GLY A C 1
ATOM 3193 O O . GLY A 1 452 ? 27.537 14.563 -47.238 1.00 82.88 452 GLY A O 1
ATOM 3194 N N . TYR A 1 453 ? 26.747 15.860 -45.568 1.00 92.12 453 TYR A N 1
ATOM 3195 C CA . TYR A 1 453 ? 27.860 16.811 -45.484 1.00 92.12 453 TYR A CA 1
ATOM 3196 C C . TYR A 1 453 ? 28.169 17.097 -44.018 1.00 92.12 453 TYR A C 1
ATOM 3198 O O . TYR A 1 453 ? 27.319 17.605 -43.284 1.00 92.12 453 TYR A O 1
ATOM 3206 N N . TRP A 1 454 ? 29.394 16.797 -43.599 1.00 95.19 454 TRP A N 1
ATOM 3207 C CA . TRP A 1 454 ? 29.846 17.038 -42.234 1.00 95.19 454 TRP A CA 1
ATOM 3208 C C . TRP A 1 454 ? 31.268 17.576 -42.226 1.00 95.19 454 TRP A C 1
ATOM 3210 O O . TRP A 1 454 ? 32.070 17.218 -43.083 1.00 95.19 454 TRP A O 1
ATOM 3220 N N . TYR A 1 455 ? 31.587 18.427 -41.254 1.00 96.44 455 TYR A N 1
ATOM 3221 C CA . TYR A 1 455 ? 32.902 19.055 -41.150 1.00 96.44 455 TYR A CA 1
ATOM 3222 C C . TYR A 1 455 ? 33.444 19.071 -39.725 1.00 96.44 455 TYR A C 1
ATOM 3224 O O . TYR A 1 455 ? 32.692 18.921 -38.761 1.00 96.44 455 TYR A O 1
ATOM 3232 N N . PHE A 1 456 ? 34.753 19.279 -39.605 1.00 97.00 456 PHE A N 1
ATOM 3233 C CA . PHE A 1 456 ? 35.476 19.460 -38.350 1.00 97.00 456 PHE A CA 1
ATOM 3234 C C . PHE A 1 456 ? 36.753 20.289 -38.561 1.00 97.00 456 PHE A C 1
ATOM 3236 O O . PHE A 1 456 ? 37.194 20.501 -39.692 1.00 97.00 456 PHE A O 1
ATOM 3243 N N . TYR A 1 457 ? 37.355 20.733 -37.458 1.00 97.38 457 TYR A N 1
ATOM 3244 C CA . TYR A 1 457 ? 38.631 21.444 -37.430 1.00 97.38 457 TYR A CA 1
ATOM 3245 C C . TYR A 1 457 ? 39.660 20.645 -36.635 1.00 97.38 457 TYR A C 1
ATOM 3247 O O . TYR A 1 457 ? 39.393 20.215 -35.507 1.00 97.38 457 TYR A O 1
ATOM 3255 N N . THR A 1 458 ? 40.838 20.443 -37.219 1.00 97.25 458 THR A N 1
ATOM 3256 C CA . THR A 1 458 ? 41.961 19.794 -36.535 1.00 97.25 458 THR A CA 1
ATOM 3257 C C . THR A 1 458 ? 42.602 20.730 -35.512 1.00 97.25 458 THR A C 1
ATOM 3259 O O . THR A 1 458 ? 42.637 21.942 -35.702 1.00 97.25 458 THR A O 1
ATOM 3262 N N . GLY A 1 459 ? 43.118 20.168 -34.419 1.00 95.06 459 GLY A N 1
ATOM 3263 C CA . GLY A 1 459 ? 44.008 20.858 -33.485 1.00 95.06 459 GLY A CA 1
ATOM 3264 C C . GLY A 1 459 ? 45.463 20.787 -33.951 1.00 95.06 459 GLY A C 1
ATOM 3265 O O . GLY A 1 459 ? 45.742 20.771 -35.148 1.00 95.06 459 GLY A O 1
ATOM 3266 N N . THR A 1 460 ? 46.402 20.711 -33.007 1.00 94.44 460 THR A N 1
ATOM 3267 C CA . THR A 1 460 ? 47.850 20.660 -33.291 1.00 94.44 460 THR A CA 1
ATOM 3268 C C . THR A 1 460 ? 48.518 19.335 -32.928 1.00 94.44 460 THR A C 1
ATOM 3270 O O . THR A 1 460 ? 49.660 19.109 -33.320 1.00 94.44 460 THR A O 1
ATOM 3273 N N . ALA A 1 461 ? 47.836 18.461 -32.187 1.00 92.88 461 ALA A N 1
ATOM 3274 C CA . ALA A 1 461 ? 48.423 17.252 -31.619 1.00 92.88 461 ALA A CA 1
ATOM 3275 C C . ALA A 1 461 ? 47.840 15.972 -32.231 1.00 92.88 461 ALA A C 1
ATOM 3277 O O . ALA A 1 461 ? 46.652 15.899 -32.559 1.00 92.88 461 ALA A O 1
ATOM 3278 N N . ARG A 1 462 ? 48.685 14.942 -32.347 1.00 92.25 462 ARG A N 1
ATOM 3279 C CA . ARG A 1 462 ? 48.229 13.557 -32.517 1.00 92.25 462 ARG A CA 1
ATOM 3280 C C . ARG A 1 462 ? 47.663 13.031 -31.205 1.00 92.25 462 ARG A C 1
ATOM 3282 O O . ARG A 1 462 ? 48.147 13.389 -30.133 1.00 92.25 462 ARG A O 1
ATOM 3289 N N . ASP A 1 463 ? 46.727 12.104 -31.324 1.00 88.44 463 ASP A N 1
ATOM 3290 C CA . ASP A 1 463 ? 46.286 11.270 -30.219 1.00 88.44 463 ASP A CA 1
ATOM 3291 C C . ASP A 1 463 ? 46.862 9.854 -30.365 1.00 88.44 463 ASP A C 1
ATOM 3293 O O . ASP A 1 463 ? 46.603 9.151 -31.343 1.00 88.44 463 ASP A O 1
ATOM 3297 N N . ALA A 1 464 ? 47.704 9.458 -29.416 1.00 87.00 464 ALA A N 1
ATOM 3298 C CA . ALA A 1 464 ? 48.298 8.124 -29.341 1.00 87.00 464 ALA A CA 1
ATOM 3299 C C . ALA A 1 464 ? 47.902 7.386 -28.054 1.00 87.00 464 ALA A C 1
ATOM 3301 O O . ALA A 1 464 ? 48.422 6.301 -27.790 1.00 87.00 464 ALA A O 1
ATOM 3302 N N . THR A 1 465 ? 47.019 7.975 -27.243 1.00 86.56 465 THR A N 1
ATOM 3303 C CA . THR A 1 465 ? 46.577 7.371 -25.988 1.00 86.56 465 THR A CA 1
ATOM 3304 C C . THR A 1 465 ? 45.339 6.529 -26.269 1.00 86.56 465 THR A C 1
ATOM 3306 O O . THR A 1 465 ? 44.516 6.873 -27.109 1.00 86.56 465 THR A O 1
ATOM 3309 N N . ALA A 1 466 ? 45.246 5.361 -25.637 1.00 85.00 466 ALA A N 1
ATOM 3310 C CA . ALA A 1 466 ? 44.049 4.537 -25.731 1.00 85.00 466 ALA A CA 1
ATOM 3311 C C . ALA A 1 466 ? 43.077 4.889 -24.593 1.00 85.00 466 ALA A C 1
ATOM 3313 O O . ALA A 1 466 ? 43.529 5.088 -23.454 1.00 85.00 466 ALA A O 1
ATOM 3314 N N . PRO A 1 467 ? 41.753 4.855 -24.839 1.00 88.31 467 PRO A N 1
ATOM 3315 C CA . PRO A 1 467 ? 40.779 5.118 -23.797 1.00 88.31 467 PRO A CA 1
ATOM 3316 C C . PRO A 1 467 ? 40.845 4.019 -22.735 1.00 88.31 467 PRO A C 1
ATOM 3318 O O . PRO A 1 467 ? 40.812 2.826 -23.034 1.00 88.31 467 PRO A O 1
ATOM 3321 N N . THR A 1 468 ? 40.890 4.423 -21.470 1.00 90.69 468 THR A N 1
ATOM 3322 C CA . THR A 1 468 ? 40.861 3.524 -20.310 1.00 90.69 468 THR A CA 1
ATOM 3323 C C . THR A 1 468 ? 39.569 3.718 -19.530 1.00 90.69 468 THR A C 1
ATOM 3325 O O . THR A 1 468 ? 39.054 4.833 -19.438 1.00 90.69 468 THR A O 1
ATOM 3328 N N . VAL A 1 469 ? 39.033 2.643 -18.949 1.00 92.62 469 VAL A N 1
ATOM 3329 C CA . VAL A 1 469 ? 37.884 2.732 -18.037 1.00 92.62 469 VAL A CA 1
ATOM 3330 C C . VAL A 1 469 ? 38.363 3.319 -16.711 1.00 92.62 469 VAL A C 1
ATOM 3332 O O . VAL A 1 469 ? 39.196 2.731 -16.028 1.00 92.62 469 VAL A O 1
ATOM 3335 N N . ARG A 1 470 ? 37.828 4.481 -16.336 1.00 92.69 470 ARG A N 1
ATOM 3336 C CA . ARG A 1 470 ? 38.100 5.148 -15.054 1.00 92.69 470 ARG A CA 1
ATOM 3337 C C . ARG A 1 470 ? 37.144 4.712 -13.952 1.00 92.69 470 ARG A C 1
ATOM 3339 O O . ARG A 1 470 ? 37.536 4.681 -12.792 1.00 92.69 470 ARG A O 1
ATOM 3346 N N . ALA A 1 471 ? 35.891 4.428 -14.301 1.00 90.94 471 ALA A N 1
ATOM 3347 C CA . ALA A 1 471 ? 34.881 3.968 -13.355 1.00 90.94 471 ALA A CA 1
ATOM 3348 C C . ALA A 1 471 ? 33.777 3.182 -14.068 1.00 90.94 471 ALA A C 1
ATOM 3350 O O . ALA A 1 471 ? 33.470 3.442 -15.233 1.00 90.94 471 ALA A O 1
ATOM 3351 N N . ILE A 1 472 ? 33.156 2.260 -13.335 1.00 90.50 472 ILE A N 1
ATOM 3352 C CA . ILE A 1 472 ? 31.971 1.520 -13.765 1.00 90.50 472 ILE A CA 1
ATOM 3353 C C . ILE A 1 472 ? 30.925 1.523 -12.649 1.00 90.50 472 ILE A C 1
ATOM 3355 O O . ILE A 1 472 ? 31.257 1.438 -11.467 1.00 90.50 472 ILE A O 1
ATOM 3359 N N . THR A 1 473 ? 29.658 1.652 -13.026 1.00 85.00 473 THR A N 1
ATOM 3360 C CA . THR A 1 473 ? 28.498 1.428 -12.162 1.00 85.00 473 THR A CA 1
ATOM 3361 C C . THR A 1 473 ? 27.637 0.341 -12.798 1.00 85.00 473 THR A C 1
ATOM 3363 O O . THR A 1 473 ? 27.341 0.460 -13.988 1.00 85.00 473 THR A O 1
ATOM 3366 N N . PRO A 1 474 ? 27.214 -0.685 -12.046 1.00 85.88 474 PRO A N 1
ATOM 3367 C CA . PRO A 1 474 ? 27.647 -1.021 -10.682 1.00 85.88 474 PRO A CA 1
ATOM 3368 C C . PRO A 1 474 ? 29.164 -1.309 -10.583 1.00 85.88 474 PRO A C 1
ATOM 3370 O O . PRO A 1 474 ? 29.742 -1.786 -11.562 1.00 85.88 474 PRO A O 1
ATOM 3373 N N . PRO A 1 475 ? 29.827 -1.038 -9.438 1.00 86.31 475 PRO A N 1
ATOM 3374 C CA . PRO A 1 475 ? 31.240 -1.375 -9.246 1.00 86.31 475 PRO A CA 1
ATOM 3375 C C . PRO A 1 475 ? 31.521 -2.876 -9.396 1.00 86.31 475 PRO A C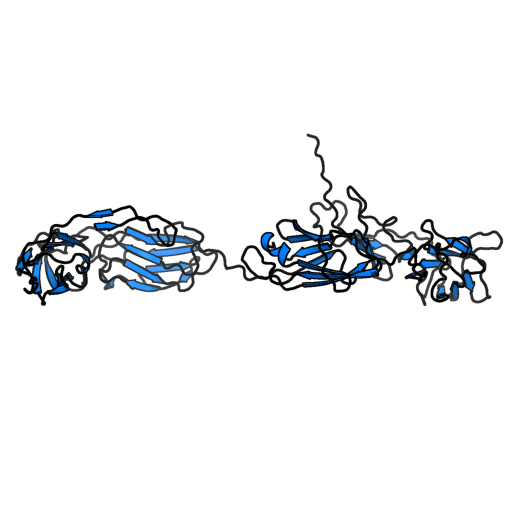 1
ATOM 3377 O O . PRO A 1 475 ? 30.666 -3.718 -9.101 1.00 86.31 475 PRO A O 1
ATOM 3380 N N . ALA A 1 476 ? 32.739 -3.225 -9.811 1.00 83.25 476 ALA A N 1
ATOM 3381 C CA . ALA A 1 476 ? 33.155 -4.618 -9.954 1.00 83.25 476 ALA A CA 1
ATOM 3382 C C . ALA A 1 476 ? 33.013 -5.397 -8.630 1.00 83.25 476 ALA A C 1
ATOM 3384 O O . ALA A 1 476 ? 33.384 -4.903 -7.569 1.00 83.25 476 ALA A O 1
ATOM 3385 N N . GLY A 1 477 ? 32.477 -6.620 -8.701 1.00 78.25 477 GLY A N 1
ATOM 3386 C CA . GLY A 1 477 ? 32.258 -7.483 -7.531 1.00 78.25 477 GLY A CA 1
ATOM 3387 C C . GLY A 1 477 ? 30.988 -7.185 -6.724 1.00 78.25 477 GLY A C 1
ATOM 3388 O O . GLY A 1 477 ? 30.735 -7.875 -5.740 1.00 78.25 477 GLY A O 1
ATOM 3389 N N . SER A 1 478 ? 30.173 -6.207 -7.135 1.00 79.94 478 SER A N 1
ATOM 3390 C CA . SER A 1 478 ? 28.888 -5.927 -6.483 1.00 79.94 478 SER A CA 1
ATOM 3391 C C . SER A 1 478 ? 27.974 -7.158 -6.506 1.00 79.94 478 SER A C 1
ATOM 3393 O O . SER A 1 478 ? 27.735 -7.749 -7.561 1.00 79.94 478 SER A O 1
ATOM 3395 N N . THR A 1 479 ? 27.427 -7.529 -5.349 1.00 79.75 479 THR A N 1
ATOM 3396 C CA . THR A 1 479 ? 26.414 -8.584 -5.204 1.00 79.75 479 THR A CA 1
ATOM 3397 C C . THR A 1 479 ? 25.047 -7.962 -4.919 1.00 79.75 479 THR A C 1
ATOM 3399 O O . THR A 1 479 ? 24.963 -6.813 -4.494 1.00 79.75 479 THR A O 1
ATOM 3402 N N . ASN A 1 480 ? 23.961 -8.699 -5.186 1.00 71.31 480 ASN A N 1
ATOM 3403 C CA . ASN A 1 480 ? 22.580 -8.247 -4.939 1.00 71.31 480 ASN A CA 1
ATOM 3404 C C . ASN A 1 480 ? 22.218 -6.888 -5.568 1.00 71.31 480 ASN A C 1
ATOM 3406 O O . ASN A 1 480 ? 21.396 -6.148 -5.035 1.00 71.31 480 ASN A O 1
ATOM 3410 N N . VAL A 1 481 ? 22.813 -6.562 -6.717 1.00 76.38 481 VAL A N 1
ATOM 3411 C CA . VAL A 1 481 ? 22.455 -5.361 -7.473 1.00 76.38 481 VAL A CA 1
ATOM 3412 C C . VAL A 1 481 ? 21.017 -5.496 -7.980 1.00 76.38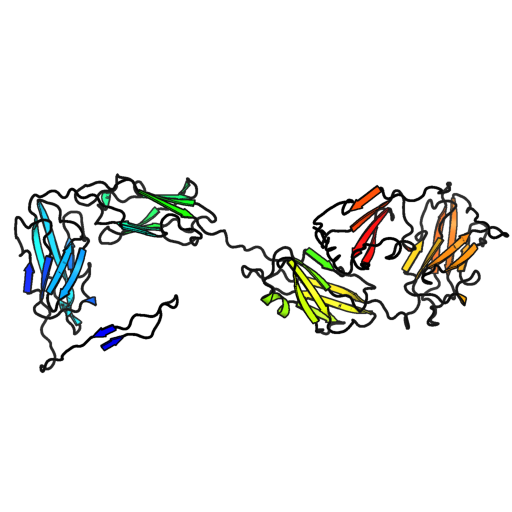 481 VAL A C 1
ATOM 3414 O O . VAL A 1 481 ? 20.685 -6.486 -8.636 1.00 76.38 481 VAL A O 1
ATOM 3417 N N . GLY A 1 482 ? 20.181 -4.498 -7.681 1.00 73.00 482 GLY A N 1
ATOM 3418 C CA . GLY A 1 482 ? 18.817 -4.407 -8.200 1.00 73.00 482 GLY A CA 1
ATOM 3419 C C . GLY A 1 482 ? 18.793 -4.394 -9.729 1.00 73.00 482 GLY A C 1
ATOM 3420 O O . GLY A 1 482 ? 19.665 -3.826 -10.383 1.00 73.00 482 GLY A O 1
ATOM 3421 N N . ASP A 1 483 ? 17.789 -5.023 -10.323 1.00 71.25 483 ASP A N 1
ATOM 3422 C CA . ASP A 1 483 ? 17.615 -5.087 -11.776 1.00 71.25 483 ASP A CA 1
ATOM 3423 C C . ASP A 1 483 ? 17.250 -3.734 -12.408 1.00 71.25 483 ASP A C 1
ATOM 3425 O O . ASP A 1 483 ? 17.451 -3.553 -13.611 1.00 71.25 483 ASP A O 1
ATOM 3429 N N . ASN A 1 484 ? 16.818 -2.763 -11.606 1.00 71.19 484 ASN A N 1
ATOM 3430 C CA . ASN A 1 484 ? 16.650 -1.357 -11.974 1.00 71.19 484 ASN A CA 1
ATOM 3431 C C . ASN A 1 484 ? 17.955 -0.533 -11.944 1.00 71.19 484 ASN A C 1
ATOM 3433 O O . ASN A 1 484 ? 17.924 0.658 -12.261 1.00 71.19 484 ASN A O 1
ATOM 3437 N N . ALA A 1 485 ? 19.096 -1.119 -11.562 1.00 76.81 485 ALA A N 1
ATOM 3438 C CA . ALA A 1 485 ? 20.353 -0.387 -11.481 1.00 76.81 485 ALA A CA 1
ATOM 3439 C C . ALA A 1 485 ? 20.769 0.168 -12.849 1.00 76.81 485 ALA A C 1
ATOM 3441 O O . ALA A 1 485 ? 20.693 -0.508 -13.881 1.00 76.81 485 ALA A O 1
ATOM 3442 N N . ARG A 1 486 ? 21.250 1.412 -12.835 1.00 77.81 486 ARG A N 1
ATOM 3443 C CA . ARG A 1 486 ? 21.783 2.078 -14.021 1.00 77.81 486 ARG A CA 1
ATOM 3444 C C . ARG A 1 486 ? 23.188 1.570 -14.321 1.00 77.81 486 ARG A C 1
ATOM 3446 O O . ARG A 1 486 ? 24.011 1.459 -13.413 1.00 77.81 486 ARG A O 1
ATOM 3453 N N . ILE A 1 487 ? 23.473 1.333 -15.599 1.00 86.00 487 ILE A N 1
ATOM 3454 C CA . ILE A 1 487 ? 24.785 0.867 -16.047 1.00 86.00 487 ILE A CA 1
ATOM 3455 C C . ILE A 1 487 ? 25.529 2.029 -16.694 1.00 86.00 487 ILE A C 1
ATOM 3457 O O . ILE A 1 487 ? 25.058 2.620 -17.667 1.00 86.00 487 ILE A O 1
ATOM 3461 N N . VAL A 1 488 ? 26.679 2.382 -16.120 1.00 90.56 488 VAL A N 1
ATOM 3462 C CA . VAL A 1 488 ? 27.492 3.527 -16.550 1.00 90.56 488 VAL A CA 1
ATOM 3463 C C . VAL A 1 488 ? 28.946 3.108 -16.654 1.00 90.56 488 VAL A C 1
ATOM 3465 O O . VAL A 1 488 ? 29.489 2.558 -15.699 1.00 90.56 488 VAL A O 1
ATOM 3468 N N . VAL A 1 489 ? 29.597 3.422 -17.770 1.00 91.88 489 VAL A N 1
ATOM 3469 C CA . VAL A 1 489 ? 31.043 3.254 -17.942 1.00 91.88 489 VAL A CA 1
ATOM 3470 C C . VAL A 1 489 ? 31.654 4.611 -18.270 1.00 91.88 489 VAL A C 1
ATOM 3472 O O . VAL A 1 489 ? 31.252 5.258 -19.235 1.00 91.88 489 VAL A O 1
ATOM 3475 N N . ARG A 1 490 ? 32.618 5.050 -17.459 1.00 93.69 490 ARG A N 1
ATOM 3476 C CA . ARG A 1 490 ? 33.336 6.317 -17.641 1.00 93.69 490 ARG A CA 1
ATOM 3477 C C . ARG A 1 490 ? 34.739 6.058 -18.160 1.00 93.69 490 ARG A C 1
ATOM 3479 O O . ARG A 1 490 ? 35.491 5.307 -17.540 1.00 93.69 490 ARG A O 1
ATOM 3486 N N . PHE A 1 491 ? 35.107 6.736 -19.238 1.00 93.88 491 PHE A N 1
ATOM 3487 C CA . PHE A 1 491 ? 36.390 6.589 -19.919 1.00 93.88 491 PHE A CA 1
ATOM 3488 C C . PHE A 1 491 ? 37.328 7.780 -19.677 1.00 93.88 491 PHE A C 1
ATOM 3490 O O . PHE A 1 491 ? 36.912 8.856 -19.238 1.00 93.88 491 PHE A O 1
ATOM 3497 N N . SER A 1 492 ? 38.626 7.585 -19.926 1.00 91.44 492 SER A N 1
ATOM 3498 C CA . SER A 1 492 ? 39.651 8.621 -19.756 1.00 91.44 492 SER A CA 1
ATOM 3499 C C . SER A 1 492 ? 39.593 9.742 -20.785 1.00 91.44 492 SER A C 1
ATOM 3501 O O . SER A 1 492 ? 40.067 10.840 -20.494 1.00 91.44 492 SER A O 1
ATOM 3503 N N . GLU A 1 493 ? 38.992 9.486 -21.941 1.00 87.88 493 GLU A N 1
ATOM 3504 C CA . GLU A 1 493 ? 38.891 10.409 -23.067 1.00 87.88 493 GLU A CA 1
ATOM 3505 C C . GLU A 1 493 ? 37.628 10.131 -23.903 1.00 87.88 493 GLU A C 1
ATOM 3507 O O . GLU A 1 493 ? 36.980 9.102 -23.686 1.00 87.88 493 GLU A O 1
ATOM 3512 N N . PRO A 1 494 ? 37.215 11.062 -24.788 1.00 86.00 494 PRO A N 1
ATOM 3513 C CA . PRO A 1 494 ? 36.018 10.910 -25.613 1.00 86.00 494 PRO A CA 1
ATOM 3514 C C . PRO A 1 494 ? 36.054 9.648 -26.477 1.00 86.00 494 PRO A C 1
ATOM 3516 O O . PRO A 1 494 ? 37.018 9.412 -27.200 1.00 86.00 494 PRO A O 1
ATOM 3519 N N . LEU A 1 495 ? 34.975 8.868 -26.465 1.00 87.62 495 LEU A N 1
ATOM 3520 C CA . LEU A 1 495 ? 34.816 7.735 -27.372 1.00 87.62 495 LEU A CA 1
ATOM 3521 C C . LEU A 1 495 ? 34.201 8.153 -28.711 1.00 87.62 495 LEU A C 1
ATOM 3523 O O . LEU A 1 495 ? 33.482 9.151 -28.803 1.00 87.62 495 LEU A O 1
ATOM 3527 N N . ASN A 1 496 ? 34.422 7.327 -29.738 1.00 86.25 496 ASN A N 1
ATOM 3528 C CA . ASN A 1 496 ? 33.644 7.361 -30.975 1.00 86.25 496 ASN A CA 1
ATOM 3529 C C . ASN A 1 496 ? 32.322 6.588 -30.761 1.00 86.25 496 ASN A C 1
ATOM 3531 O O . ASN A 1 496 ? 32.364 5.353 -30.676 1.00 86.25 496 ASN A O 1
ATOM 3535 N N . PRO A 1 497 ? 31.153 7.262 -30.724 1.00 85.44 497 PRO A N 1
ATOM 3536 C CA . PRO A 1 497 ? 29.867 6.614 -30.457 1.00 85.44 497 PRO A CA 1
ATOM 3537 C C . PRO A 1 497 ? 29.512 5.498 -31.442 1.00 85.44 497 PRO A C 1
ATOM 3539 O O . PRO A 1 497 ? 28.869 4.529 -31.060 1.00 85.44 497 PRO A O 1
ATOM 3542 N N . LEU A 1 498 ? 29.987 5.586 -32.690 1.00 85.38 498 LEU A N 1
ATOM 3543 C CA . LEU A 1 498 ? 29.728 4.593 -33.740 1.00 85.38 498 LEU A CA 1
ATOM 3544 C C . LEU A 1 498 ? 30.422 3.249 -33.499 1.00 85.38 498 LEU A C 1
ATOM 3546 O O . LEU A 1 498 ? 30.114 2.261 -34.157 1.00 85.38 498 LEU A O 1
ATOM 3550 N N . THR A 1 499 ? 31.381 3.207 -32.575 1.00 82.88 499 THR A N 1
ATOM 3551 C CA . THR A 1 499 ? 32.102 1.980 -32.216 1.00 82.88 499 THR A CA 1
ATOM 3552 C C . THR A 1 499 ? 31.567 1.328 -30.946 1.00 82.88 499 THR A C 1
ATOM 3554 O O . THR A 1 499 ? 31.966 0.213 -30.618 1.00 82.88 499 THR A O 1
ATOM 3557 N N . VAL A 1 500 ? 30.649 1.990 -30.241 1.00 83.88 500 VAL A N 1
ATOM 3558 C CA . VAL A 1 500 ? 30.043 1.494 -29.006 1.00 83.88 500 VAL A CA 1
ATOM 3559 C C . VAL A 1 500 ? 28.686 0.879 -29.334 1.00 83.88 500 VAL A C 1
ATOM 3561 O O . VAL A 1 500 ? 27.753 1.561 -29.746 1.00 83.88 500 VAL A O 1
ATOM 3564 N N . ASN A 1 501 ? 28.592 -0.436 -29.181 1.00 77.62 501 ASN A N 1
ATOM 3565 C CA . ASN A 1 501 ? 27.403 -1.227 -29.463 1.00 77.62 501 ASN A CA 1
ATOM 3566 C C . ASN A 1 501 ? 27.392 -2.485 -28.580 1.00 77.62 501 ASN A C 1
ATOM 3568 O O . ASN A 1 501 ? 28.338 -2.742 -27.839 1.00 77.62 501 ASN A O 1
ATOM 3572 N N . ASN A 1 502 ? 26.342 -3.302 -28.698 1.00 73.50 502 ASN A N 1
ATOM 3573 C CA . ASN A 1 502 ? 26.167 -4.513 -27.885 1.00 73.50 502 ASN A CA 1
ATOM 3574 C C . ASN A 1 502 ? 27.260 -5.589 -28.098 1.00 73.50 502 ASN A C 1
ATOM 3576 O O . ASN A 1 502 ? 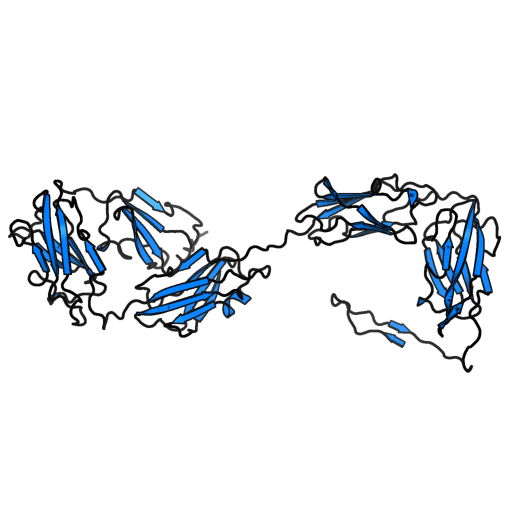27.311 -6.548 -27.335 1.00 73.50 502 ASN A O 1
ATOM 3580 N N . GLY A 1 503 ? 28.118 -5.463 -29.118 1.00 73.69 503 GLY A N 1
ATOM 3581 C CA . GLY A 1 503 ? 29.295 -6.312 -29.325 1.00 73.69 503 GLY A CA 1
ATOM 3582 C C . GLY A 1 503 ? 30.591 -5.751 -28.727 1.00 73.69 503 GLY A C 1
ATOM 3583 O O . GLY A 1 503 ? 31.527 -6.515 -28.510 1.00 73.69 503 GLY A O 1
ATOM 3584 N N . THR A 1 504 ? 30.664 -4.446 -28.446 1.00 78.44 504 THR A N 1
ATOM 3585 C CA . THR A 1 504 ? 31.864 -3.792 -27.886 1.00 78.44 504 THR A CA 1
ATOM 3586 C C . THR A 1 504 ? 31.719 -3.425 -26.413 1.00 78.44 504 THR A C 1
ATOM 3588 O O . THR A 1 504 ? 32.702 -3.467 -25.677 1.00 78.44 504 THR A O 1
ATOM 3591 N N . ILE A 1 505 ? 30.501 -3.130 -25.955 1.00 78.19 505 ILE A N 1
ATOM 3592 C CA . ILE A 1 505 ? 30.140 -3.022 -24.540 1.00 78.19 505 ILE A CA 1
ATOM 3593 C C . ILE A 1 505 ? 28.902 -3.888 -24.332 1.00 78.19 505 ILE A C 1
ATOM 3595 O O . ILE A 1 505 ? 27.841 -3.605 -24.878 1.00 78.19 505 ILE A O 1
ATOM 3599 N N . ALA A 1 506 ? 29.030 -4.948 -23.541 1.00 73.38 506 ALA A N 1
ATOM 3600 C CA . ALA A 1 506 ? 27.950 -5.897 -23.311 1.00 73.38 506 ALA A CA 1
ATOM 3601 C C . ALA A 1 506 ? 27.743 -6.138 -21.820 1.00 73.38 506 ALA A C 1
ATOM 3603 O O . ALA A 1 506 ? 28.697 -6.228 -21.047 1.00 73.38 506 ALA A O 1
ATOM 3604 N N . VAL A 1 507 ? 26.482 -6.314 -21.433 1.00 70.75 507 VAL A N 1
ATOM 3605 C CA . VAL A 1 507 ? 26.124 -6.898 -20.140 1.00 70.75 507 VAL A CA 1
ATOM 3606 C C . VAL A 1 507 ? 25.829 -8.364 -20.389 1.00 70.75 507 VAL A C 1
ATOM 3608 O O . VAL A 1 507 ? 24.849 -8.723 -21.047 1.00 70.75 507 VAL A O 1
ATOM 3611 N N . THR A 1 508 ? 26.719 -9.221 -19.905 1.00 64.31 508 THR A N 1
ATOM 3612 C CA . THR A 1 508 ? 26.633 -10.664 -20.114 1.00 64.31 508 THR A CA 1
ATOM 3613 C C . THR A 1 508 ? 26.048 -11.345 -18.882 1.00 64.31 508 THR A C 1
ATOM 3615 O O . THR A 1 508 ? 26.648 -11.314 -17.808 1.00 64.31 508 THR A O 1
ATOM 3618 N N . GLY A 1 509 ? 24.883 -11.976 -19.048 1.00 59.91 509 GLY A N 1
ATOM 3619 C CA . GLY A 1 509 ? 24.376 -13.017 -18.150 1.00 59.91 509 GLY A CA 1
ATOM 3620 C C . GLY A 1 509 ? 24.554 -14.403 -18.783 1.00 59.91 509 GLY A C 1
ATOM 3621 O O . GLY A 1 509 ? 25.500 -14.632 -19.529 1.00 59.91 509 GLY A O 1
ATOM 3622 N N . ALA A 1 510 ? 23.603 -15.319 -18.565 1.00 48.12 510 ALA A N 1
ATOM 3623 C CA . ALA A 1 510 ? 23.526 -16.577 -19.329 1.00 48.12 510 ALA A CA 1
ATOM 3624 C C . ALA A 1 510 ? 23.217 -16.356 -20.831 1.00 48.12 510 ALA A C 1
ATOM 3626 O O . ALA A 1 510 ? 23.359 -17.267 -21.642 1.00 48.12 510 ALA A O 1
ATOM 3627 N N . THR A 1 511 ? 22.783 -15.149 -21.205 1.00 52.53 511 THR A N 1
ATOM 3628 C CA . THR A 1 511 ? 22.593 -14.681 -22.586 1.00 52.53 511 THR A CA 1
ATOM 3629 C C . THR A 1 511 ? 22.999 -13.203 -22.647 1.00 52.53 511 THR A C 1
ATOM 3631 O O . THR A 1 511 ? 22.948 -12.512 -21.624 1.00 52.53 511 THR A O 1
ATOM 3634 N N . ALA A 1 512 ? 23.428 -12.714 -23.814 1.00 60.88 512 ALA A N 1
ATOM 3635 C CA . ALA A 1 512 ? 23.737 -11.297 -24.007 1.00 60.88 512 ALA A CA 1
ATOM 3636 C C . ALA A 1 512 ? 22.460 -10.452 -23.871 1.00 60.88 512 ALA A C 1
ATOM 3638 O O . ALA A 1 512 ? 21.436 -10.776 -24.474 1.00 60.88 512 ALA A O 1
ATOM 3639 N N . VAL A 1 513 ? 22.516 -9.381 -23.079 1.00 63.84 513 VAL A N 1
ATOM 3640 C CA . VAL A 1 513 ? 21.394 -8.452 -22.922 1.00 63.84 513 VAL A CA 1
ATOM 3641 C C . VAL A 1 513 ? 21.603 -7.277 -23.869 1.00 63.84 513 VAL A C 1
ATOM 3643 O O . VAL A 1 513 ? 22.522 -6.483 -23.685 1.00 63.84 513 VAL A O 1
ATOM 3646 N N . THR A 1 514 ? 20.760 -7.170 -24.895 1.00 71.44 514 THR A N 1
ATOM 3647 C CA . THR A 1 514 ? 20.751 -6.005 -25.787 1.00 71.44 514 THR A CA 1
ATOM 3648 C C . THR A 1 514 ? 20.197 -4.787 -25.062 1.00 71.44 514 THR A C 1
ATOM 3650 O O . THR A 1 514 ? 19.177 -4.890 -24.374 1.00 71.44 514 THR A O 1
ATOM 3653 N N . GLY A 1 515 ? 20.820 -3.632 -25.261 1.00 75.81 515 GLY A N 1
ATOM 3654 C CA . GLY A 1 515 ? 20.311 -2.354 -24.781 1.00 75.81 515 GLY A CA 1
ATOM 3655 C C . GLY A 1 515 ? 20.556 -1.216 -25.761 1.00 75.81 515 GLY A C 1
ATOM 3656 O O . GLY A 1 515 ? 21.115 -1.418 -26.846 1.00 75.81 515 GLY A O 1
ATOM 3657 N N . SER A 1 516 ? 20.130 -0.024 -25.356 1.00 78.00 516 SER A N 1
ATOM 3658 C CA . SER A 1 516 ? 20.494 1.235 -26.000 1.00 78.00 516 SER A CA 1
ATOM 3659 C C . SER A 1 516 ? 21.677 1.879 -25.281 1.00 78.00 516 SER A C 1
ATOM 3661 O O . SER A 1 516 ? 21.865 1.714 -24.074 1.00 78.00 516 SER A O 1
ATOM 3663 N N . PHE A 1 517 ? 22.469 2.637 -26.037 1.00 84.00 517 PHE A N 1
ATOM 3664 C CA . PHE A 1 517 ? 23.592 3.406 -25.514 1.00 84.00 517 PHE A CA 1
ATOM 3665 C C . PHE A 1 517 ? 23.283 4.895 -25.611 1.00 84.00 517 PHE A C 1
ATOM 3667 O O . PHE A 1 517 ? 22.752 5.361 -26.619 1.00 84.00 517 PHE A O 1
ATOM 3674 N N . SER A 1 518 ? 23.638 5.653 -24.581 1.00 86.12 518 SER A N 1
ATOM 3675 C CA . SER A 1 518 ? 23.652 7.114 -24.637 1.00 86.12 518 SER A CA 1
ATOM 3676 C C . SER A 1 518 ? 24.952 7.660 -24.065 1.00 86.12 518 SER A C 1
ATOM 3678 O O . SER A 1 518 ? 25.623 7.000 -23.273 1.00 86.12 518 SER A O 1
ATOM 3680 N N . PHE A 1 519 ? 25.331 8.854 -24.510 1.00 87.00 519 PHE A N 1
ATOM 3681 C CA . PHE A 1 519 ? 26.639 9.436 -24.242 1.00 87.00 519 PHE A CA 1
ATOM 3682 C C . PHE A 1 519 ? 26.486 10.765 -23.516 1.00 87.00 519 PHE A C 1
ATOM 3684 O O . PHE A 1 519 ? 25.602 11.557 -23.841 1.00 87.00 519 PHE A O 1
ATOM 3691 N N . ALA A 1 520 ? 27.367 11.032 -22.558 1.00 87.31 520 ALA A N 1
ATOM 3692 C CA . ALA A 1 520 ? 27.462 12.331 -21.904 1.00 87.31 520 ALA A CA 1
ATOM 3693 C C . ALA A 1 520 ? 28.919 12.751 -21.709 1.00 87.31 520 ALA A C 1
ATOM 3695 O O . ALA A 1 520 ? 29.853 11.992 -21.976 1.00 87.31 520 ALA A O 1
ATOM 3696 N N . ILE A 1 521 ? 29.101 13.993 -21.251 1.00 87.94 521 ILE A N 1
ATOM 3697 C CA . ILE A 1 521 ? 30.415 14.571 -20.939 1.00 87.94 521 ILE A CA 1
ATOM 3698 C C . ILE A 1 521 ? 31.362 14.43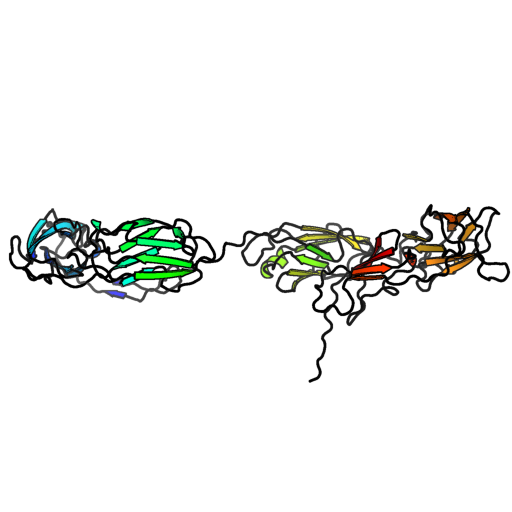6 -22.144 1.00 87.94 521 ILE A C 1
ATOM 3700 O O . ILE A 1 521 ? 32.450 13.877 -22.042 1.00 87.94 521 ILE A O 1
ATOM 3704 N N . GLN A 1 522 ? 30.917 14.913 -23.314 1.00 84.38 522 GLN A N 1
ATOM 3705 C CA . GLN A 1 522 ? 31.678 14.828 -24.570 1.00 84.38 522 GLN A CA 1
ATOM 3706 C C . GLN A 1 522 ? 32.082 13.377 -24.909 1.00 84.38 522 GLN A C 1
ATOM 3708 O O . GLN A 1 522 ? 33.248 13.097 -25.160 1.00 84.38 522 GLN A O 1
ATOM 3713 N N . ASN A 1 523 ? 31.125 12.444 -24.872 1.00 86.19 523 ASN A N 1
ATOM 3714 C CA . ASN A 1 523 ? 31.315 11.009 -25.141 1.00 86.19 523 ASN A CA 1
ATOM 3715 C C . ASN A 1 523 ? 32.283 10.267 -24.204 1.00 86.19 523 ASN A C 1
ATOM 3717 O O . ASN A 1 523 ? 32.762 9.190 -24.557 1.00 86.19 523 ASN A O 1
ATOM 3721 N N . LYS A 1 524 ? 32.577 10.811 -23.018 1.00 88.88 524 LYS A N 1
ATOM 3722 C CA . LYS A 1 524 ? 33.397 10.129 -21.999 1.00 88.88 524 LYS A CA 1
ATOM 3723 C C . LYS A 1 524 ? 32.584 9.190 -21.117 1.00 88.88 524 LYS A C 1
ATOM 3725 O O . LYS A 1 524 ? 33.126 8.210 -20.616 1.00 88.88 524 LYS A O 1
ATOM 3730 N N . ASP A 1 525 ? 31.302 9.483 -20.936 1.00 92.06 525 ASP A N 1
ATOM 3731 C CA . ASP A 1 525 ? 30.383 8.636 -20.185 1.00 92.06 525 ASP A CA 1
ATOM 3732 C C . ASP A 1 525 ? 29.485 7.885 -21.160 1.00 92.06 525 ASP A C 1
ATOM 3734 O O . ASP A 1 525 ? 28.841 8.505 -22.008 1.00 92.06 525 ASP A O 1
ATOM 3738 N N . VAL A 1 526 ? 29.427 6.563 -21.009 1.00 90.31 526 VAL A N 1
ATOM 3739 C CA . VAL A 1 526 ? 28.505 5.683 -21.725 1.00 90.31 526 VAL A CA 1
ATOM 3740 C C . VAL A 1 526 ? 27.477 5.157 -20.740 1.00 90.31 526 VAL A C 1
ATOM 3742 O O . VAL A 1 526 ? 27.823 4.488 -19.765 1.00 90.31 526 VAL A O 1
ATOM 3745 N N . TYR A 1 527 ? 26.210 5.428 -21.016 1.00 88.62 527 TYR A N 1
ATOM 3746 C CA . TYR A 1 527 ? 25.083 4.832 -20.320 1.00 88.62 527 TYR A CA 1
ATOM 3747 C C . TYR A 1 527 ? 24.517 3.704 -21.161 1.00 88.62 527 TYR A C 1
ATOM 3749 O O . TYR A 1 527 ? 24.207 3.913 -22.333 1.00 88.62 527 TYR A O 1
ATOM 3757 N N . LEU A 1 528 ? 24.359 2.537 -20.551 1.00 85.88 528 LEU A N 1
ATOM 3758 C CA . LEU A 1 528 ? 23.700 1.390 -21.153 1.00 85.88 528 LEU A CA 1
ATOM 3759 C C . LEU A 1 528 ? 22.347 1.190 -20.476 1.00 85.88 528 LEU A C 1
ATOM 3761 O O . LEU A 1 528 ? 22.293 0.979 -19.264 1.00 85.88 528 LEU A O 1
ATOM 3765 N N . GLU A 1 529 ? 21.275 1.227 -21.266 1.00 81.62 529 GLU A N 1
ATOM 3766 C CA . GLU A 1 529 ? 19.926 0.887 -20.818 1.00 81.62 529 GLU A CA 1
ATOM 3767 C C . GLU A 1 529 ? 19.502 -0.450 -21.445 1.00 81.62 529 GLU A C 1
ATOM 3769 O O . GLU A 1 529 ? 19.167 -0.508 -22.633 1.00 81.62 529 GLU A O 1
ATOM 3774 N N . PRO A 1 530 ? 19.540 -1.553 -20.681 1.00 78.50 530 PRO A N 1
ATOM 3775 C CA . PRO A 1 530 ? 19.090 -2.854 -21.151 1.00 78.50 530 PRO A CA 1
ATOM 3776 C C . PRO A 1 530 ? 17.621 -2.828 -21.583 1.00 78.50 530 PRO A C 1
ATOM 3778 O O . PRO A 1 530 ? 16.771 -2.286 -20.881 1.00 78.50 530 PRO A O 1
ATOM 3781 N N . TYR A 1 531 ? 17.280 -3.484 -22.691 1.00 74.81 531 TYR A N 1
ATOM 3782 C CA . TYR A 1 531 ? 15.875 -3.644 -23.091 1.00 74.81 531 TYR A CA 1
ATOM 3783 C C . TYR A 1 531 ? 15.133 -4.685 -22.249 1.00 74.81 531 TYR A C 1
ATOM 3785 O O . TYR A 1 531 ? 13.908 -4.683 -22.211 1.00 74.81 531 TYR A O 1
ATOM 3793 N N . ALA A 1 532 ? 15.868 -5.555 -21.556 1.00 67.88 532 ALA A N 1
ATOM 3794 C CA . ALA A 1 532 ? 15.331 -6.541 -20.630 1.00 67.88 532 ALA A CA 1
ATOM 3795 C C . ALA A 1 532 ? 16.154 -6.562 -19.329 1.00 67.88 532 ALA A C 1
ATOM 3797 O O . ALA A 1 532 ? 17.338 -6.216 -19.347 1.00 67.88 532 ALA A O 1
ATOM 3798 N N . PRO A 1 533 ? 15.572 -6.992 -18.196 1.00 65.12 533 PRO A N 1
ATOM 3799 C CA . PRO A 1 533 ? 16.314 -7.212 -16.959 1.00 65.12 533 PRO A CA 1
ATOM 3800 C C . PRO A 1 533 ? 17.452 -8.221 -17.156 1.00 65.12 533 PRO A C 1
ATOM 3802 O O . PRO A 1 533 ? 17.286 -9.247 -17.822 1.00 65.12 533 PRO A O 1
ATOM 3805 N N . ALA A 1 534 ? 18.600 -7.971 -16.525 1.00 59.09 534 ALA A N 1
ATOM 3806 C CA . ALA A 1 534 ? 19.677 -8.952 -16.464 1.00 59.09 534 ALA A CA 1
ATOM 3807 C C . ALA A 1 534 ? 19.232 -10.134 -15.581 1.00 59.09 534 ALA A C 1
ATOM 3809 O O . ALA A 1 534 ? 19.055 -9.991 -14.372 1.00 59.09 534 ALA A O 1
ATOM 3810 N N . ARG A 1 535 ? 19.004 -11.315 -16.172 1.00 53.50 535 ARG A N 1
ATOM 3811 C CA . ARG A 1 535 ? 18.594 -12.508 -15.409 1.00 53.50 535 ARG A CA 1
ATOM 3812 C C . ARG A 1 535 ? 19.703 -12.920 -14.432 1.00 53.50 535 ARG A C 1
ATOM 3814 O O . ARG A 1 535 ? 20.867 -12.992 -14.823 1.00 53.50 535 ARG A O 1
ATOM 3821 N N . ARG A 1 536 ? 19.334 -13.248 -13.184 1.00 48.28 536 ARG A N 1
ATOM 3822 C CA . ARG A 1 536 ? 20.265 -13.742 -12.148 1.00 48.28 536 ARG A CA 1
ATOM 3823 C C . ARG A 1 536 ? 21.098 -14.911 -12.683 1.00 48.28 536 ARG A C 1
ATOM 3825 O O . ARG A 1 536 ? 20.534 -15.897 -13.167 1.00 48.28 536 ARG A O 1
ATOM 3832 N N . SER A 1 537 ? 22.421 -14.852 -12.533 1.00 44.19 537 SER A N 1
ATOM 3833 C CA . SER A 1 537 ? 23.240 -16.057 -12.652 1.00 44.19 537 SER A CA 1
ATOM 3834 C C . SER A 1 537 ? 22.913 -16.957 -11.455 1.00 44.19 537 SER A C 1
ATOM 3836 O O . SER A 1 537 ? 23.044 -16.566 -10.297 1.00 44.19 537 SER A O 1
ATOM 3838 N N . ARG A 1 538 ? 22.406 -18.166 -11.712 1.00 37.50 538 ARG A N 1
ATOM 3839 C CA . ARG A 1 538 ? 22.306 -19.185 -10.662 1.00 37.50 538 ARG A CA 1
ATOM 3840 C C . ARG A 1 538 ? 23.731 -19.644 -10.369 1.00 37.50 538 ARG A C 1
ATOM 3842 O O . ARG A 1 538 ? 24.276 -20.422 -11.152 1.00 37.50 538 ARG A O 1
ATOM 3849 N N . SER A 1 539 ? 24.343 -19.180 -9.279 1.00 36.22 539 SER A N 1
ATOM 3850 C CA . SER A 1 539 ? 25.534 -19.857 -8.775 1.00 36.22 539 SER A CA 1
ATOM 3851 C C . SER A 1 539 ? 25.092 -21.250 -8.323 1.00 36.22 539 SER A C 1
ATOM 3853 O O . SER A 1 539 ? 24.340 -21.430 -7.368 1.00 36.22 539 SER A O 1
ATOM 3855 N N . ARG A 1 540 ? 25.484 -22.275 -9.082 1.00 35.72 540 ARG A N 1
ATOM 3856 C CA . ARG A 1 540 ? 25.474 -23.640 -8.564 1.00 35.72 540 ARG A CA 1
ATOM 3857 C C . ARG A 1 540 ? 26.626 -23.705 -7.568 1.00 35.72 540 ARG A C 1
ATOM 3859 O O . ARG A 1 540 ? 27.764 -23.877 -7.997 1.00 35.72 540 ARG A O 1
ATOM 3866 N N . SER A 1 541 ? 26.361 -23.556 -6.270 1.00 32.88 541 SER A N 1
ATOM 3867 C CA . SER A 1 541 ? 27.306 -24.090 -5.291 1.00 32.88 541 SER A CA 1
ATOM 3868 C C . SER A 1 541 ? 27.241 -25.609 -5.420 1.00 32.88 541 SER A C 1
ATOM 3870 O O . SER A 1 541 ? 26.214 -26.235 -5.158 1.00 32.88 541 SER A O 1
ATOM 3872 N N . ARG A 1 542 ? 28.311 -26.210 -5.943 1.00 34.97 542 ARG A N 1
ATOM 3873 C CA . ARG A 1 542 ? 28.559 -27.625 -5.685 1.00 34.97 542 ARG A CA 1
ATOM 3874 C C . ARG A 1 542 ? 28.959 -27.723 -4.213 1.00 34.97 542 ARG A C 1
ATOM 3876 O O . ARG A 1 542 ? 29.801 -26.939 -3.779 1.00 34.97 542 ARG A O 1
ATOM 3883 N N . ALA A 1 543 ? 28.253 -28.595 -3.495 1.00 35.81 543 ALA A N 1
ATOM 3884 C CA . ALA A 1 543 ? 28.568 -29.016 -2.136 1.00 35.81 543 ALA A CA 1
ATOM 3885 C C . ALA A 1 543 ? 29.962 -29.644 -2.055 1.00 35.81 543 ALA A C 1
ATOM 3887 O O . ALA A 1 543 ? 30.399 -30.212 -3.089 1.00 35.81 543 ALA A O 1
#

pLDDT: mean 89.04, std 10.92, range [32.88, 98.44]

Sequence (543 aa):
MFVGGFADVAGNLVLPFGSTFTTGTAATDTGPLVVSAFTPANGTQNVPVNSTVVVRFNKAVSPVTVNTNTIVVSYAGVSHVAGAYAVSGGTVTFTPASPFPGNTSISVQVTGVQDLIGNSNGFASASFVTAAVADTTPPEVASVTPADGSGDVGLNAQVVVTFSESLNPATVSNNTFALFANGIRIGNIASVSADNRTVVLSGGTLPAASLISLVITSAVRDLAGNALADFVSGFTTEDAPDTSRPSIVSQRPANGASGVSAASGIVLFVSEPLNPATVGAAIHVSQNGVLVDGTAQVTGNGQVIQFQPAVAWAPNALIQVFLDGNAQDLQGNALNSYQSSFRIAVDPQTAAPVATAVSPAYGSQNVPLNPSIAVGYNQPLDPATVNTSTVSLNGPAGRVNASVGLDSTGMVIRILPVDASNNRVDLAPNAFYYYQTNGIRGTNGVAAQNSGYWYFYTGTARDATAPTVRAITPPAGSTNVGDNARIVVRFSEPLNPLTVNNGTIAVTGATAVTGSFSFAIQNKDVYLEPYAPARRSRSRSRA

Radius of gyration: 45.72 Å; chains: 1; bounding box: 112×53×117 Å